Protein AF-0000000078507589 (afdb_homodimer)

Sequence (550 aa):
MAVSSPSSSSTLKIGIIGFGPFGQFLAKTMIKQGHILRATSRTDHSQLCHRSGISFFSDKRAFLEADNDVILISTSILSLSEVLNSLPVHCLQRRTLIADVLSVKEYPRNVLLQVLPEEMDVLCTHPMFGPESGQNGWKDFAFVYEKVRIRDEATCSSFLRIFESEGCKMLEMSCEEHDKVAAKSQFLTHTIGRVLSELEIQSTSMNTKGFETLIRLKESSVNDSFDLFSGLYIHNRFAKQELLDLEAAFEKVKHKLQQKMEEVQLEQSPNESKLMAVSSPSSSSTLKIGIIGFGPFGQFLAKTMIKQGHILRATSRTDHSQLCHRSGISFFSDKRAFLEADNDVILISTSILSLSEVLNSLPVHCLQRRTLIADVLSVKEYPRNVLLQVLPEEMDVLCTHPMFGPESGQNGWKDFAFVYEKVRIRDEATCSSFLRIFESEGCKMLEMSCEEHDKVAAKSQFLTHTIGRVLSELEIQSTSMNTKGFETLIRLKESSVNDSFDLFSGLYIHNRFAKQELLDLEAAFEKVKHKLQQKMEEVQLEQSPNESKL

Solvent-accessible surface area (backbone atoms only — not comparable to full-atom values): 29639 Å² total; per-residue (Å²): 131,80,76,75,69,79,82,75,78,76,72,44,29,37,30,32,38,24,64,45,72,63,33,49,48,52,45,55,56,42,45,74,75,58,33,46,47,32,34,31,43,95,65,88,50,49,68,66,25,52,76,70,68,26,50,60,32,87,48,64,62,62,51,53,60,42,89,42,52,29,38,37,40,37,48,56,72,80,44,41,66,62,54,59,69,70,46,66,58,83,51,52,76,63,77,25,38,38,32,36,54,36,95,50,39,49,51,54,50,53,52,49,64,71,69,45,61,86,73,43,25,35,35,44,32,28,61,47,59,46,62,78,78,35,65,90,45,42,61,70,33,24,31,36,32,31,83,74,38,74,79,58,58,66,62,52,51,53,55,53,41,61,48,46,74,46,38,27,39,78,40,80,48,52,38,63,58,48,35,52,53,37,22,70,33,56,42,45,42,42,49,53,13,49,24,44,48,65,61,61,71,71,91,60,91,64,53,33,73,66,35,50,49,51,52,52,42,20,54,55,35,66,72,43,55,67,62,59,54,41,31,45,44,68,56,25,85,49,22,60,58,43,52,52,48,51,53,50,19,43,50,49,48,52,49,52,44,50,52,50,45,52,52,54,50,60,70,70,50,77,77,60,78,88,101,131,81,74,74,68,78,81,77,77,74,73,46,31,36,29,30,39,23,63,45,74,64,33,48,49,52,45,56,56,43,44,73,74,59,35,45,48,31,34,30,42,94,65,88,50,49,68,65,24,52,76,70,68,26,51,58,33,88,48,63,60,61,52,54,59,41,88,42,51,29,39,37,38,37,48,56,72,80,45,40,65,62,53,58,69,69,45,66,58,83,52,52,74,65,79,27,37,38,31,35,53,35,95,50,39,50,51,55,50,53,52,48,65,69,69,46,61,86,74,42,26,35,36,46,31,30,60,46,60,46,62,78,77,34,66,90,46,42,61,70,34,24,31,38,30,29,83,74,36,75,80,58,60,64,63,52,50,53,57,52,41,60,49,45,75,47,39,27,40,77,40,81,47,52,37,64,59,48,34,52,52,37,22,70,33,56,42,44,42,41,49,52,13,48,24,43,50,65,60,62,72,70,91,60,92,63,53,33,73,64,35,49,49,51,51,50,43,19,54,56,37,66,71,43,56,68,62,58,54,40,31,46,45,70,58,25,84,48,22,58,59,43,51,51,47,51,52,50,20,45,50,50,49,51,48,54,45,50,52,50,44,51,52,53,52,59,70,69,49,77,78,59,78,88,99

InterPro domains:
  IPR003099 Prephenate dehydrogenase [PS51176] (12-275)
  IPR036291 NAD(P)-binding domain superfamily [SSF51735] (10-173)
  IPR045011 Arogenate dehydrogenase 1/2 [PTHR43207] (6-271)
  IPR046826 Prephenate dehydrogenase, nucleotide-binding domain [PF02153] (45-144)
  IPR059064 TYRAAT2-like, C-terminal domain [PF26213] (195-268)

pLDDT: mean 92.7, std 13.61, range [20.67, 98.88]

Nearest PDB structures (foldseek):
  5t9f-assembly1_B  TM=9.957E-01  e=4.285E-39  Glycine max
  5whx-assembly1_A  TM=9.927E-01  e=3.693E-38  Glycine max
  5t95-assembly1_A  TM=9.929E-01  e=3.921E-38  Glycine max
  6eoh-assembly1_A  TM=6.968E-01  e=4.421E-09  Aspergillus terreus
  6eoi-assembly1_A  TM=6.760E-01  e=8.042E-09  Aspergillus terreus

Structure (mmCIF, N/CA/C/O backbone):
data_AF-0000000078507589-model_v1
#
loop_
_entity.id
_entity.type
_entity.pdbx_description
1 polymer 'Prephenate/arogenate dehydrogenase domain-containing protein'
#
loop_
_atom_site.group_PDB
_atom_site.id
_atom_site.type_symbol
_atom_site.label_atom_id
_atom_site.label_alt_id
_atom_site.label_comp_id
_atom_site.label_asym_id
_atom_site.label_entity_id
_atom_site.label_seq_id
_atom_site.pdbx_PDB_ins_code
_atom_site.Cartn_x
_atom_site.Cartn_y
_atom_site.Cartn_z
_atom_site.occupancy
_atom_site.B_iso_or_equiv
_atom_site.auth_seq_id
_atom_site.auth_comp_id
_atom_site.auth_asym_id
_atom_site.auth_atom_id
_atom_site.pdbx_PDB_model_num
ATOM 1 N N . MET A 1 1 ? -45.75 21.031 19.156 1 20.67 1 MET A N 1
ATOM 2 C CA . MET A 1 1 ? -44.344 20.984 19.625 1 20.67 1 MET A CA 1
ATOM 3 C C . MET A 1 1 ? -43.406 21.531 18.547 1 20.67 1 MET A C 1
ATOM 5 O O . MET A 1 1 ? -43.312 20.984 17.453 1 20.67 1 MET A O 1
ATOM 9 N N . ALA A 1 2 ? -43.25 22.797 18.484 1 30.06 2 ALA A N 1
ATOM 10 C CA . ALA A 1 2 ? -42.531 23.562 17.453 1 30.06 2 ALA A CA 1
ATOM 11 C C . ALA A 1 2 ? -41.156 22.984 17.203 1 30.06 2 ALA A C 1
ATOM 13 O O . ALA A 1 2 ? -40.406 22.703 18.141 1 30.06 2 ALA A O 1
ATOM 14 N N . VAL A 1 3 ? -40.906 22.234 16.156 1 34.66 3 VAL A N 1
ATOM 15 C CA . VAL A 1 3 ? -39.625 21.797 15.656 1 34.66 3 VAL A CA 1
ATOM 16 C C . VAL A 1 3 ? -38.562 22.891 15.875 1 34.66 3 VAL A C 1
ATOM 18 O O . VAL A 1 3 ? -38.75 24.031 15.438 1 34.66 3 VAL A O 1
ATOM 21 N N . SER A 1 4 ? -37.906 22.906 16.984 1 32.72 4 SER A N 1
ATOM 22 C CA . SER A 1 4 ? -36.812 23.844 17.203 1 32.72 4 SER A CA 1
ATOM 23 C C . SER A 1 4 ? -36 24.047 15.93 1 32.72 4 SER A C 1
ATOM 25 O O . SER A 1 4 ? -35.719 23.078 15.203 1 32.72 4 SER A O 1
ATOM 27 N N . SER A 1 5 ? -36.031 25.141 15.227 1 38.69 5 SER A N 1
ATOM 28 C CA . SER A 1 5 ? -35.281 25.531 14.031 1 38.69 5 SER A CA 1
ATOM 29 C C . SER A 1 5 ? -33.812 25.078 14.133 1 38.69 5 SER A C 1
ATOM 31 O O . SER A 1 5 ? -33.25 25.047 15.219 1 38.69 5 SER A O 1
ATOM 33 N N . PRO A 1 6 ? -33.281 24.219 13.305 1 41.22 6 PRO A N 1
ATOM 34 C CA . PRO A 1 6 ? -31.859 23.859 13.336 1 41.22 6 PRO A CA 1
ATOM 35 C C . PRO A 1 6 ? -30.969 25 13.812 1 41.22 6 PRO A C 1
ATOM 37 O O . PRO A 1 6 ? -31.281 26.172 13.562 1 41.22 6 PRO A O 1
ATOM 40 N N . SER A 1 7 ? -30.438 25.109 14.977 1 43.22 7 SER A N 1
ATOM 41 C CA . SER A 1 7 ? -29.516 26.062 15.586 1 43.22 7 SER A CA 1
ATOM 42 C C . SER A 1 7 ? -28.641 26.75 14.539 1 43.22 7 SER A C 1
ATOM 44 O O . SER A 1 7 ? -28 26.078 13.734 1 43.22 7 SER A O 1
ATOM 46 N N . SER A 1 8 ? -28.906 27.859 13.844 1 48 8 SER A N 1
ATOM 47 C CA . SER A 1 8 ? -28.297 28.812 12.914 1 48 8 SER A CA 1
ATOM 48 C C . SER A 1 8 ? -26.797 28.953 13.164 1 48 8 SER A C 1
ATOM 50 O O . SER A 1 8 ? -26.375 29.375 14.25 1 48 8 SER A O 1
ATOM 52 N N . SER A 1 9 ? -25.938 28.062 12.828 1 60.41 9 SER A N 1
ATOM 53 C CA . SER A 1 9 ? -24.484 28.203 12.922 1 60.41 9 SER A CA 1
ATOM 54 C C . SER A 1 9 ? -24.031 29.625 12.602 1 60.41 9 SER A C 1
ATOM 56 O O . SER A 1 9 ? -24.469 30.203 11.602 1 60.41 9 SER A O 1
ATOM 58 N N . SER A 1 10 ? -23.578 30.453 13.594 1 81.75 10 SER A N 1
ATOM 59 C CA . SER A 1 10 ? -23.109 31.828 13.492 1 81.75 10 SER A CA 1
ATOM 60 C C . SER A 1 10 ? -22.062 31.984 12.398 1 81.75 10 SER A C 1
ATOM 62 O O . SER A 1 10 ? -21.172 31.125 12.25 1 81.75 10 SER A O 1
ATOM 64 N N . THR A 1 11 ? -22.344 32.875 11.43 1 95.25 11 THR A N 1
ATOM 65 C CA . THR A 1 11 ? -21.406 33.219 10.367 1 95.25 11 THR A CA 1
ATOM 66 C C . THR A 1 11 ? -20.078 33.719 10.938 1 95.25 11 THR A C 1
ATOM 68 O O . THR A 1 11 ? -20.062 34.594 11.797 1 95.25 11 THR A O 1
ATOM 71 N N . LEU A 1 12 ? -19.016 33.031 10.555 1 97.88 12 LEU A N 1
ATOM 72 C CA . LEU A 1 12 ? -17.688 33.406 10.977 1 97.88 12 LEU A CA 1
ATOM 73 C C . LEU A 1 12 ? -16.969 34.188 9.867 1 97.88 12 LEU A C 1
ATOM 75 O O . LEU A 1 12 ? -17.188 33.938 8.688 1 97.88 12 LEU A O 1
ATOM 79 N N . LYS A 1 13 ? -16.234 35.188 10.258 1 98.06 13 LYS A N 1
ATOM 80 C CA . LYS A 1 13 ? -15.227 35.781 9.391 1 98.06 13 LYS A CA 1
ATOM 81 C C . LYS A 1 13 ? -13.875 35.094 9.555 1 98.06 13 LYS A C 1
ATOM 83 O O . LYS A 1 13 ? -13.25 35.188 10.617 1 98.06 13 LYS A O 1
ATOM 88 N N . ILE A 1 14 ? -13.422 34.438 8.453 1 98.5 14 ILE A N 1
ATOM 89 C CA . ILE A 1 14 ? -12.242 33.594 8.555 1 98.5 14 ILE A CA 1
ATOM 90 C C . ILE A 1 14 ? -11.156 34.094 7.605 1 98.5 14 ILE A C 1
ATOM 92 O O . ILE A 1 14 ? -11.383 34.219 6.402 1 98.5 14 ILE A O 1
ATOM 96 N N . GLY A 1 15 ? -10.039 34.469 8.148 1 98.19 15 GLY A N 1
ATOM 97 C CA . GLY A 1 15 ? -8.867 34.781 7.352 1 98.19 15 GLY A CA 1
ATOM 98 C C . GLY A 1 15 ? -7.91 33.625 7.207 1 98.19 15 GLY A C 1
ATOM 99 O O . GLY A 1 15 ? -7.52 33 8.195 1 98.19 15 GLY A O 1
ATOM 100 N N . ILE A 1 16 ? -7.516 33.312 5.984 1 98.62 16 ILE A N 1
ATOM 101 C CA . ILE A 1 16 ? -6.613 32.219 5.723 1 98.62 16 ILE A CA 1
ATOM 102 C C . ILE A 1 16 ? -5.23 32.719 5.352 1 98.62 16 ILE A C 1
ATOM 104 O O . ILE A 1 16 ? -5.09 33.531 4.43 1 98.62 16 ILE A O 1
ATOM 108 N N . ILE A 1 17 ? -4.25 32.312 6.129 1 98.06 17 ILE A N 1
ATOM 109 C CA . ILE A 1 17 ? -2.857 32.562 5.793 1 98.06 17 ILE A CA 1
ATOM 110 C C . ILE A 1 17 ? -2.256 31.359 5.082 1 98.06 17 ILE A C 1
ATOM 112 O O . ILE A 1 17 ? -2.125 30.297 5.676 1 98.06 17 ILE A O 1
ATOM 116 N N . GLY A 1 18 ? -1.731 31.516 3.861 1 97.19 18 GLY A N 1
ATOM 117 C CA . GLY A 1 18 ? -1.375 30.406 3 1 97.19 18 GLY A CA 1
ATOM 118 C C . GLY A 1 18 ? -2.545 29.875 2.188 1 97.19 18 GLY A C 1
ATOM 119 O O . GLY A 1 18 ? -3.256 28.984 2.627 1 97.19 18 GLY A O 1
ATOM 120 N N . PHE A 1 19 ? -2.645 30.438 1.004 1 97.31 19 PHE A N 1
ATOM 121 C CA . PHE A 1 19 ? -3.812 30.109 0.196 1 97.31 19 PHE A CA 1
ATOM 122 C C . PHE A 1 19 ? -3.43 29.172 -0.951 1 97.31 19 PHE A C 1
ATOM 124 O O . PHE A 1 19 ? -3.768 29.438 -2.107 1 97.31 19 PHE A O 1
ATOM 131 N N . GLY A 1 20 ? -2.67 28.172 -0.593 1 94.38 20 GLY A N 1
ATOM 132 C CA . GLY A 1 20 ? -2.354 27.109 -1.527 1 94.38 20 GLY A CA 1
ATOM 133 C C . GLY A 1 20 ? -3.488 26.109 -1.708 1 94.38 20 GLY A C 1
ATOM 134 O O . GLY A 1 20 ? -4.633 26.406 -1.357 1 94.38 20 GLY A O 1
ATOM 135 N N . PRO A 1 21 ? -3.17 24.953 -2.246 1 93.25 21 PRO A N 1
ATOM 136 C CA . PRO A 1 21 ? -4.203 23.969 -2.586 1 93.25 21 PRO A CA 1
ATOM 137 C C . PRO A 1 21 ? -5.078 23.594 -1.391 1 93.25 21 PRO A C 1
ATOM 139 O O . PRO A 1 21 ? -6.305 23.516 -1.521 1 93.25 21 PRO A O 1
ATOM 142 N N . PHE A 1 22 ? -4.473 23.438 -0.214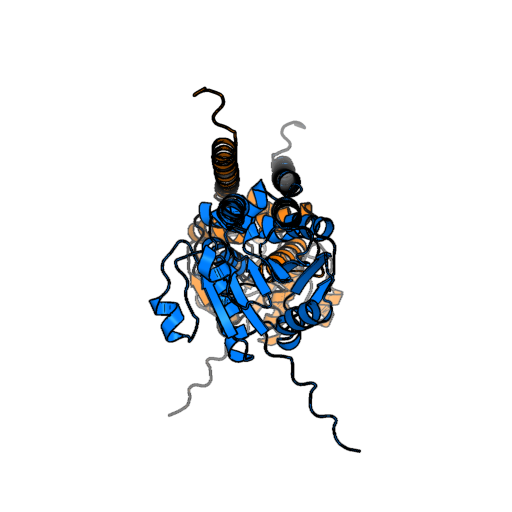 1 95.88 22 PHE A N 1
ATOM 143 C CA . PHE A 1 22 ? -5.242 23.016 0.947 1 95.88 22 PHE A CA 1
ATOM 144 C C . PHE A 1 22 ? -6.133 24.141 1.456 1 95.88 22 PHE A C 1
ATOM 146 O O . PHE A 1 22 ? -7.297 23.906 1.797 1 95.88 22 PHE A O 1
ATOM 153 N N . GLY A 1 23 ? -5.578 25.359 1.564 1 97.38 23 GLY A N 1
ATOM 154 C CA . GLY A 1 23 ? -6.387 26.5 1.943 1 97.38 23 GLY A CA 1
ATOM 155 C C . GLY A 1 23 ? -7.566 26.734 1.018 1 97.38 23 GLY A C 1
ATOM 156 O O . GLY A 1 23 ? -8.68 27.016 1.476 1 97.38 23 GLY A O 1
ATOM 157 N N . GLN A 1 24 ? -7.324 26.594 -0.262 1 97.06 24 GLN A N 1
ATOM 158 C CA . GLN A 1 24 ? -8.383 26.75 -1.258 1 97.06 24 GLN A CA 1
ATOM 159 C C . GLN A 1 24 ? -9.438 25.656 -1.107 1 97.06 24 GLN A C 1
ATOM 161 O O . GLN A 1 24 ? -10.633 25.938 -1.241 1 97.06 24 GLN A O 1
ATOM 166 N N . PHE A 1 25 ? -8.922 24.469 -0.842 1 97.31 25 PHE A N 1
ATOM 167 C CA . PHE A 1 25 ? -9.797 23.328 -0.628 1 97.31 25 PHE A CA 1
ATOM 168 C C . PHE A 1 25 ? -10.75 23.578 0.537 1 97.31 25 PHE A C 1
ATOM 170 O O . PHE A 1 25 ? -11.961 23.422 0.403 1 97.31 25 PHE A O 1
ATOM 177 N N . LEU A 1 26 ? -10.289 24.062 1.634 1 98.19 26 LEU A N 1
ATOM 178 C CA . LEU A 1 26 ? -11.117 24.328 2.809 1 98.19 26 LEU A CA 1
ATOM 179 C C . LEU A 1 26 ? -12.031 25.516 2.566 1 98.19 26 LEU A C 1
ATOM 181 O O . LEU A 1 26 ? -13.195 25.516 2.982 1 98.19 26 LEU A O 1
ATOM 185 N N . ALA A 1 27 ? -11.523 26.547 1.896 1 98 27 ALA A N 1
ATOM 186 C CA . ALA A 1 27 ? -12.266 27.781 1.636 1 98 27 ALA A CA 1
ATOM 187 C C . ALA A 1 27 ? -13.562 27.484 0.884 1 98 27 ALA A C 1
ATOM 189 O O . ALA A 1 27 ? -14.602 28.078 1.175 1 98 27 ALA A O 1
ATOM 190 N N . LYS A 1 28 ? -13.469 26.578 -0.048 1 97.06 28 LYS A N 1
ATOM 191 C CA . LYS A 1 28 ? -14.641 26.25 -0.847 1 97.06 28 LYS A CA 1
ATOM 192 C C . LYS A 1 28 ? -15.797 25.797 0.041 1 97.06 28 LYS A C 1
ATOM 194 O O . LYS A 1 28 ? -16.938 26.25 -0.127 1 97.06 28 LYS A O 1
ATOM 199 N N . THR A 1 29 ? -15.516 24.938 0.924 1 97.38 29 THR A N 1
ATOM 200 C CA . THR A 1 29 ? -16.531 24.406 1.82 1 97.38 29 THR A CA 1
ATOM 201 C C . THR A 1 29 ? -17.016 25.484 2.795 1 97.38 29 THR A C 1
ATOM 203 O O . THR A 1 29 ? -18.203 25.594 3.082 1 97.38 29 THR A O 1
ATOM 206 N N . MET A 1 30 ? -16.109 26.297 3.312 1 97.88 30 MET A N 1
ATOM 207 C CA . MET A 1 30 ? -16.453 27.359 4.262 1 97.88 30 MET A CA 1
ATOM 208 C C . MET A 1 30 ? -17.359 28.391 3.617 1 97.88 30 MET A C 1
ATOM 210 O O . MET A 1 30 ? -18.297 28.891 4.25 1 97.88 30 MET A O 1
ATOM 214 N N . ILE A 1 31 ? -17.125 28.656 2.361 1 97.38 31 ILE A N 1
ATOM 215 C CA . ILE A 1 31 ? -17.953 29.594 1.616 1 97.38 31 ILE A CA 1
ATOM 216 C C . ILE A 1 31 ? -19.359 29.016 1.446 1 97.38 31 ILE A C 1
ATOM 218 O O . ILE A 1 31 ? -20.359 29.719 1.668 1 97.38 31 ILE A O 1
ATOM 222 N N . LYS A 1 32 ? -19.406 27.781 1.098 1 96.56 32 LYS A N 1
ATOM 223 C CA . LYS A 1 32 ? -20.688 27.109 0.922 1 96.56 32 LYS A CA 1
ATOM 224 C C . LYS A 1 32 ? -21.516 27.141 2.211 1 96.56 32 LYS A C 1
ATOM 226 O O . LYS A 1 32 ? -22.75 27.188 2.17 1 96.56 32 LYS A O 1
ATOM 231 N N . GLN A 1 33 ? -20.859 27.125 3.326 1 97.25 33 GLN A N 1
ATOM 232 C CA . GLN A 1 33 ? -21.516 27.125 4.629 1 97.25 33 GLN A CA 1
ATOM 233 C C . GLN A 1 33 ? -21.953 28.531 5.027 1 97.25 33 GLN A C 1
ATOM 235 O O . GLN A 1 33 ? -22.609 28.703 6.055 1 97.25 33 GLN A O 1
ATOM 240 N N . GLY A 1 34 ? -21.5 29.531 4.301 1 97.31 34 GLY A N 1
ATOM 241 C CA . GLY A 1 34 ? -21.984 30.875 4.531 1 97.31 34 GLY A CA 1
ATOM 242 C C . GLY A 1 34 ? -21 31.75 5.277 1 97.31 34 GLY A C 1
ATOM 243 O O . GLY A 1 34 ? -21.312 32.875 5.66 1 97.31 34 GLY A O 1
ATOM 244 N N . HIS A 1 35 ? -19.75 31.297 5.457 1 98.25 35 HIS A N 1
ATOM 245 C CA . HIS A 1 35 ? -18.734 32.094 6.152 1 98.25 35 HIS A CA 1
ATOM 246 C C . HIS A 1 35 ? -18.094 33.094 5.219 1 98.25 35 HIS A C 1
ATOM 248 O O . HIS A 1 35 ? -18.172 32.969 3.996 1 98.25 35 HIS A O 1
ATOM 254 N N . ILE A 1 36 ? -17.562 34.125 5.82 1 97.94 36 ILE A N 1
ATOM 255 C CA . ILE A 1 36 ? -16.891 35.188 5.07 1 97.94 36 ILE A CA 1
ATOM 256 C C . ILE A 1 36 ? -15.375 34.969 5.105 1 97.94 36 ILE A C 1
ATOM 258 O O . ILE A 1 36 ? -14.789 34.812 6.18 1 97.94 36 ILE A O 1
ATOM 262 N N . LEU A 1 37 ? -14.789 34.938 3.93 1 98.38 37 LEU A N 1
ATOM 263 C CA . LEU A 1 37 ? -13.391 34.531 3.879 1 98.38 37 LEU A CA 1
ATOM 264 C C . LEU A 1 37 ? -12.5 35.656 3.418 1 98.38 37 LEU A C 1
ATOM 266 O O . LEU A 1 37 ? -12.914 36.5 2.59 1 98.38 37 LEU A O 1
ATOM 270 N N . ARG A 1 38 ? -11.367 35.75 3.969 1 98.25 38 ARG A N 1
ATOM 271 C CA . ARG A 1 38 ? -10.227 36.531 3.551 1 98.25 38 ARG A CA 1
ATOM 272 C C . ARG A 1 38 ? -8.977 35.688 3.408 1 98.25 38 ARG A C 1
ATOM 274 O O . ARG A 1 38 ? -8.891 34.594 3.984 1 98.25 38 ARG A O 1
ATOM 281 N N . ALA A 1 39 ? -8.062 36.156 2.547 1 98.44 39 ALA A N 1
ATOM 282 C CA . ALA A 1 39 ? -6.871 35.344 2.365 1 98.44 39 ALA A CA 1
ATOM 283 C C . ALA A 1 39 ? -5.633 36.219 2.139 1 98.44 39 ALA A C 1
ATOM 285 O O . ALA A 1 39 ? -5.742 37.344 1.678 1 98.44 39 ALA A O 1
ATOM 286 N N . THR A 1 40 ? -4.543 35.75 2.541 1 97.31 40 THR A N 1
ATOM 287 C CA . THR A 1 40 ? -3.227 36.281 2.199 1 97.31 40 THR A CA 1
ATOM 288 C C . THR A 1 40 ? -2.227 35.156 1.974 1 97.31 40 THR A C 1
ATOM 290 O O . THR A 1 40 ? -2.32 34.094 2.605 1 97.31 40 THR A O 1
ATOM 293 N N . SER A 1 41 ? -1.389 35.312 1.04 1 95.62 41 SER A N 1
ATOM 294 C CA . SER A 1 41 ? -0.364 34.312 0.745 1 95.62 41 SER A CA 1
ATOM 295 C C . SER A 1 41 ? 0.817 34.938 0.01 1 95.62 41 SER A C 1
ATOM 297 O O . SER A 1 41 ? 0.743 36.062 -0.436 1 95.62 41 SER A O 1
ATOM 299 N N . ARG A 1 42 ? 1.947 34.219 -0.01 1 91.31 42 ARG A N 1
ATOM 300 C CA . ARG A 1 42 ? 3.113 34.656 -0.762 1 91.31 42 ARG A CA 1
ATOM 301 C C . ARG A 1 42 ? 2.785 34.812 -2.244 1 91.31 42 ARG A C 1
ATOM 303 O O . ARG A 1 42 ? 3.135 35.812 -2.869 1 91.31 42 ARG A O 1
ATOM 310 N N . THR A 1 43 ? 2.121 33.781 -2.779 1 92 43 THR A N 1
ATOM 311 C CA . THR A 1 43 ? 1.661 33.844 -4.164 1 92 43 THR A CA 1
ATOM 312 C C . THR A 1 43 ? 0.391 34.656 -4.281 1 92 43 THR A C 1
ATOM 314 O O . THR A 1 43 ? -0.51 34.562 -3.447 1 92 43 THR A O 1
ATOM 317 N N . ASP A 1 44 ? 0.363 35.469 -5.332 1 95.12 44 ASP A N 1
ATOM 318 C CA . ASP A 1 44 ? -0.82 36.312 -5.566 1 95.12 44 ASP A CA 1
ATOM 319 C C . ASP A 1 44 ? -1.97 35.469 -6.121 1 95.12 44 ASP A C 1
ATOM 321 O O . ASP A 1 44 ? -1.918 35 -7.266 1 95.12 44 ASP A O 1
ATOM 325 N N . HIS A 1 45 ? -2.963 35.312 -5.277 1 95.06 45 HIS A N 1
ATOM 326 C CA . HIS A 1 45 ? -4.16 34.594 -5.695 1 95.06 45 HIS A CA 1
ATOM 327 C C . HIS A 1 45 ? -5.359 35.5 -5.812 1 95.06 45 HIS A C 1
ATOM 329 O O . HIS A 1 45 ? -6.5 35.094 -5.621 1 95.06 45 HIS A O 1
ATOM 335 N N . SER A 1 46 ? -5.117 36.781 -6.043 1 95.62 46 SER A N 1
ATOM 336 C CA . SER A 1 46 ? -6.16 37.812 -6.047 1 95.62 46 SER A CA 1
ATOM 337 C C . SER A 1 46 ? -7.258 37.469 -7.055 1 95.62 46 SER A C 1
ATOM 339 O O . SER A 1 46 ? -8.445 37.594 -6.75 1 95.62 46 SER A O 1
ATOM 341 N N . GLN A 1 47 ? -6.875 37 -8.203 1 95 47 GLN A N 1
ATOM 342 C CA . GLN A 1 47 ? -7.859 36.719 -9.242 1 95 47 GLN A CA 1
ATOM 343 C C . GLN A 1 47 ? -8.734 35.531 -8.844 1 95 47 GLN A C 1
ATOM 345 O O . GLN A 1 47 ? -9.953 35.562 -8.984 1 95 47 GLN A O 1
ATOM 350 N N . LEU A 1 48 ? -8.023 34.5 -8.375 1 94.12 48 LEU A N 1
ATOM 351 C CA . LEU A 1 48 ? -8.758 33.312 -7.922 1 94.12 48 LEU A CA 1
ATOM 352 C C . LEU A 1 48 ? -9.703 33.688 -6.781 1 94.12 48 LEU A C 1
ATOM 354 O O . LEU A 1 48 ? -10.852 33.219 -6.758 1 94.12 48 LEU A O 1
ATOM 358 N N . CYS A 1 49 ? -9.242 34.469 -5.836 1 95.69 49 CYS A N 1
ATOM 359 C CA . CYS A 1 49 ? -10.031 34.875 -4.688 1 95.69 49 CYS A CA 1
ATOM 360 C C . CYS A 1 49 ? -11.234 35.719 -5.129 1 95.69 49 CYS A C 1
ATOM 362 O O . CYS A 1 49 ? -12.352 35.5 -4.656 1 95.69 49 CYS A O 1
ATOM 364 N N . HIS A 1 50 ? -10.984 36.594 -6.004 1 94 50 HIS A N 1
ATOM 365 C CA . HIS A 1 50 ? -12.047 37.469 -6.492 1 94 50 HIS A CA 1
ATOM 366 C C . HIS A 1 50 ? -13.18 36.656 -7.105 1 94 50 HIS A C 1
ATOM 368 O O . HIS A 1 50 ? -14.352 36.938 -6.852 1 94 50 HIS A O 1
ATOM 374 N N . ARG A 1 51 ? -12.867 35.656 -7.805 1 94.44 51 ARG A N 1
ATOM 375 C CA . ARG A 1 51 ? -13.859 34.812 -8.469 1 94.44 51 ARG A CA 1
ATOM 376 C C . ARG A 1 51 ? -14.688 34.031 -7.449 1 94.44 51 ARG A C 1
ATOM 378 O O . ARG A 1 51 ? -15.836 33.688 -7.719 1 94.44 51 ARG A O 1
ATOM 385 N N . SER A 1 52 ? -14.148 33.906 -6.289 1 93.88 52 SER A N 1
ATOM 386 C CA . SER A 1 52 ? -14.812 33.094 -5.277 1 93.88 52 SER A CA 1
ATOM 387 C C . SER A 1 52 ? -15.406 33.938 -4.172 1 93.88 52 SER A C 1
ATOM 389 O O . SER A 1 52 ? -15.836 33.438 -3.135 1 93.88 52 SER A O 1
ATOM 391 N N . GLY A 1 53 ? -15.25 35.281 -4.32 1 94.5 53 GLY A N 1
ATOM 392 C CA . GLY A 1 53 ? -15.789 36.188 -3.32 1 94.5 53 GLY A CA 1
ATOM 393 C C . GLY A 1 53 ? -14.922 36.312 -2.082 1 94.5 53 GLY A C 1
ATOM 394 O O . GLY A 1 53 ? -15.422 36.594 -0.995 1 94.5 53 GLY A O 1
ATOM 395 N N . ILE A 1 54 ? -13.688 35.969 -2.178 1 97.38 54 ILE A N 1
ATOM 396 C CA . ILE A 1 54 ? -12.727 36.031 -1.082 1 97.38 54 ILE A CA 1
ATOM 397 C C . ILE A 1 54 ? -11.898 37.312 -1.209 1 97.38 54 ILE A C 1
ATOM 399 O O . ILE A 1 54 ? -11.43 37.656 -2.299 1 97.38 54 ILE A O 1
ATOM 403 N N . SER A 1 55 ? -11.828 38.094 -0.188 1 97.12 55 SER A N 1
ATOM 404 C CA . SER A 1 55 ? -10.961 39.25 -0.19 1 97.12 55 SER A CA 1
ATOM 405 C C . SER A 1 55 ? -9.5 38.875 -0.002 1 97.12 55 SER A C 1
ATOM 407 O O . SER A 1 55 ? -9.125 38.312 1.037 1 97.12 55 SER A O 1
ATOM 409 N N . PHE A 1 56 ? -8.742 39.156 -1.02 1 97.81 56 PHE A N 1
ATOM 410 C CA . PHE A 1 56 ? -7.32 38.844 -0.951 1 97.81 56 PHE A CA 1
ATOM 411 C C . PHE A 1 56 ? -6.516 40.031 -0.489 1 97.81 56 PHE A C 1
ATOM 413 O O . PHE A 1 56 ? -6.73 41.156 -0.967 1 97.81 56 PHE A O 1
ATOM 420 N N . PHE A 1 57 ? -5.613 39.844 0.447 1 97.06 57 PHE A N 1
ATOM 421 C CA . PHE A 1 57 ? -4.773 40.906 0.996 1 97.06 57 PHE A CA 1
ATOM 422 C C . PHE A 1 57 ? -3.307 40.656 0.66 1 97.06 57 PHE A C 1
ATOM 424 O O . PHE A 1 57 ? -2.73 39.656 1.066 1 97.06 57 PHE A O 1
ATOM 431 N N . SER A 1 58 ? -2.725 41.562 -0.042 1 94.94 58 SER A N 1
ATOM 432 C CA . SER A 1 58 ? -1.282 41.5 -0.255 1 94.94 58 SER A CA 1
ATOM 433 C C . SER A 1 58 ? -0.519 42.031 0.946 1 94.94 58 SER A C 1
ATOM 435 O O . SER A 1 58 ? 0.601 41.594 1.227 1 94.94 58 SER A O 1
ATOM 437 N N . ASP A 1 59 ? -1.133 42.969 1.615 1 94.88 59 ASP A N 1
ATOM 438 C CA . ASP A 1 59 ? -0.554 43.562 2.812 1 94.88 59 ASP A CA 1
ATOM 439 C C . ASP A 1 59 ? -0.934 42.781 4.062 1 94.88 59 ASP A C 1
ATOM 441 O O . ASP A 1 59 ? -2.1 42.75 4.465 1 94.88 59 ASP A O 1
ATOM 445 N N . LYS A 1 60 ? 0.053 42.25 4.715 1 94.5 60 LYS A N 1
ATOM 446 C CA . LYS A 1 60 ? -0.167 41.375 5.871 1 94.5 60 LYS A CA 1
ATOM 447 C C . LYS A 1 60 ? -0.763 42.156 7.035 1 94.5 60 LYS A C 1
ATOM 449 O O . LYS A 1 60 ? -1.568 41.625 7.805 1 94.5 60 LYS A O 1
ATOM 454 N N . ARG A 1 61 ? -0.317 43.406 7.164 1 94.56 61 ARG A N 1
ATOM 455 C CA . ARG A 1 61 ? -0.856 44.219 8.234 1 94.56 61 ARG A CA 1
ATOM 456 C C . ARG A 1 61 ? -2.352 44.469 8.047 1 94.56 61 ARG A C 1
ATOM 458 O O . ARG A 1 61 ? -3.131 44.312 8.992 1 94.56 61 ARG A O 1
ATOM 465 N N . ALA A 1 62 ? -2.691 44.844 6.832 1 95.56 62 ALA A N 1
ATOM 466 C CA . ALA A 1 62 ? -4.102 45.062 6.523 1 95.56 62 ALA A CA 1
ATOM 467 C C . ALA A 1 62 ? -4.918 43.781 6.758 1 95.56 62 ALA A C 1
ATOM 469 O O . ALA A 1 62 ? -6.051 43.844 7.238 1 95.56 62 ALA A O 1
ATOM 470 N N . PHE A 1 63 ? -4.359 42.688 6.422 1 96.5 63 PHE A N 1
ATOM 471 C CA . PHE A 1 63 ? -5.008 41.375 6.625 1 96.5 63 PHE A CA 1
ATOM 472 C C . PHE A 1 63 ? -5.266 41.125 8.109 1 96.5 63 PHE A C 1
ATOM 474 O O . PHE A 1 63 ? -6.367 40.75 8.492 1 96.5 63 PHE A O 1
ATOM 481 N N . LEU A 1 64 ? -4.277 41.375 8.969 1 95.25 64 LEU A N 1
ATOM 482 C CA . LEU A 1 64 ? -4.367 41.094 10.398 1 95.25 64 LEU A CA 1
ATOM 483 C C . LEU A 1 64 ? -5.312 42.062 11.086 1 95.25 64 LEU A C 1
ATOM 485 O O . LEU A 1 64 ? -5.934 41.719 12.094 1 95.25 64 LEU A O 1
ATOM 489 N N . GLU A 1 65 ? -5.398 43.25 10.531 1 93.38 65 GLU A N 1
ATOM 490 C CA . GLU A 1 65 ? -6.25 44.281 11.117 1 93.38 65 GLU A CA 1
ATOM 491 C C . GLU A 1 65 ? -7.707 44.094 10.703 1 93.38 65 GLU A C 1
ATOM 493 O O . GLU A 1 65 ? -8.602 44.719 11.289 1 93.38 65 GLU A O 1
ATOM 498 N N . ALA A 1 66 ? -7.863 43.281 9.734 1 93.5 66 ALA A N 1
ATOM 499 C CA . ALA A 1 66 ? -9.234 43.031 9.297 1 93.5 66 ALA A CA 1
ATOM 500 C C . ALA A 1 66 ? -10.039 42.344 10.406 1 93.5 66 ALA A C 1
ATOM 502 O O . ALA A 1 66 ? -9.461 41.844 11.375 1 93.5 66 ALA A O 1
ATOM 503 N N . ASP A 1 67 ? -11.375 42.406 10.336 1 93.38 67 ASP A N 1
ATOM 504 C CA . ASP A 1 67 ? -12.289 41.875 11.352 1 93.38 67 ASP A CA 1
ATOM 505 C C . ASP A 1 67 ? -12.445 40.375 11.211 1 93.38 67 ASP A C 1
ATOM 507 O O . ASP A 1 67 ? -13.539 39.875 10.914 1 93.38 67 ASP A O 1
ATOM 511 N N . ASN A 1 68 ? -11.398 39.625 11.516 1 96.12 68 ASN A N 1
ATOM 512 C CA . ASN A 1 68 ? -11.438 38.156 11.477 1 96.12 68 ASN A CA 1
ATOM 513 C C . ASN A 1 68 ? -11.82 37.562 12.828 1 96.12 68 ASN A C 1
ATOM 515 O O . ASN A 1 68 ? -11.242 37.938 13.852 1 96.12 68 ASN A O 1
ATOM 519 N N . ASP A 1 69 ? -12.805 36.688 12.82 1 97.06 69 ASP A N 1
ATOM 520 C CA . ASP A 1 69 ? -13.086 35.875 14 1 97.06 69 ASP A CA 1
ATOM 521 C C . ASP A 1 69 ? -12.031 34.781 14.195 1 97.06 69 ASP A C 1
ATOM 523 O O . ASP A 1 69 ? -11.68 34.469 15.328 1 97.06 69 ASP A O 1
ATOM 527 N N . VAL A 1 70 ? -11.602 34.25 13.094 1 98.25 70 VAL A N 1
ATOM 528 C CA . VAL A 1 70 ? -10.648 33.156 13.047 1 98.25 70 VAL A CA 1
ATOM 529 C C . VAL A 1 70 ? -9.57 33.438 12.008 1 98.25 70 VAL A C 1
ATOM 531 O O . VAL A 1 70 ? -9.867 33.938 10.922 1 98.25 70 VAL A O 1
ATOM 534 N N . ILE A 1 71 ? -8.375 33.25 12.328 1 98.31 71 ILE A N 1
ATOM 535 C CA . ILE A 1 71 ? -7.273 33.188 11.367 1 98.31 71 ILE A CA 1
ATOM 536 C C . ILE A 1 71 ? -6.754 31.75 11.258 1 98.31 71 ILE A C 1
ATOM 538 O O . ILE A 1 71 ? -6.355 31.156 12.258 1 98.31 71 ILE A O 1
ATOM 542 N N . LEU A 1 72 ? -6.816 31.25 10.07 1 98.75 72 LEU A N 1
ATOM 543 C CA . LEU A 1 72 ? -6.438 29.875 9.789 1 98.75 72 LEU A CA 1
ATOM 544 C C . LEU A 1 72 ? -5.082 29.812 9.094 1 98.75 72 LEU A C 1
ATOM 546 O O . LEU A 1 72 ? -4.918 30.344 7.996 1 98.75 72 LEU A O 1
ATOM 550 N N . ILE A 1 73 ? -4.164 29.156 9.758 1 98.5 73 ILE A N 1
ATOM 551 C CA . ILE A 1 73 ? -2.832 28.984 9.188 1 98.5 73 ILE A CA 1
ATOM 552 C C . ILE A 1 73 ? -2.803 27.734 8.32 1 98.5 73 ILE A C 1
ATOM 554 O O . ILE A 1 73 ? -2.967 26.609 8.828 1 98.5 73 ILE A O 1
ATOM 558 N N . SER A 1 74 ? -2.621 27.875 7.066 1 98.06 74 SER A N 1
ATOM 559 C CA . SER A 1 74 ? -2.596 26.781 6.105 1 98.06 74 SER A CA 1
ATOM 560 C C . SER A 1 74 ? -1.344 26.828 5.234 1 98.06 74 SER A C 1
ATOM 562 O O . SER A 1 74 ? -1.416 26.641 4.02 1 98.06 74 SER A O 1
ATOM 564 N N . THR A 1 75 ? -0.196 27.172 5.789 1 96.31 75 THR A N 1
ATOM 565 C CA . THR A 1 75 ? 1.096 27.203 5.113 1 96.31 75 THR A CA 1
ATOM 566 C C . THR A 1 75 ? 1.758 25.828 5.141 1 96.31 75 THR A C 1
ATOM 568 O O . THR A 1 75 ? 1.271 24.922 5.809 1 96.31 75 THR A O 1
ATOM 571 N N . SER A 1 76 ? 2.846 25.703 4.371 1 94.25 76 SER A N 1
ATOM 572 C CA . SER A 1 76 ? 3.697 24.531 4.578 1 94.25 76 SER A CA 1
ATOM 573 C C . SER A 1 76 ? 4.289 24.531 5.984 1 94.25 76 SER A C 1
ATOM 575 O O . SER A 1 76 ? 4.613 25.578 6.535 1 94.25 76 SER A O 1
ATOM 577 N N . ILE A 1 77 ? 4.41 23.359 6.48 1 95.75 77 ILE A N 1
ATOM 578 C CA . ILE A 1 77 ? 4.988 23.25 7.816 1 95.75 77 ILE A CA 1
ATOM 579 C C . ILE A 1 77 ? 6.426 23.766 7.801 1 95.75 77 ILE A C 1
ATOM 581 O O . ILE A 1 77 ? 6.898 24.328 8.789 1 95.75 77 ILE A O 1
ATOM 585 N N . LEU A 1 78 ? 7.133 23.656 6.707 1 95.12 78 LEU A N 1
ATOM 586 C CA . LEU A 1 78 ? 8.523 24.078 6.578 1 95.12 78 LEU A CA 1
ATOM 587 C C . LEU A 1 78 ? 8.641 25.594 6.598 1 95.12 78 LEU A C 1
ATOM 589 O O . LEU A 1 78 ? 9.688 26.141 6.969 1 95.12 78 LEU A O 1
ATOM 593 N N . SER A 1 79 ? 7.586 26.281 6.289 1 94.25 79 SER A N 1
ATOM 594 C CA . SER A 1 79 ? 7.633 27.734 6.203 1 94.25 79 SER A CA 1
ATOM 595 C C . SER A 1 79 ? 6.906 28.391 7.375 1 94.25 79 SER A C 1
ATOM 597 O O . SER A 1 79 ? 6.844 29.609 7.473 1 94.25 79 SER A O 1
ATOM 599 N N . LEU A 1 80 ? 6.379 27.562 8.258 1 96.25 80 LEU A N 1
ATOM 600 C CA . LEU A 1 80 ? 5.504 28.062 9.312 1 96.25 80 LEU A CA 1
ATOM 601 C C . LEU A 1 80 ? 6.191 29.156 10.125 1 96.25 80 LEU A C 1
ATOM 603 O O . LEU A 1 80 ? 5.664 30.266 10.258 1 96.25 80 LEU A O 1
ATOM 607 N N . SER A 1 81 ? 7.348 28.875 10.648 1 95 81 SER A N 1
ATOM 608 C CA . SER A 1 81 ? 8.055 29.828 11.5 1 95 81 SER A CA 1
ATOM 609 C C . SER A 1 81 ? 8.375 31.109 10.75 1 95 81 SER A C 1
ATOM 611 O O . SER A 1 81 ? 8.203 32.219 11.281 1 95 81 SER A O 1
ATOM 613 N N . GLU A 1 82 ? 8.859 30.953 9.539 1 94.38 82 GLU A N 1
ATOM 614 C CA . GLU A 1 82 ? 9.188 32.094 8.719 1 94.38 82 GLU A CA 1
ATOM 615 C C . GLU A 1 82 ? 7.957 32.969 8.461 1 94.38 82 GLU A C 1
ATOM 617 O O . GLU A 1 82 ? 8.023 34.188 8.586 1 94.38 82 GLU A O 1
ATOM 622 N N . VAL A 1 83 ? 6.883 32.344 8.156 1 95.56 83 VAL A N 1
ATOM 623 C CA . VAL A 1 83 ? 5.648 33.062 7.863 1 95.56 83 VAL A CA 1
ATOM 624 C C . VAL A 1 83 ? 5.152 33.781 9.117 1 95.56 83 VAL A C 1
ATOM 626 O O . VAL A 1 83 ? 4.844 34.969 9.086 1 95.56 83 VAL A O 1
ATOM 629 N N . LEU A 1 84 ? 5.113 33.125 10.219 1 95.62 84 LEU A N 1
ATOM 630 C CA . LEU A 1 84 ? 4.582 33.688 11.453 1 95.62 84 LEU A CA 1
ATOM 631 C C . LEU A 1 84 ? 5.48 34.812 11.953 1 95.62 84 LEU A C 1
ATOM 633 O O . LEU A 1 84 ? 4.988 35.844 12.461 1 95.62 84 LEU A O 1
ATOM 637 N N . ASN A 1 85 ? 6.762 34.656 11.742 1 93.19 85 ASN A N 1
ATOM 638 C CA . ASN A 1 85 ? 7.699 35.688 12.172 1 93.19 85 ASN A CA 1
ATOM 639 C C . ASN A 1 85 ? 7.594 36.938 11.297 1 93.19 85 ASN A C 1
ATOM 641 O O . ASN A 1 85 ? 7.973 38.031 11.711 1 93.19 85 ASN A O 1
ATOM 645 N N . SER A 1 86 ? 7.133 36.719 10.141 1 93.69 86 SER A N 1
ATOM 646 C CA . SER A 1 86 ? 7.012 37.844 9.219 1 93.69 86 SER A CA 1
ATOM 647 C C . SER A 1 86 ? 5.727 38.625 9.461 1 93.69 86 SER A C 1
ATOM 649 O O . SER A 1 86 ? 5.527 39.688 8.898 1 93.69 86 SER A O 1
ATOM 651 N N . LEU A 1 87 ? 4.848 38.125 10.289 1 94.25 87 LEU A N 1
ATOM 652 C CA . LEU A 1 87 ? 3.562 38.781 10.547 1 94.25 87 LEU A CA 1
ATOM 653 C C . LEU A 1 87 ? 3.678 39.781 11.68 1 94.25 87 LEU A C 1
ATOM 655 O O . LEU A 1 87 ? 4.293 39.5 12.711 1 94.25 87 LEU A O 1
ATOM 659 N N . PRO A 1 88 ? 3.18 41 11.445 1 94.12 88 PRO A N 1
ATOM 660 C CA . PRO A 1 88 ? 3.107 41.938 12.555 1 94.12 88 PRO A CA 1
ATOM 661 C C . PRO A 1 88 ? 2.025 41.594 13.57 1 94.12 88 PRO A C 1
ATOM 663 O O . PRO A 1 88 ? 0.992 42.25 13.641 1 94.12 88 PRO A O 1
ATOM 666 N N . VAL A 1 89 ? 2.234 40.625 14.398 1 91.81 89 VAL A N 1
ATOM 667 C CA . VAL A 1 89 ? 1.235 40 15.258 1 91.81 89 VAL A CA 1
ATOM 668 C C . VAL A 1 89 ? 0.749 41 16.312 1 91.81 89 VAL A C 1
ATOM 670 O O . VAL A 1 89 ? -0.316 40.812 16.906 1 91.81 89 VAL A O 1
ATOM 673 N N . HIS A 1 90 ? 1.537 42.031 16.5 1 87.31 90 HIS A N 1
ATOM 674 C CA . HIS A 1 90 ? 1.119 43.062 17.438 1 87.31 90 HIS A CA 1
ATOM 675 C C . HIS A 1 90 ? -0.116 43.812 16.922 1 87.31 90 HIS A C 1
ATOM 677 O O . HIS A 1 90 ? -0.794 44.5 17.688 1 87.31 90 HIS A O 1
ATOM 683 N N . CYS A 1 91 ? -0.373 43.625 15.648 1 87.94 91 CYS A N 1
ATOM 684 C CA . CYS A 1 91 ? -1.538 44.25 15.047 1 87.94 91 CYS A CA 1
ATOM 685 C C . CYS A 1 91 ? -2.816 43.5 15.398 1 87.94 91 CYS A C 1
ATOM 687 O O . CYS A 1 91 ? -3.918 44 15.172 1 87.94 91 CYS A O 1
ATOM 689 N N . LEU A 1 92 ? -2.621 42.312 15.953 1 87.88 92 LEU A N 1
ATOM 690 C CA . LEU A 1 92 ? -3.783 41.562 16.422 1 87.88 92 LEU A CA 1
ATOM 691 C C . LEU A 1 92 ? -4.324 42.125 17.719 1 87.88 92 LEU A C 1
ATOM 693 O O . LEU A 1 92 ? -3.719 41.969 18.781 1 87.88 92 LEU A O 1
ATOM 697 N N . GLN A 1 93 ? -5.242 43 17.609 1 76.56 93 GLN A N 1
ATOM 698 C CA . GLN A 1 93 ? -5.719 43.688 18.797 1 76.56 93 GLN A CA 1
ATOM 699 C C . GLN A 1 93 ? -6.953 43 19.375 1 76.56 93 GLN A C 1
ATOM 701 O O . GLN A 1 93 ? -7.164 43.031 20.594 1 76.56 93 GLN A O 1
ATOM 706 N N . ARG A 1 94 ? -7.73 42.469 18.547 1 84.06 94 ARG A N 1
ATOM 707 C CA . ARG A 1 94 ? -8.93 41.812 19.031 1 84.06 94 ARG A CA 1
ATOM 708 C C . ARG A 1 94 ? -8.664 40.344 19.297 1 84.06 94 ARG A C 1
ATOM 710 O O . ARG A 1 94 ? -7.789 39.719 18.672 1 84.06 94 ARG A O 1
ATOM 717 N N . ARG A 1 95 ? -9.43 39.844 20.281 1 89.31 95 ARG A N 1
ATOM 718 C CA . ARG A 1 95 ? -9.32 38.406 20.547 1 89.31 95 ARG A CA 1
ATOM 719 C C . ARG A 1 95 ? -9.719 37.594 19.312 1 89.31 95 ARG A C 1
ATOM 721 O O . ARG A 1 95 ? -10.875 37.656 18.875 1 89.31 95 ARG A O 1
ATOM 728 N N . THR A 1 96 ? -8.766 37.031 18.688 1 95.81 96 THR A N 1
ATOM 729 C CA . THR A 1 96 ? -8.93 36.25 17.469 1 95.81 96 THR A CA 1
ATOM 730 C C . THR A 1 96 ? -8.5 34.812 17.703 1 95.81 96 THR A C 1
ATOM 732 O O . THR A 1 96 ? -7.516 34.562 18.406 1 95.81 96 THR A O 1
ATOM 735 N N . LEU A 1 97 ? -9.305 33.875 17.25 1 98.25 97 LEU A N 1
ATOM 736 C CA . LEU A 1 97 ? -8.906 32.469 17.281 1 98.25 97 LEU A CA 1
ATOM 737 C C . LEU A 1 97 ? -7.902 32.188 16.188 1 98.25 97 LEU A C 1
ATOM 739 O O . LEU A 1 97 ? -8.188 32.406 15 1 98.25 97 LEU A O 1
ATOM 743 N N . ILE A 1 98 ? -6.715 31.719 16.547 1 98.5 98 ILE A N 1
ATOM 744 C CA . ILE A 1 98 ? -5.727 31.266 15.586 1 98.5 98 ILE A CA 1
ATOM 745 C C . ILE A 1 98 ? -5.727 29.734 15.531 1 98.5 98 ILE A C 1
ATOM 747 O O . ILE A 1 98 ? -5.508 29.078 16.547 1 98.5 98 ILE A O 1
ATOM 751 N N . ALA A 1 99 ? -6.008 29.188 14.391 1 98.75 99 ALA A N 1
ATOM 752 C CA . ALA A 1 99 ? -6.008 27.734 14.18 1 98.75 99 ALA A CA 1
ATOM 753 C C . ALA A 1 99 ? -5.062 27.344 13.047 1 98.75 99 ALA A C 1
ATOM 755 O O . ALA A 1 99 ? -4.828 28.125 12.125 1 98.75 99 ALA A O 1
ATOM 756 N N . ASP A 1 100 ? -4.449 26.234 13.086 1 98.69 100 ASP A N 1
ATOM 757 C CA . ASP A 1 100 ? -3.688 25.688 11.961 1 98.69 100 ASP A CA 1
ATOM 758 C C . ASP A 1 100 ? -4.277 24.375 11.477 1 98.69 100 ASP A C 1
ATOM 760 O O . ASP A 1 100 ? -5.07 23.734 12.18 1 98.69 100 ASP A O 1
ATOM 764 N N . VAL A 1 101 ? -3.951 24.031 10.258 1 98.44 101 VAL A N 1
ATOM 765 C CA . VAL A 1 101 ? -4.41 22.75 9.711 1 98.44 101 VAL A CA 1
ATOM 766 C C . VAL A 1 101 ? -3.213 21.938 9.227 1 98.44 101 VAL A C 1
ATOM 768 O O . VAL A 1 101 ? -3.326 21.172 8.273 1 98.44 101 VAL A O 1
ATOM 771 N N . LEU A 1 102 ? -2.055 22.172 9.82 1 97.94 102 LEU A N 1
ATOM 772 C CA . LEU A 1 102 ? -0.813 21.531 9.398 1 97.94 102 LEU A CA 1
ATOM 773 C C . LEU A 1 102 ? -0.792 20.062 9.805 1 97.94 102 LEU A C 1
ATOM 775 O O . LEU A 1 102 ? -1.545 19.641 10.695 1 97.94 102 LEU A O 1
ATOM 779 N N . SER A 1 103 ? 0.119 19.281 9.227 1 96.81 103 SER A N 1
ATOM 780 C CA . SER A 1 103 ? 0.089 17.828 9.359 1 96.81 103 SER A CA 1
ATOM 781 C C . SER A 1 103 ? 0.914 17.359 10.562 1 96.81 103 SER A C 1
ATOM 783 O O . SER A 1 103 ? 0.932 16.172 10.883 1 96.81 103 SER A O 1
ATOM 785 N N . VAL A 1 104 ? 1.615 18.234 11.219 1 98.31 104 VAL A N 1
ATOM 786 C CA . VAL A 1 104 ? 2.299 18.031 12.492 1 98.31 104 VAL A CA 1
ATOM 787 C C . VAL A 1 104 ? 1.709 18.969 13.547 1 98.31 104 VAL A C 1
ATOM 789 O O . VAL A 1 104 ? 1.279 20.078 13.227 1 98.31 104 VAL A O 1
ATOM 792 N N . LYS A 1 105 ? 1.738 18.469 14.781 1 98.69 105 LYS A N 1
ATOM 793 C CA . LYS A 1 105 ? 0.929 19.281 15.68 1 98.69 105 LYS A CA 1
ATOM 794 C C . LYS A 1 105 ? 1.774 19.859 16.812 1 98.69 105 LYS A C 1
ATOM 796 O O . LYS A 1 105 ? 1.529 20.969 17.266 1 98.69 105 LYS A O 1
ATOM 801 N N . GLU A 1 106 ? 2.791 19.188 17.344 1 98.75 106 GLU A N 1
ATOM 802 C CA . GLU A 1 106 ? 3.588 19.734 18.438 1 98.75 106 GLU A CA 1
ATOM 803 C C . GLU A 1 106 ? 4.344 20.984 18 1 98.75 106 GLU A C 1
ATOM 805 O O . GLU A 1 106 ? 4.359 21.984 18.703 1 98.75 106 GLU A O 1
ATOM 810 N N . TYR A 1 107 ? 4.949 20.891 16.859 1 98.44 107 TYR A N 1
ATOM 811 C CA . TYR A 1 107 ? 5.773 21.984 16.359 1 98.44 107 TYR A CA 1
ATOM 812 C C . TYR A 1 107 ? 4.938 23.25 16.141 1 98.44 107 TYR A C 1
ATOM 814 O O . TYR A 1 107 ? 5.234 24.312 16.688 1 98.44 107 TYR A O 1
ATOM 822 N N . PRO A 1 108 ? 3.84 23.203 15.391 1 98.5 108 PRO A N 1
ATOM 823 C CA . PRO A 1 108 ? 3.012 24.391 15.219 1 98.5 108 PRO A CA 1
ATOM 824 C C . PRO A 1 108 ? 2.469 24.938 16.547 1 98.5 108 PRO A C 1
ATOM 826 O O . PRO A 1 108 ? 2.416 26.141 16.75 1 98.5 108 PRO A O 1
ATOM 829 N N . ARG A 1 109 ? 2.023 24.016 17.391 1 98.69 109 ARG A N 1
ATOM 830 C CA . ARG A 1 109 ? 1.561 24.453 18.703 1 98.69 109 ARG A CA 1
ATOM 831 C C . ARG A 1 109 ? 2.609 25.312 19.391 1 98.69 109 ARG A C 1
ATOM 833 O O . ARG A 1 109 ? 2.297 26.406 19.891 1 98.69 109 ARG A O 1
ATOM 840 N N . ASN A 1 110 ? 3.846 24.797 19.422 1 98.38 110 ASN A N 1
ATOM 841 C CA . ASN A 1 110 ? 4.93 25.5 20.094 1 98.38 110 ASN A CA 1
ATOM 842 C C . ASN A 1 110 ? 5.219 26.844 19.422 1 98.38 110 ASN A C 1
ATOM 844 O O . ASN A 1 110 ? 5.406 27.844 20.109 1 98.38 110 ASN A O 1
ATOM 848 N N . VAL A 1 111 ? 5.289 26.859 18.109 1 97.88 111 VAL A N 1
ATOM 849 C CA . VAL A 1 111 ? 5.578 28.078 17.359 1 97.88 111 VAL A CA 1
ATOM 850 C C . VAL A 1 111 ? 4.477 29.109 17.609 1 97.88 111 VAL A C 1
ATOM 852 O O . VAL A 1 111 ? 4.762 30.281 17.875 1 97.88 111 VAL A O 1
ATOM 855 N N . LEU A 1 112 ? 3.229 28.703 17.562 1 97.88 112 LEU A N 1
ATOM 856 C CA . LEU A 1 112 ? 2.098 29.609 17.75 1 97.88 112 LEU A CA 1
ATOM 857 C C . LEU A 1 112 ? 2.117 30.219 19.141 1 97.88 112 LEU A C 1
ATOM 859 O O . LEU A 1 112 ? 1.935 31.422 19.297 1 97.88 112 LEU A O 1
ATOM 863 N N . LEU A 1 113 ? 2.338 29.391 20.125 1 97.44 113 LEU A N 1
ATOM 864 C CA . LEU A 1 113 ? 2.359 29.875 21.516 1 97.44 113 LEU A CA 1
ATOM 865 C C . LEU A 1 113 ? 3.512 30.844 21.734 1 97.44 113 LEU A C 1
ATOM 867 O O . LEU A 1 113 ? 3.404 31.75 22.547 1 97.44 113 LEU A O 1
ATOM 871 N N . GLN A 1 114 ? 4.594 30.609 21 1 96.44 114 GLN A N 1
ATOM 872 C CA . GLN A 1 114 ? 5.777 31.453 21.141 1 96.44 114 GLN A CA 1
ATOM 873 C C . GLN A 1 114 ? 5.559 32.812 20.5 1 96.44 114 GLN A C 1
ATOM 875 O O . GLN A 1 114 ? 5.98 33.844 21.031 1 96.44 114 GLN A O 1
ATOM 880 N N . VAL A 1 115 ? 4.926 32.875 19.391 1 95.94 115 VAL A N 1
ATOM 881 C CA . VAL A 1 115 ? 4.898 34.062 18.547 1 95.94 115 VAL A CA 1
ATOM 882 C C . VAL A 1 115 ? 3.654 34.875 18.859 1 95.94 115 VAL A C 1
ATOM 884 O O . VAL A 1 115 ? 3.688 36.125 18.797 1 95.94 115 VAL A O 1
ATOM 887 N N . LEU A 1 116 ? 2.559 34.312 19.281 1 95.44 116 LEU A N 1
ATOM 888 C CA . LEU A 1 116 ? 1.283 35 19.391 1 95.44 116 LEU A CA 1
ATOM 889 C C . LEU A 1 116 ? 1.136 35.656 20.766 1 95.44 116 LEU A C 1
ATOM 891 O O . LEU A 1 116 ? 1.551 35.062 21.766 1 95.44 116 LEU A O 1
ATOM 895 N N . PRO A 1 117 ? 0.53 36.844 20.75 1 93.56 117 PRO A N 1
ATOM 896 C CA . PRO A 1 117 ? 0.188 37.438 22.047 1 93.56 117 PRO A CA 1
ATOM 897 C C . PRO A 1 117 ? -0.645 36.5 22.922 1 93.56 117 PRO A C 1
ATOM 899 O O . PRO A 1 117 ? -1.434 35.688 22.391 1 93.56 117 PRO A O 1
ATOM 902 N N . GLU A 1 118 ? -0.534 36.625 24.203 1 93.75 118 GLU A N 1
ATOM 903 C CA . GLU A 1 118 ? -1.182 35.719 25.172 1 93.75 118 GLU A CA 1
ATOM 904 C C . GLU A 1 118 ? -2.701 35.844 25.094 1 93.75 118 GLU A C 1
ATOM 906 O O . GLU A 1 118 ? -3.42 34.938 25.5 1 93.75 118 GLU A O 1
ATOM 911 N N . GLU A 1 119 ? -3.139 36.938 24.547 1 93.62 119 GLU A N 1
ATOM 912 C CA . GLU A 1 119 ? -4.574 37.188 24.516 1 93.62 119 GLU A CA 1
ATOM 913 C C . GLU A 1 119 ? -5.254 36.406 23.406 1 93.62 119 GLU A C 1
ATOM 915 O O . GLU A 1 119 ? -6.48 36.281 23.391 1 93.62 119 GLU A O 1
ATOM 920 N N . MET A 1 120 ? -4.469 35.938 22.469 1 96.12 120 MET A N 1
ATOM 921 C CA . MET A 1 120 ? -5.055 35.219 21.344 1 96.12 120 MET A CA 1
ATOM 922 C C . MET A 1 120 ? -5.398 33.781 21.703 1 96.12 120 MET A C 1
ATOM 924 O O . MET A 1 120 ? -4.668 33.125 22.469 1 96.12 120 MET A O 1
ATOM 928 N N . ASP A 1 121 ? -6.527 33.312 21.25 1 98.06 121 ASP A N 1
ATOM 929 C CA . ASP A 1 121 ? -6.883 31.906 21.359 1 98.06 121 ASP A CA 1
ATOM 930 C C . ASP A 1 121 ? -6.117 31.062 20.344 1 98.06 121 ASP A C 1
ATOM 932 O O . ASP A 1 121 ? -5.863 31.5 19.219 1 98.06 121 ASP A O 1
ATOM 936 N N . VAL A 1 122 ? -5.734 29.812 20.75 1 98.69 122 VAL A N 1
ATOM 937 C CA . VAL A 1 122 ? -4.949 28.922 19.906 1 98.69 122 VAL A CA 1
ATOM 938 C C . VAL A 1 122 ? -5.625 27.562 19.828 1 98.69 122 VAL A C 1
ATOM 940 O O . VAL A 1 122 ? -5.871 26.922 20.859 1 98.69 122 VAL A O 1
ATOM 943 N N . LEU A 1 123 ? -5.977 27.156 18.672 1 98.88 123 LEU A N 1
ATOM 944 C CA . LEU A 1 123 ? -6.547 25.844 18.359 1 98.88 123 LEU A CA 1
ATOM 945 C C . LEU A 1 123 ? -5.695 25.109 17.328 1 98.88 123 LEU A C 1
ATOM 947 O O . LEU A 1 123 ? -5.488 25.609 16.219 1 98.88 123 LEU A O 1
ATOM 951 N N . CYS A 1 124 ? -5.137 23.938 17.688 1 98.88 124 CYS A N 1
ATOM 952 C CA . CYS A 1 124 ? -4.371 23.125 16.75 1 98.88 124 CYS A CA 1
ATOM 953 C C . CYS A 1 124 ? -5.242 22.047 16.125 1 98.88 124 CYS A C 1
ATOM 955 O O . CYS A 1 124 ? -5.875 21.266 16.844 1 98.88 124 CYS A O 1
ATOM 957 N N . THR A 1 125 ? -5.297 21.984 14.797 1 98.88 125 THR A N 1
ATOM 958 C CA . THR A 1 125 ? -6.176 21.031 14.141 1 98.88 125 THR A CA 1
ATOM 959 C C . THR A 1 125 ? -5.457 20.344 12.977 1 98.88 125 THR A C 1
ATOM 961 O O . THR A 1 125 ? -4.422 20.828 12.508 1 98.88 125 THR A O 1
ATOM 964 N N . HIS A 1 126 ? -5.945 19.234 12.609 1 98.75 126 HIS A N 1
ATOM 965 C CA . HIS A 1 126 ? -5.453 18.484 11.461 1 98.75 126 HIS A CA 1
ATOM 966 C C . HIS A 1 126 ? -6.574 17.703 10.781 1 98.75 126 HIS A C 1
ATOM 968 O O . HIS A 1 126 ? -6.918 16.594 11.219 1 98.75 126 HIS A O 1
ATOM 974 N N . PRO A 1 127 ? -7.148 18.281 9.695 1 98.31 127 PRO A N 1
ATOM 975 C CA . PRO A 1 127 ? -7.973 17.406 8.852 1 98.31 127 PRO A CA 1
ATOM 976 C C . PRO A 1 127 ? -7.184 16.25 8.266 1 98.31 127 PRO A C 1
ATOM 978 O O . PRO A 1 127 ? -6.203 16.453 7.547 1 98.31 127 PRO A O 1
ATOM 981 N N . MET A 1 128 ? -7.539 15.086 8.508 1 97.38 128 MET A N 1
ATOM 982 C CA . MET A 1 128 ? -6.812 13.906 8.047 1 97.38 128 MET A CA 1
ATOM 983 C C . MET A 1 128 ? -7.258 13.508 6.641 1 97.38 128 MET A C 1
ATOM 985 O O . MET A 1 128 ? -7.43 12.32 6.355 1 97.38 128 MET A O 1
ATOM 989 N N . PHE A 1 129 ? -7.586 14.43 5.895 1 95.31 129 PHE A N 1
ATOM 990 C CA . PHE A 1 129 ? -7.953 14.336 4.488 1 95.31 129 PHE A CA 1
ATOM 991 C C . PHE A 1 129 ? -7.484 15.578 3.727 1 95.31 129 PHE A C 1
ATOM 993 O O . PHE A 1 129 ? -7.121 16.578 4.336 1 95.31 129 PHE A O 1
ATOM 1000 N N . GLY A 1 130 ? -7.461 15.492 2.457 1 93.5 130 GLY A N 1
ATOM 1001 C CA . GLY A 1 130 ? -7.062 16.609 1.611 1 93.5 130 GLY A CA 1
ATOM 1002 C C . GLY A 1 130 ? -7.93 16.75 0.373 1 93.5 130 GLY A C 1
ATOM 1003 O O . GLY A 1 130 ? -9.023 16.188 0.306 1 93.5 130 GLY A O 1
ATOM 1004 N N . PRO A 1 131 ? -7.426 17.594 -0.517 1 93.38 131 PRO A N 1
ATOM 1005 C CA . PRO A 1 131 ? -8.219 17.891 -1.71 1 93.38 131 PRO A CA 1
ATOM 1006 C C . PRO A 1 131 ? -8.656 16.641 -2.469 1 93.38 131 PRO A C 1
ATOM 1008 O O . PRO A 1 131 ? -9.789 16.562 -2.939 1 93.38 131 PRO A O 1
ATOM 1011 N N . GLU A 1 132 ? -7.812 15.633 -2.527 1 90.69 132 GLU A N 1
ATOM 1012 C CA . GLU A 1 132 ? -8.133 14.43 -3.289 1 90.69 132 GLU A CA 1
ATOM 1013 C C . GLU A 1 132 ? -9.117 13.539 -2.531 1 90.69 132 GLU A C 1
ATOM 1015 O O . GLU A 1 132 ? -10.156 13.164 -3.068 1 90.69 132 GLU A O 1
ATOM 1020 N N . SER A 1 133 ? -8.82 13.211 -1.359 1 91.31 133 SER A N 1
ATOM 1021 C CA . SER A 1 133 ? -9.648 12.281 -0.593 1 91.31 133 SER A CA 1
ATOM 1022 C C . SER A 1 133 ? -10.953 12.93 -0.16 1 91.31 133 SER A C 1
ATOM 1024 O O . SER A 1 133 ? -11.969 12.242 0.006 1 91.31 133 SER A O 1
ATOM 1026 N N . GLY A 1 134 ? -10.969 14.273 0.033 1 94.56 134 GLY A N 1
ATOM 1027 C CA . GLY A 1 134 ? -12.141 14.977 0.527 1 94.56 134 GLY A CA 1
ATOM 1028 C C . GLY A 1 134 ? -12.922 15.68 -0.567 1 94.56 134 GLY A C 1
ATOM 1029 O O . GLY A 1 134 ? -13.797 16.5 -0.284 1 94.56 134 GLY A O 1
ATOM 1030 N N . GLN A 1 135 ? -12.594 15.383 -1.794 1 92.88 135 GLN A N 1
ATOM 1031 C CA . GLN A 1 135 ? -13.172 16.109 -2.918 1 92.88 135 GLN A CA 1
ATOM 1032 C C . GLN A 1 135 ? -14.688 15.93 -2.967 1 92.88 135 GLN A C 1
ATOM 1034 O O . GLN A 1 135 ? -15.406 16.828 -3.4 1 92.88 135 GLN A O 1
ATOM 1039 N N . ASN A 1 136 ? -15.195 14.812 -2.455 1 94.5 136 ASN A N 1
ATOM 1040 C CA . ASN A 1 136 ? -16.625 14.531 -2.521 1 94.5 136 ASN A CA 1
ATOM 1041 C C . ASN A 1 136 ? -17.281 14.664 -1.151 1 94.5 136 ASN A C 1
ATOM 1043 O O . ASN A 1 136 ? -18.344 14.094 -0.914 1 94.5 136 ASN A O 1
ATOM 1047 N N . GLY A 1 137 ? -16.594 15.336 -0.285 1 96.69 137 GLY A N 1
ATOM 1048 C CA . GLY A 1 137 ? -17.141 15.523 1.055 1 96.69 137 GLY A CA 1
ATOM 1049 C C . GLY A 1 137 ? -16.188 15.062 2.145 1 96.69 137 GLY A C 1
ATOM 1050 O O . GLY A 1 137 ? -15.18 14.406 1.864 1 96.69 137 GLY A O 1
ATOM 1051 N N . TRP A 1 138 ? -16.562 15.43 3.344 1 97.94 138 TRP A N 1
ATOM 1052 C CA . TRP A 1 138 ? -15.656 15.195 4.461 1 97.94 138 TRP A CA 1
ATOM 1053 C C . TRP A 1 138 ? -16.219 14.148 5.414 1 97.94 138 TRP A C 1
ATOM 1055 O O . TRP A 1 138 ? -15.633 13.883 6.469 1 97.94 138 TRP A O 1
ATOM 1065 N N . LYS A 1 139 ? -17.281 13.484 4.992 1 97.5 139 LYS A N 1
ATOM 1066 C CA . LYS A 1 139 ? -18 12.57 5.879 1 97.5 139 LYS A CA 1
ATOM 1067 C C . LYS A 1 139 ? -17.078 11.422 6.324 1 97.5 139 LYS A C 1
ATOM 1069 O O . LYS A 1 139 ? -16.406 10.812 5.5 1 97.5 139 LYS A O 1
ATOM 1074 N N . ASP A 1 140 ? -16.953 11.219 7.602 1 95.88 140 ASP A N 1
ATOM 1075 C CA . ASP A 1 140 ? -16.312 10.094 8.273 1 95.88 140 ASP A CA 1
ATOM 1076 C C . ASP A 1 140 ? -14.789 10.242 8.25 1 95.88 140 ASP A C 1
ATOM 1078 O O . ASP A 1 140 ? -14.07 9.375 8.742 1 95.88 140 ASP A O 1
ATOM 1082 N N . PHE A 1 141 ? -14.328 11.336 7.652 1 97.44 141 PHE A N 1
ATOM 1083 C CA . PHE A 1 141 ? -12.898 11.617 7.758 1 97.44 141 PHE A CA 1
ATOM 1084 C C . PHE A 1 141 ? -12.562 12.18 9.133 1 97.44 141 PHE A C 1
ATOM 1086 O O . PHE A 1 141 ? -13.328 12.969 9.695 1 97.44 141 PHE A O 1
ATOM 1093 N N . ALA A 1 142 ? -11.484 11.773 9.586 1 97.88 142 ALA A N 1
ATOM 1094 C CA . ALA A 1 142 ? -11.062 12.219 10.914 1 97.88 142 ALA A CA 1
ATOM 1095 C C . ALA A 1 142 ? -10.617 13.68 10.891 1 97.88 142 ALA A C 1
ATOM 1097 O O . ALA A 1 142 ? -9.969 14.117 9.938 1 97.88 142 ALA A O 1
ATOM 1098 N N . PHE A 1 143 ? -11.031 14.438 11.852 1 98.62 143 PHE A N 1
ATOM 1099 C CA . PHE A 1 143 ? -10.57 15.781 12.164 1 98.62 143 PHE A CA 1
ATOM 1100 C C . PHE A 1 143 ? -10.023 15.844 13.594 1 98.62 143 PHE A C 1
ATOM 1102 O O . PHE A 1 143 ? -10.789 15.758 14.555 1 98.62 143 PHE A O 1
ATOM 1109 N N . VAL A 1 144 ? -8.734 16 13.68 1 98.75 144 VAL A N 1
ATOM 1110 C CA . VAL A 1 144 ? -8.086 15.977 14.992 1 98.75 144 VAL A CA 1
ATOM 1111 C C . VAL A 1 144 ? -7.863 17.406 15.484 1 98.75 144 VAL A C 1
ATOM 1113 O O . VAL A 1 144 ? -7.535 18.297 14.695 1 98.75 144 VAL A O 1
ATOM 1116 N N . TYR A 1 145 ? -8.055 17.609 16.766 1 98.88 145 TYR A N 1
ATOM 1117 C CA . TYR A 1 145 ? -7.805 18.969 17.266 1 98.88 145 TYR A CA 1
ATOM 1118 C C . TYR A 1 145 ? -7.434 18.938 18.75 1 98.88 145 TYR A C 1
ATOM 1120 O O . TYR A 1 145 ? -7.727 17.969 19.453 1 98.88 145 TYR A O 1
ATOM 1128 N N . GLU A 1 146 ? -6.766 19.891 19.156 1 98.88 146 GLU A N 1
ATOM 1129 C CA . GLU A 1 146 ? -6.488 20.203 20.562 1 98.88 146 GLU A CA 1
ATOM 1130 C C . GLU A 1 146 ? -6.773 21.672 20.875 1 98.88 146 GLU A C 1
ATOM 1132 O O . GLU A 1 146 ? -6.25 22.562 20.203 1 98.88 146 GLU A O 1
ATOM 1137 N N . LYS A 1 147 ? -7.676 21.906 21.844 1 98.81 147 LYS A N 1
ATOM 1138 C CA . LYS A 1 147 ? -7.879 23.266 22.375 1 98.81 147 LYS A CA 1
ATOM 1139 C C . LYS A 1 147 ? -6.711 23.688 23.25 1 98.81 147 LYS A C 1
ATOM 1141 O O . LYS A 1 147 ? -6.73 23.484 24.469 1 98.81 147 LYS A O 1
ATOM 1146 N N . VAL A 1 148 ? -5.73 24.328 22.656 1 98.75 148 VAL A N 1
ATOM 1147 C CA . VAL A 1 148 ? -4.461 24.625 23.312 1 98.75 148 VAL A CA 1
ATOM 1148 C C . VAL A 1 148 ? -4.641 25.781 24.281 1 98.75 148 VAL A C 1
ATOM 1150 O O . VAL A 1 148 ? -4.195 25.719 25.422 1 98.75 148 VAL A O 1
ATOM 1153 N N . ARG A 1 149 ? -5.211 26.922 23.844 1 98.19 149 ARG A N 1
ATOM 1154 C CA . ARG A 1 149 ? -5.559 28.125 24.594 1 98.19 149 ARG A CA 1
ATOM 1155 C C . ARG A 1 149 ? -6.867 28.734 24.078 1 98.19 149 ARG A C 1
ATOM 1157 O O . ARG A 1 149 ? -6.898 29.344 23.016 1 98.19 149 ARG A O 1
ATOM 1164 N N . ILE A 1 150 ? -7.93 28.484 24.922 1 98.12 150 ILE A N 1
ATOM 1165 C CA . ILE A 1 150 ? -9.242 28.922 24.453 1 98.12 150 ILE A CA 1
ATOM 1166 C C . ILE A 1 150 ? -9.93 29.734 25.562 1 98.12 150 ILE A C 1
ATOM 1168 O O . ILE A 1 150 ? -10.18 29.219 26.656 1 98.12 150 ILE A O 1
ATOM 1172 N N . ARG A 1 151 ? -10.172 30.922 25.234 1 95.81 151 ARG A N 1
ATOM 1173 C CA . ARG A 1 151 ? -10.961 31.766 26.125 1 95.81 151 ARG A CA 1
ATOM 1174 C C . ARG A 1 151 ? -12.359 31.984 25.562 1 95.81 151 ARG A C 1
ATOM 1176 O O . ARG A 1 151 ? -13.336 32.031 26.328 1 95.81 151 ARG A O 1
ATOM 1183 N N . ASP A 1 152 ? -12.469 32.156 24.297 1 95.88 152 ASP A N 1
ATOM 1184 C CA . ASP A 1 152 ? -13.758 32.281 23.625 1 95.88 152 ASP A CA 1
ATOM 1185 C C . ASP A 1 152 ? -14.234 30.922 23.094 1 95.88 152 ASP A C 1
ATOM 1187 O O . ASP A 1 152 ? -14.07 30.609 21.906 1 95.88 152 ASP A O 1
ATOM 1191 N N . GLU A 1 153 ? -14.961 30.234 23.891 1 97 153 GLU A N 1
ATOM 1192 C CA . GLU A 1 153 ? -15.43 28.891 23.562 1 97 153 GLU A CA 1
ATOM 1193 C C . GLU A 1 153 ? -16.438 28.938 22.422 1 97 153 GLU A C 1
ATOM 1195 O O . GLU A 1 153 ? -16.531 27.984 21.625 1 97 153 GLU A O 1
ATOM 1200 N N . ALA A 1 154 ? -17.125 29.969 22.359 1 96.56 154 ALA A N 1
ATOM 1201 C CA . ALA A 1 154 ? -18.172 30.078 21.328 1 96.56 154 ALA A CA 1
ATOM 1202 C C . ALA A 1 154 ? -17.562 30.094 19.938 1 96.56 154 ALA A C 1
ATOM 1204 O O . ALA A 1 154 ? -18 29.359 19.047 1 96.56 154 ALA A O 1
ATOM 1205 N N . THR A 1 155 ? -16.578 30.969 19.75 1 97.19 155 THR A N 1
ATOM 1206 C CA . THR A 1 155 ? -15.906 31.047 18.469 1 97.19 155 THR A CA 1
ATOM 1207 C C . THR A 1 155 ? -15.211 29.734 18.125 1 97.19 155 THR A C 1
ATOM 1209 O O . THR A 1 155 ? -15.305 29.25 17 1 97.19 155 THR A O 1
ATOM 1212 N N . CYS A 1 156 ? -14.602 29.156 19.094 1 98.25 156 CYS A N 1
ATOM 1213 C CA . CYS A 1 156 ? -13.93 27.875 18.906 1 98.25 156 CYS A CA 1
ATOM 1214 C C . CYS A 1 156 ? -14.914 26.797 18.469 1 98.25 156 CYS A C 1
ATOM 1216 O O . CYS A 1 156 ? -14.68 26.078 17.5 1 98.25 156 CYS A O 1
ATOM 1218 N N . SER A 1 157 ? -16 26.703 19.188 1 98.12 157 SER A N 1
ATOM 1219 C CA . SER A 1 157 ? -17.031 25.703 18.875 1 98.12 157 SER A CA 1
ATOM 1220 C C . SER A 1 157 ? -17.625 25.938 17.484 1 98.12 157 SER A C 1
ATOM 1222 O O . SER A 1 157 ? -17.891 24.969 16.766 1 98.12 157 SER A O 1
ATOM 1224 N N . SER A 1 158 ? -17.844 27.203 17.234 1 98 158 SER A N 1
ATOM 1225 C CA . SER A 1 158 ? -18.391 27.531 15.914 1 98 158 SER A CA 1
ATOM 1226 C C . SER A 1 158 ? -17.422 27.109 14.805 1 98 158 SER A C 1
ATOM 1228 O O . SER A 1 158 ? -17.859 26.609 13.766 1 98 158 SER A O 1
ATOM 1230 N N . PHE A 1 159 ? -16.156 27.266 14.992 1 98.62 159 PHE A N 1
ATOM 1231 C CA . PHE A 1 159 ? -15.164 26.859 14.008 1 98.62 159 PHE A CA 1
ATOM 1232 C C . PHE A 1 159 ? -15.141 25.344 13.852 1 98.62 159 PHE A C 1
ATOM 1234 O O . PHE A 1 159 ? -15.125 24.844 12.734 1 98.62 159 PHE A O 1
ATOM 1241 N N . LEU A 1 160 ? -15.133 24.656 14.938 1 98.75 160 LEU A N 1
ATOM 1242 C CA . LEU A 1 160 ? -15.109 23.188 14.906 1 98.75 160 LEU A CA 1
ATOM 1243 C C . LEU A 1 160 ? -16.359 22.641 14.234 1 98.75 160 LEU A C 1
ATOM 1245 O O . LEU A 1 160 ? -16.312 21.609 13.57 1 98.75 160 LEU A O 1
ATOM 1249 N N . ARG A 1 161 ? -17.438 23.359 14.367 1 98.25 161 ARG A N 1
ATOM 1250 C CA . ARG A 1 161 ? -18.719 22.938 13.805 1 98.25 161 ARG A CA 1
ATOM 1251 C C . ARG A 1 161 ? -18.656 22.922 12.281 1 98.25 161 ARG A C 1
ATOM 1253 O O . ARG A 1 161 ? -19.422 22.188 11.633 1 98.25 161 ARG A O 1
ATOM 1260 N N . ILE A 1 162 ? -17.734 23.734 11.75 1 98.44 162 ILE A N 1
ATOM 1261 C CA . ILE A 1 162 ? -17.562 23.734 10.297 1 98.44 162 ILE A CA 1
ATOM 1262 C C . ILE A 1 162 ? -17.266 22.312 9.82 1 98.44 162 ILE A C 1
ATOM 1264 O O . ILE A 1 162 ? -17.844 21.844 8.844 1 98.44 162 ILE A O 1
ATOM 1268 N N . PHE A 1 163 ? -16.391 21.609 10.469 1 98.69 163 PHE A N 1
ATOM 1269 C CA . PHE A 1 163 ? -15.953 20.266 10.094 1 98.69 163 PHE A CA 1
ATOM 1270 C C . PHE A 1 163 ? -16.953 19.219 10.57 1 98.69 163 PHE A C 1
ATOM 1272 O O . PHE A 1 163 ? -17.25 18.266 9.859 1 98.69 163 PHE A O 1
ATOM 1279 N N . GLU A 1 164 ? -17.484 19.484 11.711 1 98.5 164 GLU A N 1
ATOM 1280 C CA . GLU A 1 164 ? -18.484 18.578 12.273 1 98.5 164 GLU A CA 1
ATOM 1281 C C . GLU A 1 164 ? -19.719 18.516 11.391 1 98.5 164 GLU A C 1
ATOM 1283 O O . GLU A 1 164 ? -20.281 17.422 11.172 1 98.5 164 GLU A O 1
ATOM 1288 N N . SER A 1 165 ? -20.156 19.609 10.945 1 97.94 165 SER A N 1
ATOM 1289 C CA . SER A 1 165 ? -21.375 19.688 10.156 1 97.94 165 SER A CA 1
ATOM 1290 C C . SER A 1 165 ? -21.203 19 8.805 1 97.94 165 SER A C 1
ATOM 1292 O O . SER A 1 165 ? -22.188 18.609 8.172 1 97.94 165 SER A O 1
ATOM 1294 N N . GLU A 1 166 ? -19.938 18.906 8.352 1 98.19 166 GLU A N 1
ATOM 1295 C CA . GLU A 1 166 ? -19.656 18.188 7.105 1 98.19 166 GLU A CA 1
ATOM 1296 C C . GLU A 1 166 ? -19.562 16.688 7.34 1 98.19 166 GLU A C 1
ATOM 1298 O O . GLU A 1 166 ? -19.359 15.914 6.398 1 98.19 166 GLU A O 1
ATOM 1303 N N . GLY A 1 167 ? -19.641 16.281 8.609 1 98.31 167 GLY A N 1
ATOM 1304 C CA . GLY A 1 167 ? -19.703 14.859 8.93 1 98.31 167 GLY A CA 1
ATOM 1305 C C . GLY A 1 167 ? -18.359 14.289 9.367 1 98.31 167 GLY A C 1
ATOM 1306 O O . GLY A 1 167 ? -18.203 13.07 9.445 1 98.31 167 GLY A O 1
ATOM 1307 N N . CYS A 1 168 ? -17.406 15.109 9.648 1 98.44 168 CYS A N 1
ATOM 1308 C CA . CYS A 1 168 ? -16.109 14.625 10.109 1 98.44 168 CYS A CA 1
ATOM 1309 C C . CYS A 1 168 ? -16.234 13.906 11.445 1 98.44 168 CYS A C 1
ATOM 1311 O O . CYS A 1 168 ? -17.094 14.25 12.258 1 98.44 168 CYS A O 1
ATOM 1313 N N . LYS A 1 169 ? -15.438 12.93 11.625 1 98.12 169 LYS A N 1
ATOM 1314 C CA . LYS A 1 169 ? -15.211 12.375 12.953 1 98.12 169 LYS A CA 1
ATOM 1315 C C . LYS A 1 169 ? -14.289 13.273 13.773 1 98.12 169 LYS A C 1
ATOM 1317 O O . LYS A 1 169 ? -13.078 13.289 13.547 1 98.12 169 LYS A O 1
ATOM 1322 N N . MET A 1 170 ? -14.891 13.93 14.727 1 98.62 170 MET A N 1
ATOM 1323 C CA . MET A 1 170 ? -14.141 14.898 15.516 1 98.62 170 MET A CA 1
ATOM 1324 C C . MET A 1 170 ? -13.352 14.203 16.625 1 98.62 170 MET A C 1
ATOM 1326 O O . MET A 1 170 ? -13.938 13.531 17.469 1 98.62 170 MET A O 1
ATOM 1330 N N . LEU A 1 171 ? -12.047 14.32 16.609 1 98.62 171 LEU A N 1
ATOM 1331 C CA . LEU A 1 171 ? -11.188 13.641 17.578 1 98.62 171 LEU A CA 1
ATOM 1332 C C . LEU A 1 171 ? -10.352 14.648 18.359 1 98.62 171 LEU A C 1
ATOM 1334 O O . LEU A 1 171 ? -9.43 15.258 17.812 1 98.62 171 LEU A O 1
ATOM 1338 N N . GLU A 1 172 ? -10.734 14.805 19.594 1 98.62 172 GLU A N 1
ATOM 1339 C CA . GLU A 1 172 ? -9.93 15.656 20.469 1 98.62 172 GLU A CA 1
ATOM 1340 C C . GLU A 1 172 ? -8.797 14.859 21.125 1 98.62 172 GLU A C 1
ATOM 1342 O O . GLU A 1 172 ? -9.047 13.883 21.828 1 98.62 172 GLU A O 1
ATOM 1347 N N . MET A 1 173 ? -7.59 15.242 20.859 1 98.31 173 MET A N 1
ATOM 1348 C CA . MET A 1 173 ? -6.422 14.609 21.469 1 98.31 173 MET A CA 1
ATOM 1349 C C . MET A 1 173 ? -5.254 15.586 21.562 1 98.31 173 MET A C 1
ATOM 1351 O O . MET A 1 173 ? -5.285 16.656 20.938 1 98.31 173 MET A O 1
ATOM 1355 N N . SER A 1 174 ? -4.277 15.273 22.328 1 98.62 174 SER A N 1
ATOM 1356 C CA . SER A 1 174 ? -3.119 16.156 22.469 1 98.62 174 SER A CA 1
ATOM 1357 C C . SER A 1 174 ? -2.285 16.172 21.203 1 98.62 174 SER A C 1
ATOM 1359 O O . SER A 1 174 ? -2.309 15.219 20.422 1 98.62 174 SER A O 1
ATOM 1361 N N . CYS A 1 175 ? -1.575 17.219 21.031 1 98.75 175 CYS A N 1
ATOM 1362 C CA . CYS A 1 175 ? -0.661 17.344 19.891 1 98.75 175 CYS A CA 1
ATOM 1363 C C . CYS A 1 175 ? 0.376 16.219 19.906 1 98.75 175 CYS A C 1
ATOM 1365 O O . CYS A 1 175 ? 0.732 15.695 18.859 1 98.75 175 CYS A O 1
ATOM 1367 N N . GLU A 1 176 ? 0.845 15.914 21.094 1 98.56 176 GLU A N 1
ATOM 1368 C CA . GLU A 1 176 ? 1.829 14.844 21.219 1 98.56 176 GLU A CA 1
ATOM 1369 C C . GLU A 1 176 ? 1.252 13.5 20.781 1 98.56 176 GLU A C 1
ATOM 1371 O O . GLU A 1 176 ? 1.892 12.766 20.016 1 98.56 176 GLU A O 1
ATOM 1376 N N . GLU A 1 177 ? 0.071 13.164 21.266 1 98.19 177 GLU A N 1
ATOM 1377 C CA . GLU A 1 177 ? -0.581 11.922 20.875 1 98.19 177 GLU A CA 1
ATOM 1378 C C . GLU A 1 177 ? -0.814 11.875 19.359 1 98.19 177 GLU A C 1
ATOM 1380 O O . GLU A 1 177 ? -0.569 10.852 18.719 1 98.19 177 GLU A O 1
ATOM 1385 N N . HIS A 1 178 ? -1.31 12.953 18.828 1 98.56 178 HIS A N 1
ATOM 1386 C CA . HIS A 1 178 ? -1.486 13.062 17.391 1 98.56 178 HIS A CA 1
ATOM 1387 C C . HIS A 1 178 ? -0.197 12.719 16.641 1 98.56 178 HIS A C 1
ATOM 1389 O O . HIS A 1 178 ? -0.199 11.883 15.734 1 98.56 178 HIS A O 1
ATOM 1395 N N . ASP A 1 179 ? 0.878 13.3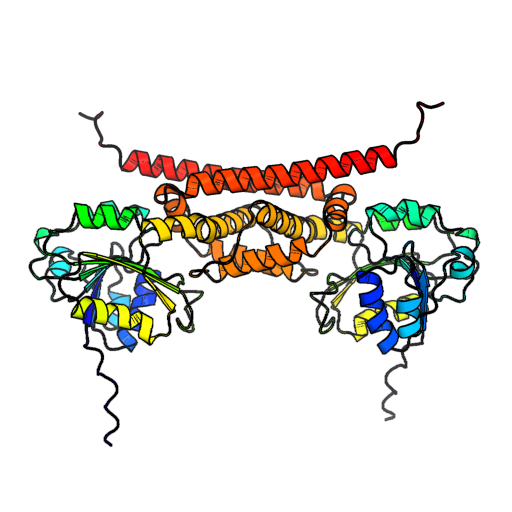75 17.016 1 98.56 179 ASP A N 1
ATOM 1396 C CA . ASP A 1 179 ? 2.131 13.234 16.281 1 98.56 179 ASP A CA 1
ATOM 1397 C C . ASP A 1 179 ? 2.68 11.812 16.406 1 98.56 179 ASP A C 1
ATOM 1399 O O . ASP A 1 179 ? 3.285 11.297 15.461 1 98.56 179 ASP A O 1
ATOM 1403 N N . LYS A 1 180 ? 2.506 11.227 17.547 1 97.88 180 LYS A N 1
ATOM 1404 C CA . LYS A 1 180 ? 2.914 9.836 17.719 1 97.88 180 LYS A CA 1
ATOM 1405 C C . LYS A 1 180 ? 2.191 8.914 16.734 1 97.88 180 LYS A C 1
ATOM 1407 O O . LYS A 1 180 ? 2.822 8.109 16.047 1 97.88 180 LYS A O 1
ATOM 1412 N N . VAL A 1 181 ? 0.896 9.039 16.656 1 97.38 181 VAL A N 1
ATOM 1413 C CA . VAL A 1 181 ? 0.07 8.203 15.789 1 97.38 181 VAL A CA 1
ATOM 1414 C C . VAL A 1 181 ? 0.35 8.531 14.32 1 97.38 181 VAL A C 1
ATOM 1416 O O . VAL A 1 181 ? 0.446 7.633 13.484 1 97.38 181 VAL A O 1
ATOM 1419 N N . ALA A 1 182 ? 0.489 9.828 14.016 1 97.31 182 ALA A N 1
ATOM 1420 C CA . ALA A 1 182 ? 0.703 10.273 12.641 1 97.31 182 ALA A CA 1
ATOM 1421 C C . ALA A 1 182 ? 2.039 9.766 12.102 1 97.31 182 ALA A C 1
ATOM 1423 O O . ALA A 1 182 ? 2.164 9.477 10.906 1 97.31 182 ALA A O 1
ATOM 1424 N N . ALA A 1 183 ? 3.07 9.656 12.953 1 97.62 183 ALA A N 1
ATOM 1425 C CA . ALA A 1 183 ? 4.344 9.086 12.531 1 97.62 183 ALA A CA 1
ATOM 1426 C C . ALA A 1 183 ? 4.168 7.645 12.055 1 97.62 183 ALA A C 1
ATOM 1428 O O . ALA A 1 183 ? 4.695 7.258 11.016 1 97.62 183 ALA A O 1
ATOM 1429 N N . LYS A 1 184 ? 3.357 6.906 12.781 1 96.25 184 LYS A N 1
ATOM 1430 C CA . LYS A 1 184 ? 3.158 5.484 12.508 1 96.25 184 LYS A CA 1
ATOM 1431 C C . LYS A 1 184 ? 2.188 5.277 11.352 1 96.25 184 LYS A C 1
ATOM 1433 O O . LYS A 1 184 ? 2.127 4.191 10.766 1 96.25 184 LYS A O 1
ATOM 1438 N N . SER A 1 185 ? 1.446 6.289 10.977 1 95.75 185 SER A N 1
ATOM 1439 C CA . SER A 1 185 ? 0.421 6.129 9.953 1 95.75 185 SER A CA 1
ATOM 1440 C C . SER A 1 185 ? 0.713 7.008 8.734 1 95.75 185 SER A C 1
ATOM 1442 O O . SER A 1 185 ? 1.221 6.523 7.723 1 95.75 185 SER A O 1
ATOM 1444 N N . GLN A 1 186 ? 0.652 8.344 8.914 1 95.38 186 GLN A N 1
ATOM 1445 C CA . GLN A 1 186 ? 0.791 9.266 7.793 1 95.38 186 GLN A CA 1
ATOM 1446 C C . GLN A 1 186 ? 2.211 9.242 7.23 1 95.38 186 GLN A C 1
ATOM 1448 O O . GLN A 1 186 ? 2.402 9.117 6.02 1 95.38 186 GLN A O 1
ATOM 1453 N N . PHE A 1 187 ? 3.178 9.367 8.133 1 97.44 187 PHE A N 1
ATOM 1454 C CA . PHE A 1 187 ? 4.562 9.383 7.68 1 97.44 187 PHE A CA 1
ATOM 1455 C C . PHE A 1 187 ? 4.922 8.07 6.992 1 97.44 187 PHE A C 1
ATOM 1457 O O . PHE A 1 187 ? 5.543 8.07 5.926 1 97.44 187 PHE A O 1
ATOM 1464 N N . LEU A 1 188 ? 4.527 6.977 7.598 1 97.56 188 LEU A N 1
ATOM 1465 C CA . LEU A 1 188 ? 4.789 5.66 7.027 1 97.56 188 LEU A CA 1
ATOM 1466 C C . LEU A 1 188 ? 4.168 5.531 5.641 1 97.56 188 LEU A C 1
ATOM 1468 O O . LEU A 1 188 ? 4.824 5.074 4.703 1 97.56 188 LEU A O 1
ATOM 1472 N N . THR A 1 189 ? 2.92 5.953 5.52 1 97.06 189 THR A N 1
ATOM 1473 C CA . THR A 1 189 ? 2.195 5.875 4.254 1 97.06 189 THR A CA 1
ATOM 1474 C C . THR A 1 189 ? 2.92 6.664 3.166 1 97.06 189 THR A C 1
ATOM 1476 O O . THR A 1 189 ? 3.115 6.168 2.057 1 97.06 189 THR A O 1
ATOM 1479 N N . HIS A 1 190 ? 3.322 7.844 3.508 1 97.19 190 HIS A N 1
ATOM 1480 C CA . HIS A 1 190 ? 4.043 8.68 2.553 1 97.19 190 HIS A CA 1
ATOM 1481 C C . HIS A 1 190 ? 5.387 8.062 2.186 1 97.19 190 HIS A C 1
ATOM 1483 O O . HIS A 1 190 ? 5.809 8.125 1.028 1 97.19 190 HIS A O 1
ATOM 1489 N N . THR A 1 191 ? 6.082 7.48 3.166 1 98.12 191 THR A N 1
ATOM 1490 C CA . THR A 1 191 ? 7.387 6.871 2.92 1 98.12 191 THR A CA 1
ATOM 1491 C C . THR A 1 191 ? 7.27 5.727 1.915 1 98.12 191 THR A C 1
ATOM 1493 O O . THR A 1 191 ? 8.016 5.676 0.936 1 98.12 191 THR A O 1
ATOM 1496 N N . ILE A 1 192 ? 6.293 4.855 2.145 1 98.06 192 ILE A N 1
ATOM 1497 C CA . ILE A 1 192 ? 6.09 3.729 1.243 1 98.06 192 ILE A CA 1
ATOM 1498 C C . ILE A 1 192 ? 5.727 4.238 -0.15 1 98.06 192 ILE A C 1
ATOM 1500 O O . ILE A 1 192 ? 6.277 3.771 -1.15 1 98.06 192 ILE A O 1
ATOM 1504 N N . GLY A 1 193 ? 4.828 5.195 -0.215 1 97.56 193 GLY A N 1
ATOM 1505 C CA . GLY A 1 193 ? 4.473 5.781 -1.498 1 97.56 193 GLY A CA 1
ATOM 1506 C C . GLY A 1 193 ? 5.664 6.348 -2.246 1 97.56 193 GLY A C 1
ATOM 1507 O O . GLY A 1 193 ? 5.789 6.16 -3.459 1 97.56 193 GLY A O 1
ATOM 1508 N N . ARG A 1 194 ? 6.527 7.082 -1.53 1 97.94 194 ARG A N 1
ATOM 1509 C CA . ARG A 1 194 ? 7.711 7.68 -2.141 1 97.94 194 ARG A CA 1
ATOM 1510 C C . ARG A 1 194 ? 8.68 6.602 -2.617 1 97.94 194 ARG A C 1
ATOM 1512 O O . ARG A 1 194 ? 9.32 6.754 -3.662 1 97.94 194 ARG A O 1
ATOM 1519 N N . VAL A 1 195 ? 8.852 5.574 -1.842 1 98.25 195 VAL A N 1
ATOM 1520 C CA . VAL A 1 195 ? 9.719 4.465 -2.229 1 98.25 195 VAL A CA 1
ATOM 1521 C C . VAL A 1 195 ? 9.203 3.832 -3.52 1 98.25 195 VAL A C 1
ATOM 1523 O O . VAL A 1 195 ? 9.977 3.57 -4.441 1 98.25 195 VAL A O 1
ATOM 1526 N N . LEU A 1 196 ? 7.891 3.576 -3.607 1 98 196 LEU A N 1
ATOM 1527 C CA . LEU A 1 196 ? 7.277 3.008 -4.805 1 98 196 LEU A CA 1
ATOM 1528 C C . LEU A 1 196 ? 7.484 3.92 -6.008 1 98 196 LEU A C 1
ATOM 1530 O O . LEU A 1 196 ? 7.648 3.445 -7.133 1 98 196 LEU A O 1
ATOM 1534 N N . SER A 1 197 ? 7.418 5.203 -5.754 1 97.38 197 SER A N 1
ATOM 1535 C CA . SER A 1 197 ? 7.672 6.168 -6.816 1 97.38 197 SER A CA 1
ATOM 1536 C C . SER A 1 197 ? 9.102 6.062 -7.332 1 97.38 197 SER A C 1
ATOM 1538 O O . SER A 1 197 ? 9.336 6.105 -8.539 1 97.38 197 SER A O 1
ATOM 1540 N N . GLU A 1 198 ? 10.07 5.965 -6.414 1 97.38 198 GLU A N 1
ATOM 1541 C CA . GLU A 1 198 ? 11.469 5.816 -6.793 1 97.38 198 GLU A CA 1
ATOM 1542 C C . GLU A 1 198 ? 11.688 4.539 -7.605 1 97.38 198 GLU A C 1
ATOM 1544 O O . GLU A 1 198 ? 12.547 4.5 -8.484 1 97.38 198 GLU A O 1
ATOM 1549 N N . LEU A 1 199 ? 10.891 3.488 -7.324 1 96.94 199 LEU A N 1
ATOM 1550 C CA . LEU A 1 199 ? 10.961 2.223 -8.047 1 96.94 199 LEU A CA 1
ATOM 1551 C C . LEU A 1 199 ? 10.367 2.359 -9.438 1 96.94 199 LEU A C 1
ATOM 1553 O O . LEU A 1 199 ? 10.555 1.488 -10.289 1 96.94 199 LEU A O 1
ATOM 1557 N N . GLU A 1 200 ? 9.578 3.436 -9.672 1 95.44 200 GLU A N 1
ATOM 1558 C CA . GLU A 1 200 ? 8.93 3.725 -10.953 1 95.44 200 GLU A CA 1
ATOM 1559 C C . GLU A 1 200 ? 8 2.59 -11.367 1 95.44 200 GLU A C 1
ATOM 1561 O O . GLU A 1 200 ? 8.016 2.154 -12.516 1 95.44 200 GLU A O 1
ATOM 1566 N N . ILE A 1 201 ? 7.312 2.074 -10.375 1 94.88 201 ILE A N 1
ATOM 1567 C CA . ILE A 1 201 ? 6.398 0.985 -10.688 1 94.88 201 ILE A CA 1
ATOM 1568 C C . ILE A 1 201 ? 5.277 1.499 -11.594 1 94.88 201 ILE A C 1
ATOM 1570 O O . ILE A 1 201 ? 4.832 2.641 -11.453 1 94.88 201 ILE A O 1
ATOM 1574 N N . GLN A 1 202 ? 4.824 0.677 -12.492 1 94.5 202 GLN A N 1
ATOM 1575 C CA . GLN A 1 202 ? 3.756 1.01 -13.43 1 94.5 202 GLN A CA 1
ATOM 1576 C C . GLN A 1 202 ? 2.77 -0.147 -13.57 1 94.5 202 GLN A C 1
ATOM 1578 O O . GLN A 1 202 ? 3.135 -1.308 -13.375 1 94.5 202 GLN A O 1
ATOM 1583 N N . SER A 1 203 ? 1.567 0.236 -13.867 1 94.31 203 SER A N 1
ATOM 1584 C CA . SER A 1 203 ? 0.541 -0.774 -14.102 1 94.31 203 SER A CA 1
ATOM 1585 C C . SER A 1 203 ? 0.927 -1.702 -15.242 1 94.31 203 SER A C 1
ATOM 1587 O O . SER A 1 203 ? 1.546 -1.269 -16.219 1 94.31 203 SER A O 1
ATOM 1589 N N . THR A 1 204 ? 0.539 -2.924 -15.109 1 93.06 204 THR A N 1
ATOM 1590 C CA . THR A 1 204 ? 0.765 -3.936 -16.125 1 93.06 204 THR A CA 1
ATOM 1591 C C . THR A 1 204 ? -0.549 -4.598 -16.531 1 93.06 204 THR A C 1
ATOM 1593 O O . THR A 1 204 ? -1.597 -4.324 -15.945 1 93.06 204 THR A O 1
ATOM 1596 N N . SER A 1 205 ? -0.497 -5.465 -17.547 1 89.38 205 SER A N 1
ATOM 1597 C CA . SER A 1 205 ? -1.68 -6.184 -18 1 89.38 205 SER A CA 1
ATOM 1598 C C . SER A 1 205 ? -2.076 -7.285 -17.016 1 89.38 205 SER A C 1
ATOM 1600 O O . SER A 1 205 ? -3.191 -7.805 -17.078 1 89.38 205 SER A O 1
ATOM 1602 N N . MET A 1 206 ? -1.248 -7.648 -16.125 1 93.19 206 MET A N 1
ATOM 1603 C CA . MET A 1 206 ? -1.558 -8.773 -15.25 1 93.19 206 MET A CA 1
ATOM 1604 C C . MET A 1 206 ? -1.565 -8.328 -13.789 1 93.19 206 MET A C 1
ATOM 1606 O O . MET A 1 206 ? -1.139 -9.078 -12.906 1 93.19 206 MET A O 1
ATOM 1610 N N . ASN A 1 207 ? -1.962 -7.117 -13.562 1 94.06 207 ASN A N 1
ATOM 1611 C CA . ASN A 1 207 ? -2.029 -6.594 -12.203 1 94.06 207 ASN A CA 1
ATOM 1612 C C . ASN A 1 207 ? -2.914 -7.465 -11.312 1 94.06 207 ASN A C 1
ATOM 1614 O O . ASN A 1 207 ? -4.016 -7.852 -11.711 1 94.06 207 ASN A O 1
ATOM 1618 N N . THR A 1 208 ? -2.408 -7.805 -10.156 1 92.44 208 THR A N 1
ATOM 1619 C CA . THR A 1 208 ? -3.285 -8.266 -9.086 1 92.44 208 THR A CA 1
ATOM 1620 C C . THR A 1 208 ? -3.963 -7.086 -8.398 1 92.44 208 THR A C 1
ATOM 1622 O O . THR A 1 208 ? -3.582 -5.934 -8.609 1 92.44 208 THR A O 1
ATOM 1625 N N . LYS A 1 209 ? -4.922 -7.336 -7.594 1 91.81 209 LYS A N 1
ATOM 1626 C CA . LYS A 1 209 ? -5.574 -6.289 -6.812 1 91.81 209 LYS A CA 1
ATOM 1627 C C . LYS A 1 209 ? -4.59 -5.625 -5.855 1 91.81 209 LYS A C 1
ATOM 1629 O O . LYS A 1 209 ? -4.613 -4.402 -5.684 1 91.81 209 LYS A O 1
ATOM 1634 N N . GLY A 1 210 ? -3.752 -6.422 -5.254 1 93.25 210 GLY A N 1
ATOM 1635 C CA . GLY A 1 210 ? -2.738 -5.883 -4.359 1 93.25 210 GLY A CA 1
ATOM 1636 C C . GLY A 1 210 ? -1.787 -4.922 -5.051 1 93.25 210 GLY A C 1
ATOM 1637 O O . GLY A 1 210 ? -1.444 -3.875 -4.496 1 93.25 210 GLY A O 1
ATOM 1638 N N . PHE A 1 211 ? -1.401 -5.238 -6.223 1 96.5 211 PHE A N 1
ATOM 1639 C CA . PHE A 1 211 ? -0.465 -4.383 -6.941 1 96.5 211 PHE A CA 1
ATOM 1640 C C . PHE A 1 211 ? -1.144 -3.096 -7.391 1 96.5 211 PHE A C 1
ATOM 1642 O O . PHE A 1 211 ? -0.532 -2.025 -7.375 1 96.5 211 PHE A O 1
ATOM 1649 N N . GLU A 1 212 ? -2.363 -3.193 -7.809 1 95.44 212 GLU A N 1
ATOM 1650 C CA . GLU A 1 212 ? -3.127 -1.993 -8.141 1 95.44 212 GLU A CA 1
ATOM 1651 C C . GLU A 1 212 ? -3.176 -1.027 -6.957 1 95.44 212 GLU A C 1
ATOM 1653 O O . GLU A 1 212 ? -3.107 0.19 -7.141 1 95.44 212 GLU A O 1
ATOM 1658 N N . THR A 1 213 ? -3.316 -1.589 -5.852 1 94.69 213 THR A N 1
ATOM 1659 C CA . THR A 1 213 ? -3.328 -0.803 -4.621 1 94.69 213 THR A CA 1
ATOM 1660 C C . THR A 1 213 ? -2.012 -0.053 -4.445 1 94.69 213 THR A C 1
ATOM 1662 O O . THR A 1 213 ? -2.004 1.119 -4.062 1 94.69 213 THR A O 1
ATOM 1665 N N . LEU A 1 214 ? -0.907 -0.716 -4.684 1 96.69 214 LEU A N 1
ATOM 1666 C CA . LEU A 1 214 ? 0.401 -0.078 -4.578 1 96.69 214 LEU A CA 1
ATOM 1667 C C . LEU A 1 214 ? 0.541 1.049 -5.598 1 96.69 214 LEU A C 1
ATOM 1669 O O . LEU A 1 214 ? 1.101 2.104 -5.289 1 96.69 214 LEU A O 1
ATOM 1673 N N . ILE A 1 215 ? 0.017 0.797 -6.785 1 96.88 215 ILE A N 1
ATOM 1674 C CA . ILE A 1 215 ? 0.075 1.809 -7.836 1 96.88 215 ILE A CA 1
ATOM 1675 C C . ILE A 1 215 ? -0.701 3.051 -7.398 1 96.88 215 ILE A C 1
ATOM 1677 O O . ILE A 1 215 ? -0.221 4.176 -7.551 1 96.88 215 ILE A O 1
ATOM 1681 N N . ARG A 1 216 ? -1.835 2.836 -6.832 1 94.19 216 ARG A N 1
ATOM 1682 C CA . ARG A 1 216 ? -2.66 3.945 -6.363 1 94.19 216 ARG A CA 1
ATOM 1683 C C . ARG A 1 216 ? -1.971 4.699 -5.23 1 94.19 216 ARG A C 1
ATOM 1685 O O . ARG A 1 216 ? -2.021 5.93 -5.18 1 94.19 216 ARG A O 1
ATOM 1692 N N . LEU A 1 217 ? -1.408 3.945 -4.332 1 95.19 217 LEU A N 1
ATOM 1693 C CA . LEU A 1 217 ? -0.686 4.555 -3.221 1 95.19 217 LEU A CA 1
ATOM 1694 C C . LEU A 1 217 ? 0.458 5.426 -3.729 1 95.19 217 LEU A C 1
ATOM 1696 O O . LEU A 1 217 ? 0.663 6.539 -3.236 1 95.19 217 LEU A O 1
ATOM 1700 N N . LYS A 1 218 ? 1.197 4.906 -4.668 1 95.94 218 LYS A N 1
ATOM 1701 C CA . LYS A 1 218 ? 2.273 5.656 -5.305 1 95.94 218 LYS A CA 1
ATOM 1702 C C . LYS A 1 218 ? 1.754 6.957 -5.91 1 95.94 218 LYS A C 1
ATOM 1704 O O . LYS A 1 218 ? 2.314 8.031 -5.668 1 95.94 218 LYS A O 1
ATOM 1709 N N . GLU A 1 219 ? 0.668 6.867 -6.641 1 93.81 219 GLU A N 1
ATOM 1710 C CA . GLU A 1 219 ? 0.106 8.031 -7.324 1 93.81 219 GLU A CA 1
ATOM 1711 C C . GLU A 1 219 ? -0.37 9.078 -6.328 1 93.81 219 GLU A C 1
ATOM 1713 O O . GLU A 1 219 ? -0.154 10.273 -6.527 1 93.81 219 GLU A O 1
ATOM 1718 N N . SER A 1 220 ? -0.941 8.641 -5.27 1 89.38 220 SER A N 1
ATOM 1719 C CA . SER A 1 220 ? -1.431 9.562 -4.246 1 89.38 220 SER A CA 1
ATOM 1720 C C . SER A 1 220 ? -0.277 10.258 -3.539 1 89.38 220 SER A C 1
ATOM 1722 O O . SER A 1 220 ? -0.363 11.453 -3.23 1 89.38 220 SER A O 1
ATOM 1724 N N . SER A 1 221 ? 0.757 9.531 -3.258 1 86.75 221 SER A N 1
ATOM 1725 C CA . SER A 1 221 ? 1.896 10.078 -2.529 1 86.75 221 SER A CA 1
ATOM 1726 C C . SER A 1 221 ? 2.662 11.086 -3.381 1 86.75 221 SER A C 1
ATOM 1728 O O . SER A 1 221 ? 3.189 12.07 -2.863 1 86.75 221 SER A O 1
ATOM 1730 N N . VAL A 1 222 ? 2.688 10.859 -4.68 1 85.31 222 VAL A N 1
ATOM 1731 C CA . VAL A 1 222 ? 3.441 11.727 -5.574 1 85.31 222 VAL A CA 1
ATOM 1732 C C . VAL A 1 222 ? 2.664 13.023 -5.809 1 85.31 222 VAL A C 1
ATOM 1734 O O . VAL A 1 222 ? 3.24 14.031 -6.215 1 85.31 222 VAL A O 1
ATOM 1737 N N . ASN A 1 223 ? 1.372 12.922 -5.621 1 85.62 223 ASN A N 1
ATOM 1738 C CA . ASN A 1 223 ? 0.547 14.117 -5.754 1 85.62 223 ASN A CA 1
ATOM 1739 C C . ASN A 1 223 ? 0.78 15.086 -4.598 1 85.62 223 ASN A C 1
ATOM 1741 O O . ASN A 1 223 ? 0.557 16.297 -4.738 1 85.62 223 ASN A O 1
ATOM 1745 N N . ASP A 1 224 ? 1.213 14.562 -3.51 1 87 224 ASP A N 1
ATOM 1746 C CA . ASP A 1 224 ? 1.595 15.398 -2.379 1 87 224 ASP A CA 1
ATOM 1747 C C . ASP A 1 224 ? 3.02 15.93 -2.541 1 87 224 ASP A C 1
ATOM 1749 O O . ASP A 1 224 ? 3.863 15.273 -3.156 1 87 224 ASP A O 1
ATOM 1753 N N . SER A 1 225 ? 3.225 17.062 -2.072 1 89.31 225 SER A N 1
ATOM 1754 C CA . SER A 1 225 ? 4.539 17.672 -2.256 1 89.31 225 SER A CA 1
ATOM 1755 C C . SER A 1 225 ? 5.598 16.984 -1.41 1 89.31 225 SER A C 1
ATOM 1757 O O . SER A 1 225 ? 5.281 16.391 -0.375 1 89.31 225 SER A O 1
ATOM 1759 N N . PHE A 1 226 ? 6.844 17.062 -1.882 1 93.88 226 PHE A N 1
ATOM 1760 C CA . PHE A 1 226 ? 7.953 16.547 -1.091 1 93.88 226 PHE A CA 1
ATOM 1761 C C . PHE A 1 226 ? 8.125 17.344 0.194 1 93.88 226 PHE A C 1
ATOM 1763 O O . PHE A 1 226 ? 8.555 16.812 1.216 1 93.88 226 PHE A O 1
ATOM 1770 N N . ASP A 1 227 ? 7.695 18.609 0.219 1 93.06 227 ASP A N 1
ATOM 1771 C CA . ASP A 1 227 ? 7.75 19.453 1.413 1 93.06 227 ASP A CA 1
ATOM 1772 C C . ASP A 1 227 ? 6.84 18.906 2.51 1 93.06 227 ASP A C 1
ATOM 1774 O O . ASP A 1 227 ? 7.191 18.938 3.691 1 93.06 227 ASP A O 1
ATOM 1778 N N . LEU A 1 228 ? 5.664 18.5 2.041 1 94.12 228 LEU A N 1
ATOM 1779 C CA . LEU A 1 228 ? 4.777 17.875 3.018 1 94.12 228 LEU A CA 1
ATOM 1780 C C . LEU A 1 228 ? 5.438 16.641 3.641 1 94.12 228 LEU A C 1
ATOM 1782 O O . LEU A 1 228 ? 5.52 16.531 4.867 1 94.12 228 LEU A O 1
ATOM 1786 N N . PHE A 1 229 ? 5.973 15.797 2.805 1 96.69 229 PHE A N 1
ATOM 1787 C CA . PHE A 1 229 ? 6.609 14.562 3.25 1 96.69 229 PHE A CA 1
ATOM 1788 C C . PHE A 1 229 ? 7.801 14.867 4.152 1 96.69 229 PHE A C 1
ATOM 1790 O O . PHE A 1 229 ? 7.91 14.312 5.25 1 96.69 229 PHE A O 1
ATOM 1797 N N . SER A 1 230 ? 8.68 15.766 3.732 1 97.5 230 SER A N 1
ATOM 1798 C CA . SER A 1 230 ? 9.859 16.094 4.523 1 97.5 230 SER A CA 1
ATOM 1799 C C . SER A 1 230 ? 9.469 16.781 5.832 1 97.5 230 SER A C 1
ATOM 1801 O O . SER A 1 230 ? 10.133 16.594 6.855 1 97.5 230 SER A O 1
ATOM 1803 N N . GLY A 1 231 ? 8.422 17.609 5.785 1 97.19 231 GLY A N 1
ATOM 1804 C CA . GLY A 1 231 ? 7.926 18.234 7 1 97.19 231 GLY A CA 1
ATOM 1805 C C . GLY A 1 231 ? 7.488 17.219 8.047 1 97.19 231 GLY A C 1
ATOM 1806 O O . GLY A 1 231 ? 7.719 17.422 9.242 1 97.19 231 GLY A O 1
ATOM 1807 N N . LEU A 1 232 ? 6.797 16.094 7.613 1 97.62 232 LEU A N 1
ATOM 1808 C CA . LEU A 1 232 ? 6.379 15.016 8.508 1 97.62 232 LEU A CA 1
ATOM 1809 C C . LEU A 1 232 ? 7.586 14.391 9.203 1 97.62 232 LEU A C 1
ATOM 1811 O O . LEU A 1 232 ? 7.48 13.945 10.352 1 97.62 232 LEU A O 1
ATOM 1815 N N . TYR A 1 233 ? 8.672 14.438 8.508 1 98.31 233 TYR A N 1
ATOM 1816 C CA . TYR A 1 233 ? 9.898 13.844 9.023 1 98.31 233 TYR A CA 1
ATOM 1817 C C . TYR A 1 233 ? 10.648 14.82 9.922 1 98.31 233 TYR A C 1
ATOM 1819 O O . TYR A 1 233 ? 11.039 14.469 11.039 1 98.31 233 TYR A O 1
ATOM 1827 N N . ILE A 1 234 ? 10.828 16.031 9.5 1 97.88 234 ILE A N 1
ATOM 1828 C CA . ILE A 1 234 ? 11.711 17 10.133 1 97.88 234 ILE A CA 1
ATOM 1829 C C . ILE A 1 234 ? 11.07 17.531 11.414 1 97.88 234 ILE A C 1
ATOM 1831 O O . ILE A 1 234 ? 11.75 17.719 12.422 1 97.88 234 ILE A O 1
ATOM 1835 N N . HIS A 1 235 ? 9.758 17.656 11.414 1 97.75 235 HIS A N 1
ATOM 1836 C CA . HIS A 1 235 ? 9.141 18.391 12.516 1 97.75 235 HIS A CA 1
ATOM 1837 C C . HIS A 1 235 ? 8.352 17.453 13.422 1 97.75 235 HIS A C 1
ATOM 1839 O O . HIS A 1 235 ? 7.793 17.891 14.43 1 97.75 235 HIS A O 1
ATOM 1845 N N . ASN A 1 236 ? 8.242 16.188 13.102 1 98.19 236 ASN A N 1
ATOM 1846 C CA . ASN A 1 236 ? 7.68 15.172 13.984 1 98.19 236 ASN A CA 1
ATOM 1847 C C . ASN A 1 236 ? 8.773 14.336 14.641 1 98.19 236 ASN A C 1
ATOM 1849 O O . ASN A 1 236 ? 9.406 13.508 13.984 1 98.19 236 ASN A O 1
ATOM 1853 N N . ARG A 1 237 ? 9.039 14.531 15.875 1 97.38 237 ARG A N 1
ATOM 1854 C CA . ARG A 1 237 ? 10.172 13.914 16.562 1 97.38 237 ARG A CA 1
ATOM 1855 C C . ARG A 1 237 ? 10.039 12.391 16.578 1 97.38 237 ARG A C 1
ATOM 1857 O O . ARG A 1 237 ? 11.016 11.68 16.828 1 97.38 237 ARG A O 1
ATOM 1864 N N . PHE A 1 238 ? 8.883 11.82 16.328 1 98.31 238 PHE A N 1
ATOM 1865 C CA . PHE A 1 238 ? 8.672 10.375 16.359 1 98.31 238 PHE A CA 1
ATOM 1866 C C . PHE A 1 238 ? 8.984 9.766 14.992 1 98.31 238 PHE A C 1
ATOM 1868 O O . PHE A 1 238 ? 9.109 8.547 14.867 1 98.31 238 PHE A O 1
ATOM 1875 N N . ALA A 1 239 ? 9.086 10.578 13.945 1 98.12 239 ALA A N 1
ATOM 1876 C CA . ALA A 1 239 ? 9.219 10.102 12.578 1 98.12 239 ALA A CA 1
ATOM 1877 C C . ALA A 1 239 ? 10.555 9.391 12.367 1 98.12 239 ALA A C 1
ATOM 1879 O O . ALA A 1 239 ? 10.625 8.391 11.641 1 98.12 239 ALA A O 1
ATOM 1880 N N . LYS A 1 240 ? 11.625 9.891 13 1 97.38 240 LYS A N 1
ATOM 1881 C CA . LYS A 1 240 ? 12.938 9.266 12.852 1 97.38 240 LYS A CA 1
ATOM 1882 C C . LYS A 1 240 ? 12.922 7.824 13.336 1 97.38 240 LYS A C 1
ATOM 1884 O O . LYS A 1 240 ? 13.445 6.934 12.664 1 97.38 240 LYS A O 1
ATOM 1889 N N . GLN A 1 241 ? 12.391 7.695 14.539 1 97.88 241 GLN A N 1
ATOM 1890 C CA . GLN A 1 241 ? 12.297 6.336 15.062 1 97.88 241 GLN A CA 1
ATOM 1891 C C . GLN A 1 241 ? 11.453 5.449 14.156 1 97.88 241 GLN A C 1
ATOM 1893 O O . GLN A 1 241 ? 11.766 4.273 13.961 1 97.88 241 GLN A O 1
ATOM 1898 N N . GLU A 1 242 ? 10.352 5.988 13.625 1 97.69 242 GLU A N 1
ATOM 1899 C CA . GLU A 1 242 ? 9.508 5.215 12.719 1 97.69 242 GLU A CA 1
ATOM 1900 C C . GLU A 1 242 ? 10.289 4.777 11.484 1 97.69 242 GLU A C 1
ATOM 1902 O O . GLU A 1 242 ? 10.102 3.664 10.984 1 97.69 242 GLU A O 1
ATOM 1907 N N . LEU A 1 243 ? 11.094 5.664 10.953 1 98.12 243 LEU A N 1
ATOM 1908 C CA . LEU A 1 243 ? 11.922 5.344 9.797 1 98.12 243 LEU A CA 1
ATOM 1909 C C . LEU A 1 243 ? 12.883 4.203 10.117 1 98.12 243 LEU A C 1
ATOM 1911 O O . LEU A 1 243 ? 13.062 3.289 9.305 1 98.12 243 LEU A O 1
ATOM 1915 N N . LEU A 1 244 ? 13.539 4.262 11.305 1 97.88 244 LEU A N 1
ATOM 1916 C CA . LEU A 1 244 ? 14.445 3.209 11.742 1 97.88 244 LEU A CA 1
ATOM 1917 C C . LEU A 1 244 ? 13.703 1.886 11.898 1 97.88 244 LEU A C 1
ATOM 1919 O O . LEU A 1 244 ? 14.227 0.83 11.539 1 97.88 244 LEU A O 1
ATOM 1923 N N . ASP A 1 245 ? 12.484 1.962 12.438 1 98.38 245 ASP A N 1
ATOM 1924 C CA . ASP A 1 245 ? 11.656 0.766 12.586 1 98.38 245 ASP A CA 1
ATOM 1925 C C . ASP A 1 245 ? 11.336 0.146 11.234 1 98.38 245 ASP A C 1
ATOM 1927 O O . ASP A 1 245 ? 11.328 -1.078 11.086 1 98.38 245 ASP A O 1
ATOM 1931 N N . LEU A 1 246 ? 10.984 0.994 10.289 1 98.31 246 LEU A N 1
ATOM 1932 C CA . LEU A 1 246 ? 10.695 0.525 8.938 1 98.31 246 LEU A CA 1
ATOM 1933 C C . LEU A 1 246 ? 11.906 -0.182 8.336 1 98.31 246 LEU A C 1
ATOM 1935 O O . LEU A 1 246 ? 11.773 -1.25 7.734 1 98.31 246 LEU A O 1
ATOM 1939 N N . GLU A 1 247 ? 13.078 0.397 8.484 1 97.69 247 GLU A N 1
ATOM 1940 C CA . GLU A 1 247 ? 14.312 -0.203 7.996 1 97.69 247 GLU A CA 1
ATOM 1941 C C . GLU A 1 247 ? 14.562 -1.562 8.648 1 97.69 247 GLU A C 1
ATOM 1943 O O . GLU A 1 247 ? 14.945 -2.518 7.969 1 97.69 247 GLU A O 1
ATOM 1948 N N . ALA A 1 248 ? 14.414 -1.587 9.906 1 98.38 248 ALA A N 1
ATOM 1949 C CA . ALA A 1 248 ? 14.609 -2.832 10.641 1 98.38 248 ALA A CA 1
ATOM 1950 C C . ALA A 1 248 ? 13.633 -3.906 10.18 1 98.38 248 ALA A C 1
ATOM 1952 O O . ALA A 1 248 ? 13.992 -5.082 10.078 1 98.38 248 ALA A O 1
ATOM 1953 N N . ALA A 1 249 ? 12.391 -3.502 9.984 1 98.5 249 ALA A N 1
ATOM 1954 C CA . ALA A 1 249 ? 11.375 -4.434 9.492 1 98.5 249 ALA A CA 1
ATOM 1955 C C . ALA A 1 249 ? 11.766 -5 8.133 1 98.5 249 ALA A C 1
ATOM 1957 O O . ALA A 1 249 ? 11.625 -6.199 7.883 1 98.5 249 ALA A O 1
ATOM 1958 N N . PHE A 1 250 ? 12.211 -4.117 7.266 1 98.12 250 PHE A N 1
ATOM 1959 C CA . PHE A 1 250 ? 12.672 -4.535 5.945 1 98.12 250 PHE A CA 1
ATOM 1960 C C . PHE A 1 250 ? 13.805 -5.543 6.062 1 98.12 250 PHE A C 1
ATOM 1962 O O . PHE A 1 250 ? 13.797 -6.578 5.395 1 98.12 250 PHE A O 1
ATOM 1969 N N . GLU A 1 251 ? 14.758 -5.262 6.898 1 98.12 251 GLU A N 1
ATOM 1970 C CA . GLU A 1 251 ? 15.898 -6.148 7.098 1 98.12 251 GLU A CA 1
ATOM 1971 C C . GLU A 1 251 ? 15.453 -7.504 7.645 1 98.12 251 GLU A C 1
ATOM 1973 O O . GLU A 1 251 ? 16 -8.539 7.27 1 98.12 251 GLU A O 1
ATOM 1978 N N . LYS A 1 252 ? 14.547 -7.441 8.531 1 98.44 252 LYS A N 1
ATOM 1979 C CA . LYS A 1 252 ? 14.031 -8.68 9.102 1 98.44 252 LYS A CA 1
ATOM 1980 C C . LYS A 1 252 ? 13.406 -9.562 8.023 1 98.44 252 LYS A C 1
ATOM 1982 O O . LYS A 1 252 ? 13.625 -10.773 7.996 1 98.44 252 LYS A O 1
ATOM 1987 N N . VAL A 1 253 ? 12.625 -8.969 7.148 1 98.06 253 VAL A N 1
ATOM 1988 C CA . VAL A 1 253 ? 11.984 -9.703 6.062 1 98.06 253 VAL A CA 1
ATOM 1989 C C . VAL A 1 253 ? 13.055 -10.289 5.141 1 98.06 253 VAL A C 1
ATOM 1991 O O . VAL A 1 253 ? 12.977 -11.461 4.746 1 98.06 253 VAL A O 1
ATOM 1994 N N . LYS A 1 254 ? 14.023 -9.508 4.777 1 97.75 254 LYS A N 1
ATOM 1995 C CA . LYS A 1 254 ? 15.117 -9.969 3.934 1 97.75 254 LYS A CA 1
ATOM 1996 C C . LYS A 1 254 ? 15.828 -11.164 4.562 1 97.75 254 LYS A C 1
ATOM 1998 O O . LYS A 1 254 ? 16.141 -12.141 3.877 1 97.75 254 LYS A O 1
ATOM 2003 N N . HIS A 1 255 ? 16.094 -11.047 5.824 1 98 255 HIS A N 1
ATOM 2004 C CA . HIS A 1 255 ? 16.766 -12.117 6.547 1 98 255 HIS A CA 1
ATOM 2005 C C . HIS A 1 255 ? 15.953 -13.406 6.531 1 98 255 HIS A C 1
ATOM 2007 O O . HIS A 1 255 ? 16.5 -14.492 6.328 1 98 255 HIS A O 1
ATOM 2013 N N . LYS A 1 256 ? 14.688 -13.289 6.793 1 97.69 256 LYS A N 1
ATOM 2014 C CA . LYS A 1 256 ? 13.805 -14.453 6.762 1 97.69 256 LYS A CA 1
ATOM 2015 C C . LYS A 1 256 ? 13.82 -15.125 5.391 1 97.69 256 LYS A C 1
ATOM 2017 O O . LYS A 1 256 ? 13.82 -16.359 5.293 1 97.69 256 LYS A O 1
ATOM 2022 N N . LEU A 1 257 ? 13.781 -14.312 4.332 1 97.38 257 LEU A N 1
ATOM 2023 C CA . LEU A 1 257 ? 13.844 -14.836 2.971 1 97.38 257 LEU A CA 1
ATOM 2024 C C . LEU A 1 257 ? 15.148 -15.586 2.736 1 97.38 257 LEU A C 1
ATOM 2026 O O . LEU A 1 257 ? 15.148 -16.672 2.164 1 97.38 257 LEU A O 1
ATOM 2030 N N . GLN A 1 258 ? 16.234 -14.984 3.184 1 96.62 258 GLN A N 1
ATOM 2031 C CA . GLN A 1 258 ? 17.547 -15.594 3.016 1 96.62 258 GLN A CA 1
ATOM 2032 C C . GLN A 1 258 ? 17.641 -16.906 3.777 1 96.62 258 GLN A C 1
ATOM 2034 O O . GLN A 1 258 ? 18.188 -17.891 3.27 1 96.62 258 GLN A O 1
ATOM 2039 N N . GLN A 1 259 ? 17.188 -16.891 4.945 1 97.06 259 GLN A N 1
ATOM 2040 C CA . GLN A 1 259 ? 17.188 -18.109 5.746 1 97.06 259 GLN A CA 1
ATOM 2041 C C . GLN A 1 259 ? 16.391 -19.219 5.062 1 97.06 259 GLN A C 1
ATOM 2043 O O . GLN A 1 259 ? 16.828 -20.359 5.016 1 97.06 259 GLN A O 1
ATOM 2048 N N . LYS A 1 260 ? 15.266 -18.875 4.598 1 96.5 260 LYS A N 1
ATOM 2049 C CA . LYS A 1 260 ? 14.438 -19.859 3.91 1 96.5 260 LYS A CA 1
ATOM 2050 C C . LYS A 1 260 ? 15.125 -20.375 2.648 1 96.5 260 LYS A C 1
ATOM 2052 O O . LYS A 1 260 ? 15.047 -21.562 2.328 1 96.5 260 LYS A O 1
ATOM 2057 N N . MET A 1 261 ? 15.742 -19.484 1.919 1 95.75 261 MET A N 1
ATOM 2058 C CA . MET A 1 261 ? 16.484 -19.875 0.721 1 95.75 261 MET A CA 1
ATOM 2059 C C . MET A 1 261 ? 17.578 -20.875 1.061 1 95.75 261 MET A C 1
ATOM 2061 O O . MET A 1 261 ? 17.766 -21.859 0.35 1 95.75 261 MET A O 1
ATOM 2065 N N . GLU A 1 262 ? 18.297 -20.625 2.117 1 95.44 262 GLU A N 1
ATOM 2066 C CA . GLU A 1 262 ? 19.359 -21.516 2.562 1 95.44 262 GLU A CA 1
ATOM 2067 C C . GLU A 1 262 ? 18.797 -22.875 2.959 1 95.44 262 GLU A C 1
ATOM 2069 O O . GLU A 1 262 ? 19.406 -23.922 2.664 1 95.44 262 GLU A O 1
ATOM 2074 N N . GLU A 1 263 ? 17.703 -22.844 3.576 1 94.31 263 GLU A N 1
ATOM 2075 C CA . GLU A 1 263 ? 17.031 -24.078 3.965 1 94.31 263 GLU A CA 1
ATOM 2076 C C . GLU A 1 263 ? 16.656 -24.922 2.742 1 94.31 263 GLU A C 1
ATOM 2078 O O . GLU A 1 263 ? 16.875 -26.125 2.719 1 94.31 263 GLU A O 1
ATOM 2083 N N . VAL A 1 264 ? 16.125 -24.266 1.768 1 91.62 264 VAL A N 1
ATOM 2084 C CA . VAL A 1 264 ? 15.664 -24.938 0.558 1 91.62 264 VAL A CA 1
ATOM 2085 C C . VAL A 1 264 ? 16.875 -25.469 -0.22 1 91.62 264 VAL A C 1
ATOM 2087 O O . VAL A 1 264 ? 16.812 -26.578 -0.773 1 91.62 264 VAL A O 1
ATOM 2090 N N . GLN A 1 265 ? 17.969 -24.734 -0.274 1 89.44 265 GLN A N 1
ATOM 2091 C CA . GLN A 1 265 ? 19.188 -25.141 -0.983 1 89.44 265 GLN A CA 1
ATOM 2092 C C . GLN A 1 265 ? 19.828 -26.344 -0.308 1 89.44 265 GLN A C 1
ATOM 2094 O O . GLN A 1 265 ? 20.375 -27.234 -0.981 1 89.44 265 GLN A O 1
ATOM 2099 N N . LEU A 1 266 ? 19.812 -26.375 0.971 1 85.62 266 LEU A N 1
ATOM 2100 C CA . LEU A 1 266 ? 20.375 -27.5 1.727 1 85.62 266 LEU A CA 1
ATOM 2101 C C . LEU A 1 266 ? 19.562 -28.766 1.496 1 85.62 266 LEU A C 1
ATOM 2103 O O . LEU A 1 266 ? 20.125 -29.859 1.427 1 85.62 266 LEU A O 1
ATOM 2107 N N . GLU A 1 267 ? 18.328 -28.625 1.367 1 81.69 267 GLU A N 1
ATOM 2108 C CA . GLU A 1 267 ? 17.453 -29.781 1.15 1 81.69 267 GLU A CA 1
ATOM 2109 C C . GLU A 1 267 ? 17.609 -30.328 -0.265 1 81.69 267 GLU A C 1
ATOM 2111 O O . GLU A 1 267 ? 17.438 -31.531 -0.49 1 81.69 267 GLU A O 1
ATOM 2116 N N . GLN A 1 268 ? 17.906 -29.469 -1.238 1 73.69 268 GLN A N 1
ATOM 2117 C CA . GLN A 1 268 ? 18.016 -29.906 -2.631 1 73.69 268 GLN A CA 1
ATOM 2118 C C . GLN A 1 268 ? 19.438 -30.359 -2.957 1 73.69 268 GLN A C 1
ATOM 2120 O O . GLN A 1 268 ? 19.672 -30.938 -4.02 1 73.69 268 GLN A O 1
ATOM 2125 N N . SER A 1 269 ? 20.609 -30.016 -2.189 1 64.25 269 SER A N 1
ATOM 2126 C CA . SER A 1 269 ? 21.969 -30.484 -2.398 1 64.25 269 SER A CA 1
ATOM 2127 C C . SER A 1 269 ? 22.109 -31.953 -2.049 1 64.25 269 SER A C 1
ATOM 2129 O O . SER A 1 269 ? 21.609 -32.406 -1.023 1 64.25 269 SER A O 1
ATOM 2131 N N . PRO A 1 270 ? 22.562 -32.844 -3.031 1 54.56 270 PRO A N 1
ATOM 2132 C CA . PRO A 1 270 ? 22.828 -34.25 -2.779 1 54.56 270 PRO A CA 1
ATOM 2133 C C . PRO A 1 270 ? 23.734 -34.469 -1.58 1 54.56 270 PRO A C 1
ATOM 2135 O O . PRO A 1 270 ? 24.562 -33.625 -1.256 1 54.56 270 PRO A O 1
ATOM 2138 N N . ASN A 1 271 ? 23.328 -35.312 -0.576 1 48.03 271 ASN A N 1
ATOM 2139 C CA . ASN A 1 271 ? 24.172 -35.812 0.491 1 48.03 271 ASN A CA 1
ATOM 2140 C C . ASN A 1 271 ? 25.531 -36.281 -0.045 1 48.03 271 ASN A C 1
ATOM 2142 O O . ASN A 1 271 ? 25.656 -37.375 -0.57 1 48.03 271 ASN A O 1
ATOM 2146 N N . GLU A 1 272 ? 26.375 -35.688 -0.745 1 39.44 272 GLU A N 1
ATOM 2147 C CA . GLU A 1 272 ? 27.719 -36.219 -0.964 1 39.44 272 GLU A CA 1
ATOM 2148 C C . GLU A 1 272 ? 28.438 -36.469 0.36 1 39.44 272 GLU A C 1
ATOM 2150 O O . GLU A 1 272 ? 29.484 -37.125 0.392 1 39.44 272 GLU A O 1
ATOM 2155 N N . SER A 1 273 ? 28.391 -35.812 1.45 1 35.16 273 SER A N 1
ATOM 2156 C CA . SER A 1 273 ? 29.281 -36.156 2.559 1 35.16 273 SER A CA 1
ATOM 2157 C C . SER A 1 273 ? 28.984 -37.531 3.104 1 35.16 273 SER A C 1
ATOM 2159 O O . SER A 1 273 ? 29.703 -38.031 3.965 1 35.16 273 SER A O 1
ATOM 2161 N N . LYS A 1 274 ? 27.672 -38.031 3.143 1 36.66 274 LYS A N 1
ATOM 2162 C CA . LYS A 1 274 ? 27.688 -39.312 3.871 1 36.66 274 LYS A CA 1
ATOM 2163 C C . LYS A 1 274 ? 28.078 -40.469 2.959 1 36.66 274 LYS A C 1
ATOM 2165 O O . LYS A 1 274 ? 27.703 -41.625 3.209 1 36.66 274 LYS A O 1
ATOM 2170 N N . LEU A 1 275 ? 28.609 -39.938 1.634 1 26.8 275 LEU A N 1
ATOM 2171 C CA . LEU A 1 275 ? 29.391 -41.094 1.175 1 26.8 275 LEU A CA 1
ATOM 2172 C C . LEU A 1 275 ? 30.812 -41 1.69 1 26.8 275 LEU A C 1
ATOM 2174 O O . LEU A 1 275 ? 31.438 -39.938 1.6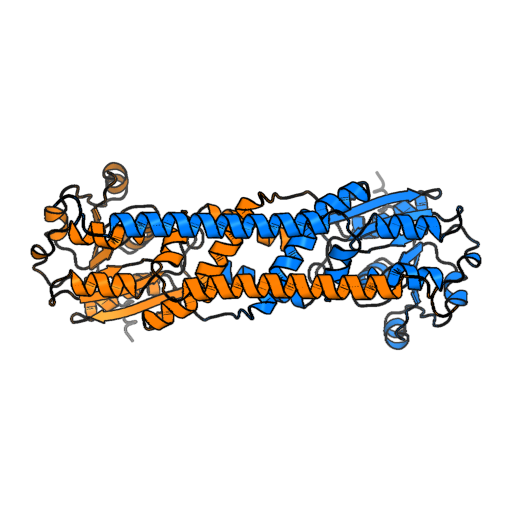48 1 26.8 275 LEU A O 1
ATOM 2178 N N . MET B 1 1 ? -33.094 -18.688 -38.688 1 27.53 1 MET B N 1
ATOM 2179 C CA . MET B 1 1 ? -31.656 -18.719 -38.438 1 27.53 1 MET B CA 1
ATOM 2180 C C . MET B 1 1 ? -31.359 -19.359 -37.094 1 27.53 1 MET B C 1
ATOM 2182 O O . MET B 1 1 ? -31.844 -18.891 -36.031 1 27.53 1 MET B O 1
ATOM 2186 N N . ALA B 1 2 ? -31.125 -20.641 -37.062 1 30.73 2 ALA B N 1
ATOM 2187 C CA . ALA B 1 2 ? -30.953 -21.453 -35.844 1 30.73 2 ALA B CA 1
ATOM 2188 C C . ALA B 1 2 ? -29.891 -20.859 -34.938 1 30.73 2 ALA B C 1
ATOM 2190 O O . ALA B 1 2 ? -28.766 -20.578 -35.375 1 30.73 2 ALA B O 1
ATOM 2191 N N . VAL B 1 3 ? -30.219 -20.062 -33.969 1 32.31 3 VAL B N 1
ATOM 2192 C CA . VAL B 1 3 ? -29.312 -19.656 -32.875 1 32.31 3 VAL B CA 1
ATOM 2193 C C . VAL B 1 3 ? -28.422 -20.828 -32.5 1 32.31 3 VAL B C 1
ATOM 2195 O O . VAL B 1 3 ? -28.906 -21.906 -32.156 1 32.31 3 VAL B O 1
ATOM 2198 N N . SER B 1 4 ? -27.25 -20.984 -33.156 1 31.08 4 SER B N 1
ATOM 2199 C CA . SER B 1 4 ? -26.281 -22 -32.75 1 31.08 4 SER B CA 1
ATOM 2200 C C . SER B 1 4 ? -26.219 -22.141 -31.219 1 31.08 4 SER B C 1
ATOM 2202 O O . SER B 1 4 ? -26.25 -21.156 -30.5 1 31.08 4 SER B O 1
ATOM 2204 N N . SER B 1 5 ? -26.797 -23.156 -30.594 1 38.5 5 SER B N 1
ATOM 2205 C CA . SER B 1 5 ? -26.75 -23.453 -29.156 1 38.5 5 SER B CA 1
ATOM 2206 C C . SER B 1 5 ? -25.391 -23.078 -28.562 1 38.5 5 SER B C 1
ATOM 2208 O O . SER B 1 5 ? -24.375 -23.125 -29.25 1 38.5 5 SER B O 1
ATOM 2210 N N . PRO B 1 6 ? -25.266 -22.219 -27.578 1 40.91 6 PRO B N 1
ATOM 2211 C CA . PRO B 1 6 ? -23.969 -21.953 -26.953 1 40.91 6 PRO B CA 1
ATOM 2212 C C . PRO B 1 6 ? -23.047 -23.172 -26.984 1 40.91 6 PRO B C 1
ATOM 2214 O O . PRO B 1 6 ? -23.5 -24.312 -26.938 1 40.91 6 PRO B O 1
ATOM 2217 N N . SER B 1 7 ? -22.031 -23.312 -27.781 1 42.91 7 SER B N 1
ATOM 2218 C CA . SER B 1 7 ? -21.016 -24.344 -27.922 1 42.91 7 SER B CA 1
ATOM 2219 C C . SER B 1 7 ? -20.812 -25.094 -26.609 1 42.91 7 SER B C 1
ATOM 2221 O O . SER B 1 7 ? -20.531 -24.484 -25.578 1 42.91 7 SER B O 1
ATOM 2223 N N . SER B 1 8 ? -21.5 -26.125 -26.125 1 48.03 8 SER B N 1
ATOM 2224 C CA . SER B 1 8 ? -21.469 -27.109 -25.062 1 48.03 8 SER B CA 1
ATOM 2225 C C . SER B 1 8 ? -20.031 -27.391 -24.609 1 48.03 8 SER B C 1
ATOM 2227 O O . SER B 1 8 ? -19.203 -27.875 -25.391 1 48.03 8 SER B O 1
ATOM 2229 N N . SER B 1 9 ? -19.375 -26.547 -23.875 1 60.34 9 SER B N 1
ATOM 2230 C CA . SER B 1 9 ? -18.047 -26.812 -23.312 1 60.34 9 SER B CA 1
ATOM 2231 C C . SER B 1 9 ? -17.922 -28.266 -22.875 1 60.34 9 SER B C 1
ATOM 2233 O O . SER B 1 9 ? -18.812 -28.797 -22.203 1 60.34 9 SER B O 1
ATOM 2235 N N . SER B 1 10 ? -17.141 -29.125 -23.562 1 81.75 10 SER B N 1
ATOM 2236 C CA . SER B 1 10 ? -16.891 -30.531 -23.297 1 81.75 10 SER B CA 1
ATOM 2237 C C . SER B 1 10 ? -16.469 -30.75 -21.844 1 81.75 10 SER B C 1
ATOM 2239 O O . SER B 1 10 ? -15.672 -29.984 -21.297 1 81.75 10 SER B O 1
ATOM 2241 N N . THR B 1 11 ? -17.234 -31.609 -21.125 1 95.19 11 THR B N 1
ATOM 2242 C CA . THR B 1 11 ? -16.906 -32 -19.766 1 95.19 11 THR B CA 1
ATOM 2243 C C . THR B 1 11 ? -15.508 -32.625 -19.703 1 95.19 11 THR B C 1
ATOM 2245 O O . THR B 1 11 ? -15.18 -33.5 -20.469 1 95.19 11 THR B O 1
ATOM 2248 N N . LEU B 1 12 ? -14.688 -32 -18.859 1 97.88 12 LEU B N 1
ATOM 2249 C CA . LEU B 1 12 ? -13.344 -32.5 -18.656 1 97.88 12 LEU B CA 1
ATOM 2250 C C . LEU B 1 12 ? -13.266 -33.312 -17.359 1 97.88 12 LEU B C 1
ATOM 2252 O O . LEU B 1 12 ? -13.961 -33.031 -16.391 1 97.88 12 LEU B O 1
ATOM 2256 N N . LYS B 1 13 ? -12.5 -34.375 -17.406 1 98.06 13 LYS B N 1
ATOM 2257 C CA . LYS B 1 13 ? -12.047 -35.031 -16.188 1 98.06 13 LYS B CA 1
ATOM 2258 C C . LYS B 1 13 ? -10.711 -34.469 -15.711 1 98.06 13 LYS B C 1
ATOM 2260 O O . LYS B 1 13 ? -9.688 -34.625 -16.375 1 98.06 13 LYS B O 1
ATOM 2265 N N . ILE B 1 14 ? -10.758 -33.812 -14.516 1 98.5 14 ILE B N 1
ATOM 2266 C CA . ILE B 1 14 ? -9.594 -33.062 -14.055 1 98.5 14 ILE B CA 1
ATOM 2267 C C . ILE B 1 14 ? -9.094 -33.625 -12.734 1 98.5 14 ILE B C 1
ATOM 2269 O O . ILE B 1 14 ? -9.844 -33.719 -11.766 1 98.5 14 ILE B O 1
ATOM 2273 N N . GLY B 1 15 ? -7.891 -34.094 -12.727 1 98.25 15 GLY B N 1
ATOM 2274 C CA . GLY B 1 15 ? -7.223 -34.5 -11.5 1 98.25 15 GLY B CA 1
ATOM 2275 C C . GLY B 1 15 ? -6.348 -33.406 -10.922 1 98.25 15 GLY B C 1
ATOM 2276 O O . GLY B 1 15 ? -5.512 -32.812 -11.625 1 98.25 15 GLY B O 1
ATOM 2277 N N . ILE B 1 16 ? -6.508 -33.125 -9.641 1 98.62 16 ILE B N 1
ATOM 2278 C CA . ILE B 1 16 ? -5.734 -32.062 -8.984 1 98.62 16 ILE B CA 1
ATOM 2279 C C . ILE B 1 16 ? -4.707 -32.688 -8.047 1 98.62 16 ILE B C 1
ATOM 2281 O O . ILE B 1 16 ? -5.059 -33.5 -7.172 1 98.62 16 ILE B O 1
ATOM 2285 N N . ILE B 1 17 ? -3.459 -32.375 -8.289 1 98.12 17 ILE B N 1
ATOM 2286 C CA . ILE B 1 17 ? -2.389 -32.75 -7.371 1 98.12 17 ILE B CA 1
ATOM 2287 C C . ILE B 1 17 ? -2.074 -31.562 -6.445 1 98.12 17 ILE B C 1
ATOM 2289 O O . ILE B 1 17 ? -1.604 -30.516 -6.898 1 98.12 17 ILE B O 1
ATOM 2293 N N . GLY B 1 18 ? -2.17 -31.734 -5.113 1 97.31 18 GLY B N 1
ATOM 2294 C CA . GLY B 1 18 ? -2.146 -30.641 -4.164 1 97.31 18 GLY B CA 1
ATOM 2295 C C . GLY B 1 18 ? -3.508 -30 -3.949 1 97.31 18 GLY B C 1
ATOM 2296 O O . GLY B 1 18 ? -3.871 -29.047 -4.637 1 97.31 18 GLY B O 1
ATOM 2297 N N . PHE B 1 19 ? -4.188 -30.547 -2.961 1 97.38 19 PHE B N 1
ATOM 2298 C CA . PHE B 1 19 ? -5.566 -30.109 -2.756 1 97.38 19 PHE B CA 1
ATOM 2299 C C . PHE B 1 19 ? -5.668 -29.188 -1.541 1 97.38 19 PHE B C 1
ATOM 2301 O O . PHE B 1 19 ? -6.512 -29.406 -0.667 1 97.38 19 PHE B O 1
ATOM 2308 N N . GLY B 1 20 ? -4.754 -28.25 -1.498 1 94.5 20 GLY B N 1
ATOM 2309 C CA . GLY B 1 20 ? -4.809 -27.203 -0.497 1 94.5 20 GLY B CA 1
ATOM 2310 C C . GLY B 1 20 ? -5.824 -26.125 -0.819 1 94.5 20 GLY B C 1
ATOM 2311 O O . GLY B 1 20 ? -6.715 -26.328 -1.647 1 94.5 20 GLY B O 1
ATOM 2312 N N . PRO B 1 21 ? -5.691 -24.969 -0.17 1 93.31 21 PRO B N 1
ATOM 2313 C CA . PRO B 1 21 ? -6.688 -23.906 -0.31 1 93.31 21 PRO B CA 1
ATOM 2314 C C . PRO B 1 21 ? -6.902 -23.484 -1.762 1 93.31 21 PRO B C 1
ATOM 2316 O O . PRO B 1 21 ? -8.047 -23.297 -2.191 1 93.31 21 PRO B O 1
ATOM 2319 N N . PHE B 1 22 ? 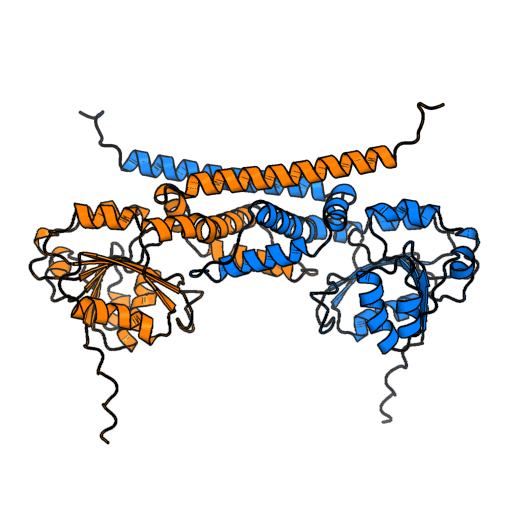-5.816 -23.406 -2.537 1 95.94 22 PHE B N 1
ATOM 2320 C CA . PHE B 1 22 ? -5.949 -22.922 -3.91 1 95.94 22 PHE B CA 1
ATOM 2321 C C . PHE B 1 22 ? -6.602 -23.984 -4.785 1 95.94 22 PHE B C 1
ATOM 2323 O O . PHE B 1 22 ? -7.469 -23.688 -5.605 1 95.94 22 PHE B O 1
ATOM 2330 N N . GLY B 1 23 ? -6.156 -25.234 -4.664 1 97.38 23 GLY B N 1
ATOM 2331 C CA . GLY B 1 23 ? -6.793 -26.328 -5.387 1 97.38 23 GLY B CA 1
ATOM 2332 C C . GLY B 1 23 ? -8.273 -26.453 -5.094 1 97.38 23 GLY B C 1
ATOM 2333 O O . GLY B 1 23 ? -9.086 -26.656 -6.004 1 97.38 23 GLY B O 1
ATOM 2334 N N . GLN B 1 24 ? -8.625 -26.328 -3.842 1 97.06 24 GLN B N 1
ATOM 2335 C CA . GLN B 1 24 ? -10.016 -26.375 -3.428 1 97.06 24 GLN B CA 1
ATOM 2336 C C . GLN B 1 24 ? -10.812 -25.219 -4.012 1 97.06 24 GLN B C 1
ATOM 2338 O O . GLN B 1 24 ? -11.961 -25.391 -4.434 1 97.06 24 GLN B O 1
ATOM 2343 N N . PHE B 1 25 ? -10.141 -24.062 -3.984 1 97.31 25 PHE B N 1
ATOM 2344 C CA . PHE B 1 25 ? -10.742 -22.859 -4.547 1 97.31 25 PHE B CA 1
ATOM 2345 C C . PHE B 1 25 ? -11.086 -23.062 -6.016 1 97.31 25 PHE B C 1
ATOM 2347 O O . PHE B 1 25 ? -12.211 -22.797 -6.438 1 97.31 25 PHE B O 1
ATOM 2354 N N . LEU B 1 26 ? -10.219 -23.578 -6.805 1 98.25 26 LEU B N 1
ATOM 2355 C CA . LEU B 1 26 ? -10.445 -23.812 -8.227 1 98.25 26 LEU B CA 1
ATOM 2356 C C . LEU B 1 26 ? -11.469 -24.922 -8.445 1 98.25 26 LEU B C 1
ATOM 2358 O O . LEU B 1 26 ? -12.312 -24.828 -9.336 1 98.25 26 LEU B O 1
ATOM 2362 N N . ALA B 1 27 ? -11.391 -25.969 -7.645 1 98 27 ALA B N 1
ATOM 2363 C CA . ALA B 1 27 ? -12.266 -27.141 -7.766 1 98 27 ALA B CA 1
ATOM 2364 C C . ALA B 1 27 ? -13.734 -26.734 -7.664 1 98 27 ALA B C 1
ATOM 2366 O O . ALA B 1 27 ? -14.578 -27.25 -8.406 1 98 27 ALA B O 1
ATOM 2367 N N . LYS B 1 28 ? -14 -25.828 -6.77 1 97.06 28 LYS B N 1
ATOM 2368 C CA . LYS B 1 28 ? -15.375 -25.391 -6.57 1 97.06 28 LYS B CA 1
ATOM 2369 C C . LYS B 1 28 ? -15.977 -24.859 -7.871 1 97.06 28 LYS B C 1
ATOM 2371 O O . LYS B 1 28 ? -17.094 -25.219 -8.234 1 97.06 28 LYS B O 1
ATOM 2376 N N . THR B 1 29 ? -15.258 -24.047 -8.516 1 97.38 29 THR B N 1
ATOM 2377 C CA . THR B 1 29 ? -15.734 -23.453 -9.766 1 97.38 29 THR B CA 1
ATOM 2378 C C . THR B 1 29 ? -15.797 -24.516 -10.867 1 97.38 29 THR B C 1
ATOM 2380 O O . THR B 1 29 ? -16.75 -24.531 -11.656 1 97.38 29 THR B O 1
ATOM 2383 N N . MET B 1 30 ? -14.828 -25.406 -10.945 1 97.94 30 MET B N 1
ATOM 2384 C CA . MET B 1 30 ? -14.797 -26.438 -11.977 1 97.94 30 MET B CA 1
ATOM 2385 C C . MET B 1 30 ? -15.969 -27.391 -11.82 1 97.94 30 MET B C 1
ATOM 2387 O O . MET B 1 30 ? -16.562 -27.828 -12.812 1 97.94 30 MET B O 1
ATOM 2391 N N . ILE B 1 31 ? -16.344 -27.656 -10.594 1 97.38 31 ILE B N 1
ATOM 2392 C CA . ILE B 1 31 ? -17.484 -28.516 -10.32 1 97.38 31 ILE B CA 1
ATOM 2393 C C . ILE B 1 31 ? -18.766 -27.828 -10.789 1 97.38 31 ILE B C 1
ATOM 2395 O O . ILE B 1 31 ? -19.609 -28.453 -11.445 1 97.38 31 ILE B O 1
ATOM 2399 N N . LYS B 1 32 ? -18.875 -26.594 -10.477 1 96.56 32 LYS B N 1
ATOM 2400 C CA . LYS B 1 32 ? -20.047 -25.812 -10.875 1 96.56 32 LYS B CA 1
ATOM 2401 C C . LYS B 1 32 ? -20.203 -25.797 -12.391 1 96.56 32 LYS B C 1
ATOM 2403 O O . LYS B 1 32 ? -21.312 -25.75 -12.906 1 96.56 32 LYS B O 1
ATOM 2408 N N . GLN B 1 33 ? -19.109 -25.859 -13.102 1 97.25 33 GLN B N 1
ATOM 2409 C CA . GLN B 1 33 ? -19.109 -25.828 -14.562 1 97.25 33 GLN B CA 1
ATOM 2410 C C . GLN B 1 33 ? -19.438 -27.203 -15.141 1 97.25 33 GLN B C 1
ATOM 2412 O O . GLN B 1 33 ? -19.578 -27.344 -16.359 1 97.25 33 GLN B O 1
ATOM 2417 N N . GLY B 1 34 ? -19.438 -28.219 -14.305 1 97.31 34 GLY B N 1
ATOM 2418 C CA . GLY B 1 34 ? -19.875 -29.531 -14.758 1 97.31 34 GLY B CA 1
ATOM 2419 C C . GLY B 1 34 ? -18.734 -30.484 -14.992 1 97.31 34 GLY B C 1
ATOM 2420 O O . GLY B 1 34 ? -18.938 -31.594 -15.492 1 97.31 34 GLY B O 1
ATOM 2421 N N . HIS B 1 35 ? -17.5 -30.141 -14.594 1 98.25 35 HIS B N 1
ATOM 2422 C CA . HIS B 1 35 ? -16.344 -31.016 -14.781 1 98.25 35 HIS B CA 1
ATOM 2423 C C . HIS B 1 35 ? -16.266 -32.062 -13.68 1 98.25 35 HIS B C 1
ATOM 2425 O O . HIS B 1 35 ? -16.875 -31.906 -12.617 1 98.25 35 HIS B O 1
ATOM 2431 N N . ILE B 1 36 ? -15.609 -33.156 -14 1 98 36 ILE B N 1
ATOM 2432 C CA . ILE B 1 36 ? -15.422 -34.219 -13.047 1 98 36 ILE B CA 1
ATOM 2433 C C . ILE B 1 36 ? -14.039 -34.125 -12.398 1 98 36 ILE B C 1
ATOM 2435 O O . ILE B 1 36 ? -13.031 -34.031 -13.094 1 98 36 ILE B O 1
ATOM 2439 N N . LEU B 1 37 ? -14.039 -34.125 -11.094 1 98.44 37 LEU B N 1
ATOM 2440 C CA . LEU B 1 37 ? -12.781 -33.812 -10.414 1 98.44 37 LEU B CA 1
ATOM 2441 C C . LEU B 1 37 ? -12.281 -35.031 -9.625 1 98.44 37 LEU B C 1
ATOM 2443 O O . LEU B 1 37 ? -13.086 -35.812 -9.086 1 98.44 37 LEU B O 1
ATOM 2447 N N . ARG B 1 38 ? -11.031 -35.188 -9.609 1 98.25 38 ARG B N 1
ATOM 2448 C CA . ARG B 1 38 ? -10.258 -36.062 -8.742 1 98.25 38 ARG B CA 1
ATOM 2449 C C . ARG B 1 38 ? -9.141 -35.312 -8.039 1 98.25 38 ARG B C 1
ATOM 2451 O O . ARG B 1 38 ? -8.727 -34.25 -8.5 1 98.25 38 ARG B O 1
ATOM 2458 N N . ALA B 1 39 ? -8.742 -35.844 -6.871 1 98.44 39 ALA B N 1
ATOM 2459 C CA . ALA B 1 39 ? -7.699 -35.125 -6.156 1 98.44 39 ALA B CA 1
ATOM 2460 C C . ALA B 1 39 ? -6.77 -36.062 -5.418 1 98.44 39 ALA B C 1
ATOM 2462 O O . ALA B 1 39 ? -7.16 -37.188 -5.078 1 98.44 39 ALA B O 1
ATOM 2463 N N . THR B 1 40 ? -5.586 -35.719 -5.285 1 97.38 40 THR B N 1
ATOM 2464 C CA . THR B 1 40 ? -4.609 -36.344 -4.402 1 97.38 40 THR B CA 1
ATOM 2465 C C . THR B 1 40 ? -3.734 -35.281 -3.729 1 97.38 40 THR B C 1
ATOM 2467 O O . THR B 1 40 ? -3.457 -34.219 -4.312 1 97.38 40 THR B O 1
ATOM 2470 N N . SER B 1 41 ? -3.42 -35.5 -2.523 1 95.69 41 SER B N 1
ATOM 2471 C CA . SER B 1 41 ? -2.562 -34.562 -1.78 1 95.69 41 SER B CA 1
ATOM 2472 C C . SER B 1 41 ? -1.889 -35.281 -0.606 1 95.69 41 SER B C 1
ATOM 2474 O O . SER B 1 41 ? -2.242 -36.406 -0.266 1 95.69 41 SER B O 1
ATOM 2476 N N . ARG B 1 42 ? -0.833 -34.625 -0.073 1 91.44 42 ARG B N 1
ATOM 2477 C CA . ARG B 1 42 ? -0.168 -35.156 1.112 1 91.44 42 ARG B CA 1
ATOM 2478 C C . ARG B 1 42 ? -1.134 -35.25 2.289 1 91.44 42 ARG B C 1
ATOM 2480 O O . ARG B 1 42 ? -1.183 -36.281 2.982 1 91.44 42 ARG B O 1
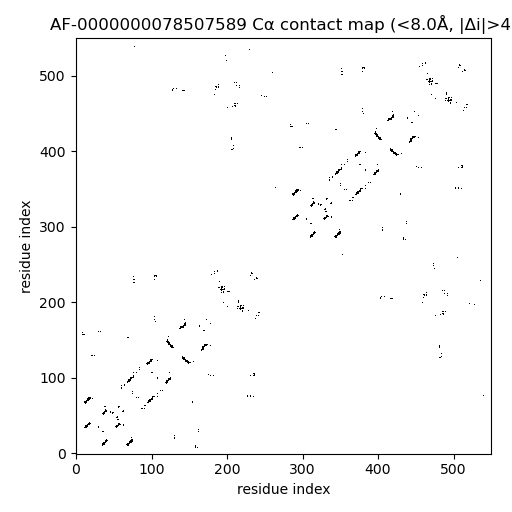ATOM 2487 N N . THR B 1 43 ? -1.884 -34.188 2.49 1 92.25 43 THR B N 1
ATOM 2488 C CA . THR B 1 43 ? -2.916 -34.156 3.52 1 92.25 43 THR B CA 1
ATOM 2489 C C . THR B 1 43 ? -4.164 -34.906 3.043 1 92.25 43 THR B C 1
ATOM 2491 O O . THR B 1 43 ? -4.586 -34.75 1.896 1 92.25 43 THR B O 1
ATOM 2494 N N . ASP B 1 44 ? -4.723 -35.688 3.955 1 95.25 44 ASP B N 1
ATOM 2495 C CA . ASP B 1 44 ? -5.941 -36.406 3.619 1 95.25 44 ASP B CA 1
ATOM 2496 C C . ASP B 1 44 ? -7.152 -35.469 3.613 1 95.25 44 ASP B C 1
ATOM 2498 O O . ASP B 1 44 ? -7.59 -35 4.668 1 95.25 44 ASP B O 1
ATOM 2502 N N . HIS B 1 45 ? -7.645 -35.25 2.424 1 95.25 45 HIS B N 1
ATOM 2503 C CA . HIS B 1 45 ? -8.836 -34.438 2.271 1 95.25 45 HIS B CA 1
ATOM 2504 C C . HIS B 1 45 ? -10.031 -35.281 1.825 1 95.25 45 HIS B C 1
ATOM 2506 O O . HIS B 1 45 ? -10.93 -34.781 1.144 1 95.25 45 HIS B O 1
ATOM 2512 N N . SER B 1 46 ? -10.016 -36.562 2.105 1 95.75 46 SER B N 1
ATOM 2513 C CA . SER B 1 46 ? -11.023 -37.5 1.623 1 95.75 46 SER B CA 1
ATOM 2514 C C . SER B 1 46 ? -12.422 -37.062 2.037 1 95.75 46 SER B C 1
ATOM 2516 O O . SER B 1 46 ? -13.359 -37.125 1.23 1 95.75 46 SER B O 1
ATOM 2518 N N . GLN B 1 47 ? -12.562 -36.625 3.242 1 95.25 47 GLN B N 1
ATOM 2519 C CA . GLN B 1 47 ? -13.883 -36.219 3.734 1 95.25 47 GLN B CA 1
ATOM 2520 C C . GLN B 1 47 ? -14.391 -34.969 3.012 1 95.25 47 GLN B C 1
ATOM 2522 O O . GLN B 1 47 ? -15.547 -34.938 2.586 1 95.25 47 GLN B O 1
ATOM 2527 N N . LEU B 1 48 ? -13.477 -34.031 2.932 1 94.38 48 LEU B N 1
ATOM 2528 C CA . LEU B 1 48 ? -13.836 -32.812 2.225 1 94.38 48 LEU B CA 1
ATOM 2529 C C . LEU B 1 48 ? -14.195 -33.094 0.774 1 94.38 48 LEU B C 1
ATOM 2531 O O . LEU B 1 48 ? -15.18 -32.562 0.255 1 94.38 48 LEU B O 1
ATOM 2535 N N . CYS B 1 49 ? -13.422 -33.938 0.127 1 95.75 49 CYS B N 1
ATOM 2536 C CA . CYS B 1 49 ? -13.648 -34.312 -1.264 1 95.75 49 CYS B CA 1
ATOM 2537 C C . CYS B 1 49 ? -14.977 -35.031 -1.422 1 95.75 49 CYS B C 1
ATOM 2539 O O . CYS B 1 49 ? -15.742 -34.75 -2.338 1 95.75 49 CYS B O 1
ATOM 2541 N N . HIS B 1 50 ? -15.211 -35.906 -0.548 1 94 50 HIS B N 1
ATOM 2542 C CA . HIS B 1 50 ? -16.438 -36.688 -0.601 1 94 50 HIS B CA 1
ATOM 2543 C C . HIS B 1 50 ? -17.672 -35.781 -0.544 1 94 50 HIS B C 1
ATOM 2545 O O . HIS B 1 50 ? -18.625 -35.969 -1.303 1 94 50 HIS B O 1
ATOM 2551 N N . ARG B 1 51 ? -17.625 -34.812 0.248 1 94.5 51 ARG B N 1
ATOM 2552 C CA . ARG B 1 51 ? -18.734 -33.875 0.417 1 94.5 51 ARG B CA 1
ATOM 2553 C C . ARG B 1 51 ? -18.969 -33.062 -0.847 1 94.5 51 ARG B C 1
ATOM 2555 O O . ARG B 1 51 ? -20.078 -32.594 -1.107 1 94.5 51 ARG B O 1
ATOM 2562 N N . SER B 1 52 ? -17.953 -32.969 -1.649 1 94 52 SER B N 1
ATOM 2563 C CA . SER B 1 52 ? -18.031 -32.125 -2.834 1 94 52 SER B CA 1
ATOM 2564 C C . SER B 1 52 ? -18.141 -32.969 -4.105 1 94 52 SER B C 1
ATOM 2566 O O . SER B 1 52 ? -18.016 -32.438 -5.215 1 94 52 SER B O 1
ATOM 2568 N N . GLY B 1 53 ? -18.172 -34.312 -3.924 1 94.62 53 GLY B N 1
ATOM 2569 C CA . GLY B 1 53 ? -18.281 -35.188 -5.078 1 94.62 53 GLY B CA 1
ATOM 2570 C C . GLY B 1 53 ? -16.953 -35.375 -5.801 1 94.62 53 GLY B C 1
ATOM 2571 O O . GLY B 1 53 ? -16.938 -35.656 -7 1 94.62 53 GLY B O 1
ATOM 2572 N N . ILE B 1 54 ? -15.859 -35.156 -5.164 1 97.44 54 ILE B N 1
ATOM 2573 C CA . ILE B 1 54 ? -14.523 -35.312 -5.719 1 97.44 54 ILE B CA 1
ATOM 2574 C C . ILE B 1 54 ? -13.938 -36.656 -5.258 1 97.44 54 ILE B C 1
ATOM 2576 O O . ILE B 1 54 ? -14.039 -37 -4.082 1 97.44 54 ILE B O 1
ATOM 2580 N N . SER B 1 55 ? -13.484 -37.438 -6.156 1 97.19 55 SER B N 1
ATOM 2581 C CA . SER B 1 55 ? -12.797 -38.656 -5.789 1 97.19 55 SER B CA 1
ATOM 2582 C C . SER B 1 55 ? -11.383 -38.375 -5.293 1 97.19 55 SER B C 1
ATOM 2584 O O . SER B 1 55 ? -10.547 -37.875 -6.043 1 97.19 55 SER B O 1
ATOM 2586 N N . PHE B 1 56 ? -11.172 -38.719 -4.047 1 97.88 56 PHE B N 1
ATOM 2587 C CA . PHE B 1 56 ? -9.852 -38.531 -3.465 1 97.88 56 PHE B CA 1
ATOM 2588 C C . PHE B 1 56 ? -9.023 -39.781 -3.539 1 97.88 56 PHE B C 1
ATOM 2590 O O . PHE B 1 56 ? -9.508 -40.875 -3.227 1 97.88 56 PHE B O 1
ATOM 2597 N N . PHE B 1 57 ? -7.793 -39.688 -3.975 1 97.19 57 PHE B N 1
ATOM 2598 C CA . PHE B 1 57 ? -6.879 -40.812 -4.113 1 97.19 57 PHE B CA 1
ATOM 2599 C C . PHE B 1 57 ? -5.703 -40.656 -3.15 1 97.19 57 PHE B C 1
ATOM 2601 O O . PHE B 1 57 ? -4.938 -39.719 -3.23 1 97.19 57 PHE B O 1
ATOM 2608 N N . SER B 1 58 ? -5.566 -41.594 -2.277 1 95 58 SER B N 1
ATOM 2609 C CA . SER B 1 58 ? -4.367 -41.656 -1.443 1 95 58 SER B CA 1
ATOM 2610 C C . SER B 1 58 ? -3.197 -42.281 -2.191 1 95 58 SER B C 1
ATOM 2612 O O . SER B 1 58 ? -2.039 -41.938 -1.934 1 95 58 SER B O 1
ATOM 2614 N N . ASP B 1 59 ? -3.516 -43.156 -3.09 1 95 59 ASP B N 1
ATOM 2615 C CA . ASP B 1 59 ? -2.516 -43.844 -3.918 1 95 59 ASP B CA 1
ATOM 2616 C C . ASP B 1 59 ? -2.234 -43.031 -5.191 1 95 59 ASP B C 1
ATOM 2618 O O . ASP B 1 59 ? -3.094 -42.938 -6.07 1 95 59 ASP B O 1
ATOM 2622 N N . LYS B 1 60 ? -1.02 -42.594 -5.312 1 94.62 60 LYS B N 1
ATOM 2623 C CA . LYS B 1 60 ? -0.634 -41.719 -6.43 1 94.62 60 LYS B CA 1
ATOM 2624 C C . LYS B 1 60 ? -0.702 -42.469 -7.754 1 94.62 60 LYS B C 1
ATOM 2626 O O . LYS B 1 60 ? -1.046 -41.906 -8.789 1 94.62 60 LYS B O 1
ATOM 2631 N N . ARG B 1 61 ? -0.343 -43.75 -7.699 1 94.62 61 ARG B N 1
ATOM 2632 C CA . ARG B 1 61 ? -0.408 -44.562 -8.914 1 94.62 61 ARG B CA 1
ATOM 2633 C C . ARG B 1 61 ? -1.843 -44.656 -9.422 1 94.62 61 ARG B C 1
ATOM 2635 O O . ARG B 1 61 ? -2.105 -44.469 -10.609 1 94.62 61 ARG B O 1
ATOM 2642 N N . ALA B 1 62 ? -2.723 -45 -8.492 1 95.62 62 ALA B N 1
ATOM 2643 C CA . ALA B 1 62 ? -4.137 -45.094 -8.852 1 95.62 62 ALA B CA 1
ATOM 2644 C C . ALA B 1 62 ? -4.66 -43.781 -9.398 1 95.62 62 ALA B C 1
ATOM 2646 O O . ALA B 1 62 ? -5.457 -43.75 -10.336 1 95.62 62 ALA B O 1
ATOM 2647 N N . PHE B 1 63 ? -4.223 -42.719 -8.812 1 96.56 63 PHE B N 1
ATOM 2648 C CA . PHE B 1 63 ? -4.605 -41.375 -9.258 1 96.56 63 PHE B CA 1
ATOM 2649 C C . PHE B 1 63 ? -4.156 -41.125 -10.695 1 96.56 63 PHE B C 1
ATOM 2651 O O . PHE B 1 63 ? -4.938 -40.656 -11.523 1 96.56 63 PHE B O 1
ATOM 2658 N N . LEU B 1 64 ? -2.902 -41.438 -11.031 1 95.38 64 LEU B N 1
ATOM 2659 C CA . LEU B 1 64 ? -2.324 -41.188 -12.344 1 95.38 64 LEU B CA 1
ATOM 2660 C C . LEU B 1 64 ? -2.934 -42.094 -13.406 1 95.38 64 LEU B C 1
ATOM 2662 O O . LEU B 1 64 ? -3.01 -41.719 -14.578 1 95.38 64 LEU B O 1
ATOM 2666 N N . GLU B 1 65 ? -3.357 -43.281 -12.977 1 93.44 65 GLU B N 1
ATOM 2667 C CA . GLU B 1 65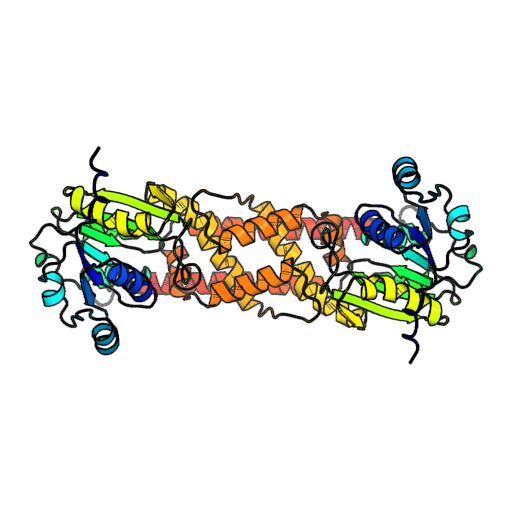 ? -3.936 -44.25 -13.906 1 93.44 65 GLU B CA 1
ATOM 2668 C C . GLU B 1 65 ? -5.406 -43.938 -14.18 1 93.44 65 GLU B C 1
ATOM 2670 O O . GLU B 1 65 ? -5.996 -44.469 -15.109 1 93.44 65 GLU B O 1
ATOM 2675 N N . ALA B 1 66 ? -5.914 -43.094 -13.359 1 93.44 66 ALA B N 1
ATOM 2676 C CA . ALA B 1 66 ? -7.305 -42.719 -13.57 1 93.44 66 ALA B CA 1
ATOM 2677 C C . ALA B 1 66 ? -7.48 -42 -14.906 1 93.44 66 ALA B C 1
ATOM 2679 O O . ALA B 1 66 ? -6.5 -41.531 -15.508 1 93.44 66 ALA B O 1
ATOM 2680 N N . ASP B 1 67 ? -8.711 -41.938 -15.445 1 93.38 67 ASP B N 1
ATOM 2681 C CA . ASP B 1 67 ? -9.031 -41.375 -16.75 1 93.38 67 ASP B CA 1
ATOM 2682 C C . ASP B 1 67 ? -9.117 -39.844 -16.656 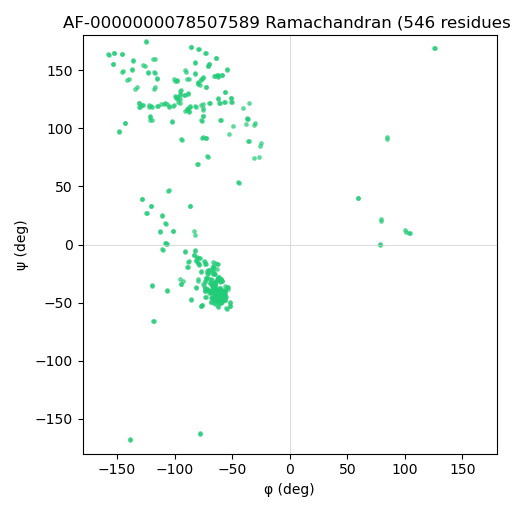1 93.38 67 ASP B C 1
ATOM 2684 O O . ASP B 1 67 ? -10.188 -39.25 -16.875 1 93.38 67 ASP B O 1
ATOM 2688 N N . ASN B 1 68 ? -7.996 -39.188 -16.438 1 96.25 68 ASN B N 1
ATOM 2689 C CA . ASN B 1 68 ? -7.926 -37.75 -16.391 1 96.25 68 ASN B CA 1
ATOM 2690 C C . ASN B 1 68 ? -7.617 -37.156 -17.766 1 96.25 68 ASN B C 1
ATOM 2692 O O . ASN B 1 68 ? -6.676 -37.562 -18.422 1 96.25 68 ASN B O 1
ATOM 2696 N N . ASP B 1 69 ? -8.43 -36.188 -18.188 1 97.06 69 ASP B N 1
ATOM 2697 C CA . ASP B 1 69 ? -8.094 -35.375 -19.359 1 97.06 69 ASP B CA 1
ATOM 2698 C C . ASP B 1 69 ? -6.984 -34.375 -19.031 1 97.06 69 ASP B C 1
ATOM 2700 O O . ASP B 1 69 ? -6.137 -34.094 -19.891 1 97.06 69 ASP B O 1
ATOM 2704 N N . VAL B 1 70 ? -7.043 -33.844 -17.859 1 98.25 70 VAL B N 1
ATOM 2705 C CA . VAL B 1 70 ? -6.125 -32.812 -17.359 1 98.25 70 VAL B CA 1
ATOM 2706 C C . VAL B 1 70 ? -5.652 -33.188 -15.961 1 98.25 70 VAL B C 1
ATOM 2708 O O . VAL B 1 70 ? -6.441 -33.625 -15.125 1 98.25 70 VAL B O 1
ATOM 2711 N N . ILE B 1 71 ? -4.434 -33.062 -15.695 1 98.31 71 ILE B N 1
ATOM 2712 C CA . ILE B 1 71 ? -3.881 -33.094 -14.344 1 98.31 71 ILE B CA 1
ATOM 2713 C C . ILE B 1 71 ? -3.35 -31.703 -13.984 1 98.31 71 ILE B C 1
ATOM 2715 O O . ILE B 1 71 ? -2.502 -31.156 -14.688 1 98.31 71 ILE B O 1
ATOM 2719 N N . LEU B 1 72 ? -3.895 -31.188 -12.945 1 98.75 72 LEU B N 1
ATOM 2720 C CA . LEU B 1 72 ? -3.58 -29.828 -12.492 1 98.75 72 LEU B CA 1
ATOM 2721 C C . LEU B 1 72 ? -2.676 -29.859 -11.266 1 98.75 72 LEU B C 1
ATOM 2723 O O . LEU B 1 72 ? -3.059 -30.391 -10.219 1 98.75 72 LEU B O 1
ATOM 2727 N N . ILE B 1 73 ? -1.514 -29.297 -11.438 1 98.5 73 ILE B N 1
ATOM 2728 C CA . ILE B 1 73 ? -0.569 -29.219 -10.328 1 98.5 73 ILE B CA 1
ATOM 2729 C C . ILE B 1 73 ? -0.832 -27.953 -9.516 1 98.5 73 ILE B C 1
ATOM 2731 O O . ILE B 1 73 ? -0.665 -26.844 -10.023 1 98.5 73 ILE B O 1
ATOM 2735 N N . SER B 1 74 ? -1.238 -28.094 -8.32 1 98.06 74 SER B N 1
ATOM 2736 C CA . SER B 1 74 ? -1.563 -26.984 -7.43 1 98.06 74 SER B CA 1
ATOM 2737 C C . SER B 1 74 ? -0.842 -27.125 -6.09 1 98.06 74 SER B C 1
ATOM 2739 O O . SER B 1 74 ? -1.436 -26.891 -5.035 1 98.06 74 SER B O 1
ATOM 2741 N N . THR B 1 75 ? 0.398 -27.562 -6.082 1 96.38 75 THR B N 1
ATOM 2742 C CA . THR B 1 75 ? 1.244 -27.672 -4.898 1 96.38 75 THR B CA 1
ATOM 2743 C C . THR B 1 75 ? 1.955 -26.359 -4.605 1 96.38 75 THR B C 1
ATOM 2745 O O . THR B 1 75 ? 1.894 -25.422 -5.406 1 96.38 75 THR B O 1
ATOM 2748 N N . SER B 1 76 ? 2.59 -26.297 -3.426 1 94.38 76 SER B N 1
ATOM 2749 C CA . SER B 1 76 ? 3.531 -25.203 -3.207 1 94.38 76 SER B CA 1
ATOM 2750 C C . SER B 1 76 ? 4.688 -25.266 -4.195 1 94.38 76 SER B C 1
ATOM 2752 O O . SER B 1 76 ? 5.145 -26.344 -4.562 1 94.38 76 SER B O 1
ATOM 2754 N N . ILE B 1 77 ? 5.109 -24.109 -4.574 1 95.88 77 ILE B N 1
ATOM 2755 C CA . ILE B 1 77 ? 6.227 -24.078 -5.508 1 95.88 77 ILE B CA 1
ATOM 2756 C C . ILE B 1 77 ? 7.461 -24.703 -4.863 1 95.88 77 ILE B C 1
ATOM 2758 O O . ILE B 1 77 ? 8.281 -25.312 -5.543 1 95.88 77 ILE B O 1
ATOM 2762 N N . LEU B 1 78 ? 7.613 -24.641 -3.57 1 95.12 78 LEU B N 1
ATOM 2763 C CA . LEU B 1 78 ? 8.766 -25.156 -2.842 1 95.12 78 LEU B CA 1
ATOM 2764 C C . LEU B 1 78 ? 8.758 -26.688 -2.836 1 95.12 78 LEU B C 1
ATOM 2766 O O . LEU B 1 78 ? 9.812 -27.312 -2.711 1 95.12 78 LEU B O 1
ATOM 2770 N N . SER B 1 79 ? 7.621 -27.281 -3.031 1 94.31 79 SER B N 1
ATOM 2771 C CA . SER B 1 79 ? 7.512 -28.734 -2.959 1 94.31 79 SER B CA 1
ATOM 2772 C C . SER B 1 79 ? 7.34 -29.344 -4.348 1 94.31 79 SER B C 1
ATOM 2774 O O . SER B 1 79 ? 7.23 -30.562 -4.484 1 94.31 79 SER B O 1
ATOM 2776 N N . LEU B 1 80 ? 7.328 -28.5 -5.355 1 96.31 80 LEU B N 1
ATOM 2777 C CA . LEU B 1 80 ? 6.984 -28.938 -6.703 1 96.31 80 LEU B CA 1
ATOM 2778 C C . LEU B 1 80 ? 7.871 -30.109 -7.137 1 96.31 80 LEU B C 1
ATOM 2780 O O . LEU B 1 80 ? 7.371 -31.172 -7.512 1 96.31 80 LEU B O 1
ATOM 2784 N N . SER B 1 81 ? 9.156 -29.922 -7.078 1 95.06 81 SER B N 1
ATOM 2785 C CA . SER B 1 81 ? 10.094 -30.938 -7.547 1 95.06 81 SER B CA 1
ATOM 2786 C C . SER B 1 81 ? 9.945 -32.25 -6.758 1 95.06 81 SER B C 1
ATOM 2788 O O . SER B 1 81 ? 9.938 -33.344 -7.332 1 95.06 81 SER B O 1
ATOM 2790 N N . GLU B 1 82 ? 9.859 -32.094 -5.453 1 94.5 82 GLU B N 1
ATOM 2791 C CA . GLU B 1 82 ? 9.695 -33.25 -4.594 1 94.5 82 GLU B CA 1
ATOM 2792 C C . GLU B 1 82 ? 8.414 -34 -4.938 1 94.5 82 GLU B C 1
ATOM 2794 O O . GLU B 1 82 ? 8.43 -35.25 -5.043 1 94.5 82 GLU B O 1
ATOM 2799 N N . VAL B 1 83 ? 7.371 -33.312 -5.129 1 95.62 83 VAL B N 1
ATOM 2800 C CA . VAL B 1 83 ? 6.082 -33.906 -5.43 1 95.62 83 VAL B CA 1
ATOM 2801 C C . VAL B 1 83 ? 6.145 -34.594 -6.793 1 95.62 83 VAL B C 1
ATOM 2803 O O . VAL B 1 83 ? 5.77 -35.781 -6.926 1 95.62 83 VAL B O 1
ATOM 2806 N N . LEU B 1 84 ? 6.652 -33.969 -7.793 1 95.69 84 LEU B N 1
ATOM 2807 C CA . LEU B 1 84 ? 6.684 -34.531 -9.141 1 95.69 84 LEU B CA 1
ATOM 2808 C C . LEU B 1 84 ? 7.617 -35.719 -9.211 1 95.69 84 LEU B C 1
ATOM 2810 O O . LEU B 1 84 ? 7.32 -36.719 -9.891 1 95.69 84 LEU B O 1
ATOM 2814 N N . ASN B 1 85 ? 8.688 -35.656 -8.445 1 93.31 85 ASN B N 1
ATOM 2815 C CA . ASN B 1 85 ? 9.625 -36.781 -8.43 1 93.31 85 ASN B CA 1
ATOM 2816 C C . ASN B 1 85 ? 9.047 -37.969 -7.707 1 93.31 85 ASN B C 1
ATOM 2818 O O . ASN B 1 85 ? 9.492 -39.125 -7.93 1 93.31 85 ASN B O 1
ATOM 2822 N N . SER B 1 86 ? 8.141 -37.719 -6.879 1 93.81 86 SER B N 1
ATOM 2823 C CA . SER B 1 86 ? 7.531 -38.812 -6.129 1 93.81 86 SER B CA 1
ATOM 2824 C C . SER B 1 86 ? 6.438 -39.5 -6.938 1 93.81 86 SER B C 1
ATOM 2826 O O . SER B 1 86 ? 5.93 -40.531 -6.539 1 93.81 86 SER B O 1
ATOM 2828 N N . LEU B 1 87 ? 6.059 -38.969 -8.055 1 94.38 87 LEU B N 1
ATOM 2829 C CA . LEU B 1 87 ? 4.98 -39.5 -8.875 1 94.38 87 LEU B CA 1
ATOM 2830 C C . LEU B 1 87 ? 5.512 -40.531 -9.852 1 94.38 87 LEU B C 1
ATOM 2832 O O . LEU B 1 87 ? 6.543 -40.344 -10.492 1 94.38 87 LEU B O 1
ATOM 2836 N N . PRO B 1 88 ? 4.875 -41.719 -9.891 1 94.19 88 PRO B N 1
ATOM 2837 C CA . PRO B 1 88 ? 5.234 -42.688 -10.938 1 94.19 88 PRO B CA 1
ATOM 2838 C C . PRO B 1 88 ? 4.754 -42.25 -12.32 1 94.19 88 PRO B C 1
ATOM 2840 O O . PRO B 1 88 ? 3.809 -42.844 -12.859 1 94.19 88 PRO B O 1
ATOM 2843 N N . VAL B 1 89 ? 5.387 -41.312 -12.945 1 91.94 89 VAL B N 1
ATOM 2844 C CA . VAL B 1 89 ? 4.93 -40.625 -14.148 1 91.94 89 VAL B CA 1
ATOM 2845 C C . VAL B 1 89 ? 4.887 -41.594 -15.32 1 91.94 89 VAL B C 1
ATOM 2847 O O . VAL B 1 89 ? 4.215 -41.344 -16.328 1 91.94 89 VAL B O 1
ATOM 2850 N N . HIS B 1 90 ? 5.594 -42.688 -15.18 1 87.44 90 HIS B N 1
ATOM 2851 C CA . HIS B 1 90 ? 5.555 -43.719 -16.219 1 87.44 90 HIS B CA 1
ATOM 2852 C C . HIS B 1 90 ? 4.168 -44.344 -16.328 1 87.44 90 HIS B C 1
ATOM 2854 O O . HIS B 1 90 ? 3.854 -45 -17.328 1 87.44 90 HIS B O 1
ATOM 2860 N N . CYS B 1 91 ? 3.385 -44.094 -15.289 1 88 91 CYS B N 1
ATOM 2861 C CA . CYS B 1 91 ? 2.027 -44.625 -15.289 1 88 91 CYS B CA 1
ATOM 2862 C C . CYS B 1 91 ? 1.107 -43.781 -16.156 1 88 91 CYS B C 1
ATOM 2864 O O . CYS B 1 91 ? -0.016 -44.188 -16.469 1 88 91 CYS B O 1
ATOM 2866 N N . LEU B 1 92 ? 1.618 -42.625 -16.547 1 88 92 LEU B N 1
ATOM 2867 C CA . LEU B 1 92 ? 0.849 -41.812 -17.469 1 88 92 LEU B CA 1
ATOM 2868 C C . LEU B 1 92 ? 0.907 -42.344 -18.891 1 88 92 LEU B C 1
ATOM 2870 O O . LEU B 1 92 ? 1.933 -42.25 -19.562 1 88 92 LEU B O 1
ATOM 2874 N N . GLN B 1 93 ? -0.015 -43.156 -19.234 1 76.81 93 GLN B N 1
ATOM 2875 C CA . GLN B 1 93 ? 0.038 -43.812 -20.516 1 76.81 93 GLN B CA 1
ATOM 2876 C C . GLN B 1 93 ? -0.754 -43.062 -21.578 1 76.81 93 GLN B C 1
ATOM 2878 O O . GLN B 1 93 ? -0.395 -43.062 -22.75 1 76.81 93 GLN B O 1
ATOM 2883 N N . ARG B 1 94 ? -1.802 -42.469 -21.156 1 84.12 94 ARG B N 1
ATOM 2884 C CA . ARG B 1 94 ? -2.607 -41.719 -22.109 1 84.12 94 ARG B CA 1
ATOM 2885 C C . ARG B 1 94 ? -2.141 -40.25 -22.203 1 84.12 94 ARG B C 1
ATOM 2887 O O . ARG B 1 94 ? -1.61 -39.719 -21.234 1 84.12 94 ARG B O 1
ATOM 2894 N N . ARG B 1 95 ? -2.338 -39.75 -23.422 1 89.38 95 ARG B N 1
ATOM 2895 C CA . ARG B 1 95 ? -2.016 -38.312 -23.578 1 89.38 95 ARG B CA 1
ATOM 2896 C C . ARG B 1 95 ? -2.855 -37.469 -22.641 1 89.38 95 ARG B C 1
ATOM 2898 O O . ARG B 1 95 ? -4.082 -37.438 -22.75 1 89.38 95 ARG B O 1
ATOM 2905 N N . THR B 1 96 ? -2.24 -36.969 -21.641 1 95.88 96 THR B N 1
ATOM 2906 C CA . THR B 1 96 ? -2.869 -36.125 -20.625 1 95.88 96 THR B CA 1
ATOM 2907 C C . THR B 1 96 ? -2.268 -34.719 -20.609 1 95.88 96 THR B C 1
ATOM 2909 O O . THR B 1 96 ? -1.061 -34.562 -20.781 1 95.88 96 THR B O 1
ATOM 2912 N N . LEU B 1 97 ? -3.119 -33.75 -20.531 1 98.25 97 LEU B N 1
ATOM 2913 C CA . LEU B 1 97 ? -2.637 -32.375 -20.359 1 98.25 97 LEU B CA 1
ATOM 2914 C C . LEU B 1 97 ? -2.211 -32.125 -18.922 1 98.25 97 LEU B C 1
ATOM 2916 O O . LEU B 1 97 ? -3.01 -32.312 -17.984 1 98.25 97 LEU B O 1
ATOM 2920 N N . ILE B 1 98 ? -0.951 -31.781 -18.719 1 98.5 98 ILE B N 1
ATOM 2921 C CA . ILE B 1 98 ? -0.465 -31.375 -17.391 1 98.5 98 ILE B CA 1
ATOM 2922 C C . ILE B 1 98 ? -0.368 -29.859 -17.328 1 98.5 98 ILE B C 1
ATOM 2924 O O . ILE B 1 98 ? 0.329 -29.234 -18.125 1 98.5 98 ILE B O 1
ATOM 2928 N N . ALA B 1 99 ? -1.092 -29.25 -16.406 1 98.75 99 ALA B N 1
ATOM 2929 C CA . ALA B 1 99 ? -1.073 -27.812 -16.188 1 98.75 99 ALA B CA 1
ATOM 2930 C C . ALA B 1 99 ? -0.708 -27.469 -14.75 1 98.75 99 ALA B C 1
ATOM 2932 O O . ALA B 1 99 ? -0.975 -28.266 -13.836 1 98.75 99 ALA B O 1
ATOM 2933 N N . ASP B 1 100 ? -0.07 -26.406 -14.492 1 98.69 100 ASP B N 1
ATOM 2934 C CA . ASP B 1 100 ? 0.151 -25.922 -13.133 1 98.69 100 ASP B CA 1
ATOM 2935 C C . ASP B 1 100 ? -0.489 -24.547 -12.938 1 98.69 100 ASP B C 1
ATOM 2937 O O . ASP B 1 100 ? -0.825 -23.859 -13.906 1 98.69 100 ASP B O 1
ATOM 2941 N N . VAL B 1 101 ? -0.719 -24.219 -11.695 1 98.44 101 VAL B N 1
ATOM 2942 C CA . VAL B 1 101 ? -1.272 -22.906 -11.383 1 98.44 101 VAL B CA 1
ATOM 2943 C C . VAL B 1 101 ? -0.36 -22.172 -10.398 1 98.44 101 VAL B C 1
ATOM 2945 O O . VAL B 1 101 ? -0.829 -21.391 -9.578 1 98.44 101 VAL B O 1
ATOM 2948 N N . LEU B 1 102 ? 0.922 -22.5 -10.414 1 97.94 102 LEU B N 1
ATOM 2949 C CA . LEU B 1 102 ? 1.888 -21.953 -9.469 1 97.94 102 LEU B CA 1
ATOM 2950 C C . LEU B 1 102 ? 2.201 -20.5 -9.797 1 97.94 102 LEU B C 1
ATOM 2952 O O . LEU B 1 102 ? 1.951 -20.031 -10.922 1 97.94 102 LEU B O 1
ATOM 2956 N N . SER B 1 103 ? 2.816 -19.781 -8.859 1 96.81 103 SER B N 1
ATOM 2957 C CA . SER B 1 103 ? 2.963 -18.328 -8.969 1 96.81 103 SER B CA 1
ATOM 2958 C C . SER B 1 103 ? 4.27 -17.953 -9.656 1 96.81 103 SER B C 1
ATOM 2960 O O . SER B 1 103 ? 4.527 -16.781 -9.906 1 96.81 103 SER B O 1
ATOM 2962 N N . VAL B 1 104 ? 5.121 -18.875 -9.945 1 98.31 104 VAL B N 1
ATOM 2963 C CA . VAL B 1 104 ? 6.316 -18.766 -10.773 1 98.31 104 VAL B CA 1
ATOM 2964 C C . VAL B 1 104 ? 6.191 -19.656 -12 1 98.31 104 VAL B C 1
ATOM 2966 O O . VAL B 1 104 ? 5.594 -20.734 -11.93 1 98.31 104 VAL B O 1
ATOM 2969 N N . LYS B 1 105 ? 6.805 -19.188 -13.094 1 98.69 105 LYS B N 1
ATOM 2970 C CA . LYS B 1 105 ? 6.422 -19.938 -14.273 1 98.69 105 LYS B CA 1
ATOM 2971 C C . LYS B 1 105 ? 7.637 -20.609 -14.922 1 98.69 105 LYS B C 1
ATOM 2973 O O . LYS B 1 105 ? 7.539 -21.703 -15.461 1 98.69 105 LYS B O 1
ATOM 2978 N N . GLU B 1 106 ? 8.844 -20.016 -14.93 1 98.75 106 GLU B N 1
ATOM 2979 C CA . GLU B 1 106 ? 9.992 -20.641 -15.562 1 98.75 106 GLU B CA 1
ATOM 2980 C C . GLU B 1 106 ? 10.375 -21.938 -14.852 1 98.75 106 GLU B C 1
ATOM 2982 O O . GLU B 1 106 ? 10.625 -22.969 -15.5 1 98.75 106 GLU B O 1
ATOM 2987 N N . TYR B 1 107 ? 10.422 -21.875 -13.57 1 98.44 107 TYR B N 1
ATOM 2988 C CA . TYR B 1 107 ? 10.852 -23.031 -12.773 1 98.44 107 TYR B CA 1
ATOM 2989 C C . TYR B 1 107 ? 9.906 -24.203 -12.969 1 98.44 107 TYR B C 1
ATOM 2991 O O . TYR B 1 107 ? 10.336 -25.297 -13.352 1 98.44 107 TYR B O 1
ATOM 2999 N N . PRO B 1 108 ? 8.594 -24.078 -12.789 1 98.5 108 PRO B N 1
ATOM 3000 C CA . PRO B 1 108 ? 7.691 -25.203 -13.031 1 98.5 108 PRO B CA 1
ATOM 3001 C C . PRO B 1 108 ? 7.758 -25.719 -14.469 1 98.5 108 PRO B C 1
ATOM 3003 O O . PRO B 1 108 ? 7.707 -26.922 -14.695 1 98.5 108 PRO B O 1
ATOM 3006 N N . ARG B 1 109 ? 7.809 -24.781 -15.414 1 98.69 109 ARG B N 1
ATOM 3007 C CA . ARG B 1 109 ? 7.949 -25.203 -16.797 1 98.69 109 ARG B CA 1
ATOM 3008 C C . ARG B 1 109 ? 9.125 -26.156 -16.969 1 98.69 109 ARG B C 1
ATOM 3010 O O . ARG B 1 109 ? 8.977 -27.234 -17.562 1 98.69 109 ARG B O 1
ATOM 3017 N N . ASN B 1 110 ? 10.281 -25.734 -16.422 1 98.38 110 ASN B N 1
ATOM 3018 C CA . ASN B 1 110 ? 11.492 -26.531 -16.547 1 98.38 110 ASN B CA 1
ATOM 3019 C C . ASN B 1 110 ? 11.344 -27.891 -15.844 1 98.38 110 ASN B C 1
ATOM 3021 O O . ASN B 1 110 ? 11.734 -28.922 -16.391 1 98.38 110 ASN B O 1
ATOM 3025 N N . VAL B 1 111 ? 10.82 -27.891 -14.641 1 97.88 111 VAL B N 1
ATOM 3026 C CA . VAL B 1 111 ? 10.648 -29.109 -13.867 1 97.88 111 VAL B CA 1
ATOM 3027 C C . VAL B 1 111 ? 9.695 -30.062 -14.594 1 97.88 111 VAL B C 1
ATOM 3029 O O . VAL B 1 111 ? 9.977 -31.25 -14.734 1 97.88 111 VAL B O 1
ATOM 3032 N N . LEU B 1 112 ? 8.594 -29.562 -15.102 1 97.94 112 LEU B N 1
ATOM 3033 C CA . LEU B 1 112 ? 7.602 -30.375 -15.797 1 97.94 112 LEU B CA 1
ATOM 3034 C C . LEU B 1 112 ? 8.195 -31.016 -17.047 1 97.94 112 LEU B C 1
ATOM 3036 O O . LEU B 1 112 ? 8.016 -32.219 -17.297 1 97.94 112 LEU B O 1
ATOM 3040 N N . LEU B 1 113 ? 8.898 -30.234 -17.812 1 97.5 113 LEU B N 1
ATOM 3041 C CA . LEU B 1 113 ? 9.5 -30.719 -19.047 1 97.5 113 LEU B CA 1
ATOM 3042 C C . LEU B 1 113 ? 10.555 -31.781 -18.75 1 97.5 113 LEU B C 1
ATOM 3044 O O . LEU B 1 113 ? 10.758 -32.719 -19.547 1 97.5 113 LEU B O 1
ATOM 3048 N N . GLN B 1 114 ? 11.203 -31.625 -17.609 1 96.5 114 GLN B N 1
ATOM 3049 C CA . GLN B 1 114 ? 12.258 -32.562 -17.219 1 96.5 114 GLN B CA 1
ATOM 3050 C C . GLN B 1 114 ? 11.672 -33.906 -16.766 1 96.5 114 GLN B C 1
ATOM 3052 O O . GLN B 1 114 ? 12.211 -34.969 -17.078 1 96.5 114 GLN B O 1
ATOM 3057 N N . VAL B 1 115 ? 10.609 -33.875 -16.047 1 95.94 11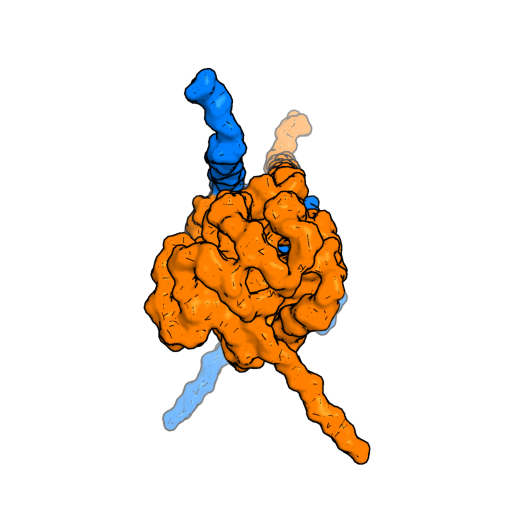5 VAL B N 1
ATOM 3058 C CA . VAL B 1 115 ? 10.117 -35.031 -15.336 1 95.94 115 VAL B CA 1
ATOM 3059 C C . VAL B 1 115 ? 9.094 -35.781 -16.188 1 95.94 115 VAL B C 1
ATOM 3061 O O . VAL B 1 115 ? 9 -37 -16.141 1 95.94 115 VAL B O 1
ATOM 3064 N N . LEU B 1 116 ? 8.336 -35.125 -17.016 1 95.5 116 LEU B N 1
ATOM 3065 C CA . LEU B 1 116 ? 7.195 -35.719 -17.703 1 95.5 116 LEU B CA 1
ATOM 3066 C C . LEU B 1 116 ? 7.629 -36.375 -19.016 1 95.5 116 LEU B C 1
ATOM 3068 O O . LEU B 1 116 ? 8.492 -35.844 -19.719 1 95.5 116 LEU B O 1
ATOM 3072 N N . PRO B 1 117 ? 6.996 -37.5 -19.312 1 93.56 117 PRO B N 1
ATOM 3073 C CA . PRO B 1 117 ? 7.223 -38.094 -20.641 1 93.56 117 PRO B CA 1
ATOM 3074 C C . PRO B 1 117 ? 6.945 -37.125 -21.766 1 93.56 117 PRO B C 1
ATOM 3076 O O . PRO B 1 117 ? 6.07 -36.25 -21.641 1 93.56 117 PRO B O 1
ATOM 3079 N N . GLU B 1 118 ? 7.609 -37.25 -22.875 1 93.75 118 GLU B N 1
ATOM 3080 C CA . GLU B 1 118 ? 7.531 -36.344 -24.016 1 93.75 118 GLU B CA 1
ATOM 3081 C C . GLU B 1 118 ? 6.133 -36.344 -24.625 1 93.75 118 GLU B C 1
ATOM 3083 O O . GLU B 1 118 ? 5.75 -35.375 -25.297 1 93.75 118 GLU B O 1
ATOM 3088 N N . GLU B 1 119 ? 5.414 -37.375 -24.359 1 93.69 119 GLU B N 1
ATOM 3089 C CA . GLU B 1 119 ? 4.102 -37.531 -24.969 1 93.69 119 GLU B CA 1
ATOM 3090 C C . GLU B 1 119 ? 3.059 -36.688 -24.266 1 93.69 119 GLU B C 1
ATOM 3092 O O . GLU B 1 119 ? 1.974 -36.438 -24.812 1 93.69 119 GLU B O 1
ATOM 3097 N N . MET B 1 120 ? 3.375 -36.25 -23.062 1 96.12 120 MET B N 1
ATOM 3098 C CA . MET B 1 120 ? 2.396 -35.469 -22.312 1 96.12 120 MET B CA 1
ATOM 3099 C C . MET B 1 120 ? 2.371 -34.031 -22.766 1 96.12 120 MET B C 1
ATOM 3101 O O . MET B 1 120 ? 3.41 -33.438 -23.109 1 96.12 120 MET B O 1
ATOM 3105 N N . ASP B 1 121 ? 1.193 -33.469 -22.859 1 98.06 121 ASP B N 1
ATOM 3106 C CA . ASP B 1 121 ? 1.033 -32.031 -23.094 1 98.06 121 ASP B CA 1
ATOM 3107 C C . ASP B 1 121 ? 1.325 -31.219 -21.812 1 98.06 121 ASP B C 1
ATOM 3109 O O . ASP B 1 121 ? 1.016 -31.672 -20.719 1 98.06 121 ASP B O 1
ATOM 3113 N N . VAL B 1 122 ? 1.951 -30.031 -22 1 98.75 122 VAL B N 1
ATOM 3114 C CA . VAL B 1 122 ? 2.342 -29.188 -20.875 1 98.75 122 VAL B CA 1
ATOM 3115 C C . VAL B 1 122 ? 1.812 -27.766 -21.062 1 98.75 122 VAL B C 1
ATOM 3117 O O . VAL B 1 122 ? 2.098 -27.141 -22.094 1 98.75 122 VAL B O 1
ATOM 3120 N N . LEU B 1 123 ? 1.013 -27.312 -20.172 1 98.88 123 LEU B N 1
ATOM 3121 C CA . LEU B 1 123 ? 0.467 -25.953 -20.125 1 98.88 123 LEU B CA 1
ATOM 3122 C C . LEU B 1 123 ? 0.824 -25.281 -18.812 1 98.88 123 LEU B C 1
ATOM 3124 O O . LEU B 1 123 ? 0.485 -25.781 -17.734 1 98.88 123 LEU B O 1
ATOM 3128 N N . CYS B 1 124 ? 1.553 -24.156 -18.859 1 98.88 124 CYS B N 1
ATOM 3129 C CA . CYS B 1 124 ? 1.878 -23.391 -17.672 1 98.88 124 CYS B CA 1
ATOM 3130 C C . CYS B 1 124 ? 0.91 -22.234 -17.484 1 98.88 124 CYS B C 1
ATOM 3132 O O . CYS B 1 124 ? 0.726 -21.422 -18.391 1 98.88 124 CYS B O 1
ATOM 3134 N N . THR B 1 125 ? 0.271 -22.141 -16.312 1 98.88 125 THR B N 1
ATOM 3135 C CA . THR B 1 125 ? -0.731 -21.109 -16.094 1 98.88 125 THR B CA 1
ATOM 3136 C C . THR B 1 125 ? -0.561 -20.469 -14.727 1 98.88 125 THR B C 1
ATOM 3138 O O . THR B 1 125 ? 0.11 -21.016 -13.852 1 98.88 125 THR B O 1
ATOM 3141 N N . HIS B 1 126 ? -1.076 -19.297 -14.594 1 98.75 126 HIS B N 1
ATOM 3142 C CA . HIS B 1 126 ? -1.087 -18.578 -13.328 1 98.75 126 HIS B CA 1
ATOM 3143 C C . HIS B 1 126 ? -2.328 -17.688 -13.211 1 98.75 126 HIS B C 1
ATOM 3145 O O . HIS B 1 126 ? -2.355 -16.578 -13.734 1 98.75 126 HIS B O 1
ATOM 3151 N N . PRO B 1 127 ? -3.371 -18.219 -12.5 1 98.31 127 PRO B N 1
ATOM 3152 C CA . PRO B 1 127 ? -4.414 -17.266 -12.102 1 98.31 127 PRO B CA 1
ATOM 3153 C C . PRO B 1 127 ? -3.889 -16.156 -11.195 1 98.31 127 PRO B C 1
ATOM 3155 O O . PRO B 1 127 ? -3.346 -16.422 -10.125 1 98.31 127 PRO B O 1
ATOM 3158 N N . MET B 1 128 ? -4.02 -14.992 -11.547 1 97.38 128 MET B N 1
ATOM 3159 C CA . MET B 1 128 ? -3.488 -13.859 -10.789 1 97.38 128 MET B CA 1
ATOM 3160 C C . MET B 1 128 ? -4.48 -13.398 -9.727 1 97.38 128 MET B C 1
ATOM 3162 O O . MET B 1 128 ? -4.668 -12.195 -9.523 1 97.38 128 MET B O 1
ATOM 3166 N N . PHE B 1 129 ? -5.172 -14.281 -9.227 1 95.31 129 PHE B N 1
ATOM 3167 C CA . PHE B 1 129 ? -6.121 -14.133 -8.133 1 95.31 129 PHE B CA 1
ATOM 3168 C C . PHE B 1 129 ? -6.141 -15.391 -7.262 1 95.31 129 PHE B C 1
ATOM 3170 O O . PHE B 1 129 ? -5.625 -16.438 -7.66 1 95.31 129 PHE B O 1
ATOM 3177 N N . GLY B 1 130 ? -6.684 -15.281 -6.113 1 93.56 130 GLY B N 1
ATOM 3178 C CA . GLY B 1 130 ? -6.797 -16.406 -5.199 1 93.56 130 GLY B CA 1
ATOM 3179 C C . GLY B 1 130 ? -8.133 -16.453 -4.484 1 93.56 130 GLY B C 1
ATOM 3180 O O . GLY B 1 130 ? -9.094 -15.812 -4.902 1 93.56 130 GLY B O 1
ATOM 3181 N N . PRO B 1 131 ? -8.156 -17.297 -3.471 1 93.38 131 PRO B N 1
ATOM 3182 C CA . PRO B 1 131 ? -9.414 -17.531 -2.766 1 93.38 131 PRO B CA 1
ATOM 3183 C C . PRO B 1 131 ? -10.047 -16.234 -2.258 1 93.38 131 PRO B C 1
ATOM 3185 O O . PRO B 1 131 ? -11.266 -16.062 -2.344 1 93.38 131 PRO B O 1
ATOM 3188 N N . GLU B 1 132 ? -9.234 -15.297 -1.814 1 90.62 132 GLU B N 1
ATOM 3189 C CA . GLU B 1 132 ? -9.773 -14.055 -1.255 1 90.62 132 GLU B CA 1
ATOM 3190 C C . GLU B 1 132 ? -10.242 -13.109 -2.355 1 90.62 132 GLU B C 1
ATOM 3192 O O . GLU B 1 132 ? -11.383 -12.648 -2.34 1 90.62 132 GLU B O 1
ATOM 3197 N N . SER B 1 133 ? -9.43 -12.828 -3.266 1 91.25 133 SER B N 1
ATOM 3198 C CA . SER B 1 133 ? -9.75 -11.852 -4.301 1 91.25 133 SER B CA 1
ATOM 3199 C C . SER B 1 133 ? -10.773 -12.398 -5.289 1 91.25 133 SER B C 1
ATOM 3201 O O . SER B 1 133 ? -11.539 -11.641 -5.879 1 91.25 133 SER B O 1
ATOM 3203 N N . GLY B 1 134 ? -10.797 -13.75 -5.492 1 94.56 134 GLY B N 1
ATOM 3204 C CA . GLY B 1 134 ? -11.672 -14.367 -6.473 1 94.56 134 GLY B CA 1
ATOM 3205 C C . GLY B 1 134 ? -12.914 -14.992 -5.859 1 94.56 134 GLY B C 1
ATOM 3206 O O . GLY B 1 134 ? -13.625 -15.75 -6.523 1 94.56 134 GLY B O 1
ATOM 3207 N N . GLN B 1 135 ? -13.148 -14.703 -4.609 1 92.75 135 GLN B N 1
ATOM 3208 C CA . GLN B 1 135 ? -14.219 -15.367 -3.883 1 92.75 135 GLN B CA 1
ATOM 3209 C C . GLN B 1 135 ? -15.578 -15.07 -4.52 1 92.75 135 GLN B C 1
ATOM 3211 O O . GLN B 1 135 ? -16.484 -15.906 -4.473 1 92.75 135 GLN B O 1
ATOM 3216 N N . ASN B 1 136 ? -15.711 -13.922 -5.176 1 94.5 136 ASN B N 1
ATOM 3217 C CA . ASN B 1 136 ? -17 -13.531 -5.754 1 94.5 136 ASN B CA 1
ATOM 3218 C C . ASN B 1 136 ? -16.984 -13.641 -7.273 1 94.5 136 ASN B C 1
ATOM 3220 O O . ASN B 1 136 ? -17.781 -12.992 -7.953 1 94.5 136 ASN B O 1
ATOM 3224 N N . GLY B 1 137 ? -16.031 -14.367 -7.746 1 96.69 137 GLY B N 1
ATOM 3225 C CA . GLY B 1 137 ? -15.922 -14.539 -9.188 1 96.69 137 GLY B CA 1
ATOM 3226 C C . GLY B 1 137 ? -14.555 -14.172 -9.727 1 96.69 137 GLY B C 1
ATOM 3227 O O . GLY B 1 137 ? -13.734 -13.586 -9.016 1 96.69 137 GLY B O 1
ATOM 3228 N N . TRP B 1 138 ? -14.383 -14.539 -10.992 1 97.88 138 TRP B N 1
ATOM 3229 C CA . TRP B 1 138 ? -13.047 -14.398 -11.57 1 97.88 138 TRP B CA 1
ATOM 3230 C C . TRP B 1 138 ? -13.047 -13.328 -12.664 1 97.88 138 TRP B C 1
ATOM 3232 O O . TRP B 1 138 ? -12.039 -13.141 -13.352 1 97.88 138 TRP B O 1
ATOM 3242 N N . LYS B 1 139 ? -14.141 -12.562 -12.742 1 97.5 139 LYS B N 1
ATOM 3243 C CA . LYS B 1 139 ? -14.305 -11.609 -13.836 1 97.5 139 LYS B CA 1
ATOM 3244 C C . LYS B 1 139 ? -13.203 -10.547 -13.805 1 97.5 139 LYS B C 1
ATOM 3246 O O . LYS B 1 139 ? -12.914 -9.977 -12.758 1 97.5 139 LYS B O 1
ATOM 3251 N N . ASP B 1 140 ? -12.492 -10.383 -14.891 1 95.88 140 ASP B N 1
ATOM 3252 C CA . ASP B 1 140 ? -11.531 -9.32 -15.18 1 95.88 140 ASP B CA 1
ATOM 3253 C C . ASP B 1 140 ? -10.195 -9.586 -14.484 1 95.88 140 ASP B C 1
ATOM 3255 O O . ASP B 1 140 ? -9.266 -8.789 -14.586 1 95.88 140 ASP B O 1
ATOM 3259 N N . PHE B 1 141 ? -10.141 -10.703 -13.758 1 97.44 141 PHE B N 1
ATOM 3260 C CA . PHE B 1 141 ? -8.844 -11.086 -13.227 1 97.44 141 PHE B CA 1
ATOM 3261 C C . PHE B 1 141 ? -7.969 -11.703 -14.312 1 97.44 141 PHE B C 1
ATOM 3263 O O . PHE B 1 141 ? -8.461 -12.438 -15.172 1 97.44 141 PHE B O 1
ATOM 3270 N N . ALA B 1 142 ? -6.773 -11.391 -14.234 1 97.88 142 ALA B N 1
ATOM 3271 C CA . ALA B 1 142 ? -5.836 -11.883 -15.234 1 97.88 142 ALA B CA 1
ATOM 3272 C C . ALA B 1 142 ? -5.566 -13.375 -15.047 1 97.88 142 ALA B C 1
ATOM 3274 O O . ALA B 1 142 ? -5.445 -13.852 -13.914 1 97.88 142 ALA B O 1
ATOM 3275 N N . PHE B 1 143 ? -5.57 -14.125 -16.109 1 98.62 143 PHE B N 1
ATOM 3276 C CA . PHE B 1 143 ? -5.117 -15.508 -16.203 1 98.62 143 PHE B CA 1
ATOM 3277 C C . PHE B 1 143 ? -4.004 -15.633 -17.234 1 98.62 143 PHE B C 1
ATOM 3279 O O . PHE B 1 143 ? -4.25 -15.516 -18.438 1 98.62 143 PHE B O 1
ATOM 3286 N N . VAL B 1 144 ? -2.816 -15.891 -16.75 1 98.75 144 VAL B N 1
ATOM 3287 C CA . VAL B 1 144 ? -1.651 -15.945 -17.625 1 98.75 144 VAL B CA 1
ATOM 3288 C C . VAL B 1 144 ? -1.348 -17.391 -17.984 1 98.75 144 VAL B C 1
ATOM 3290 O O . VAL B 1 144 ? -1.473 -18.297 -17.156 1 98.75 144 VAL B O 1
ATOM 3293 N N . TYR B 1 145 ? -0.962 -17.625 -19.234 1 98.88 145 TYR B N 1
ATOM 3294 C CA . TYR B 1 145 ? -0.621 -18.984 -19.594 1 98.88 145 TYR B CA 1
ATOM 3295 C C . TYR B 1 145 ? 0.371 -19.016 -20.75 1 98.88 145 TYR B C 1
ATOM 3297 O O . TYR B 1 145 ? 0.5 -18.047 -21.484 1 98.88 145 TYR B O 1
ATOM 3305 N N . GLU B 1 146 ? 1.083 -20.031 -20.828 1 98.88 146 GLU B N 1
ATOM 3306 C CA . GLU B 1 146 ? 1.937 -20.375 -21.953 1 98.88 146 GLU B CA 1
ATOM 3307 C C . GLU B 1 146 ? 1.711 -21.812 -22.391 1 98.88 146 GLU B C 1
ATOM 3309 O O . GLU B 1 146 ? 1.813 -22.734 -21.594 1 98.88 146 GLU B O 1
ATOM 3314 N N . LYS B 1 147 ? 1.319 -22.016 -23.672 1 98.81 147 LYS B N 1
ATOM 3315 C CA . LYS B 1 147 ? 1.268 -23.359 -24.266 1 98.81 147 LYS B CA 1
ATOM 3316 C C . LYS B 1 147 ? 2.67 -23.891 -24.531 1 98.81 147 LYS B C 1
ATOM 3318 O O . LYS B 1 147 ? 3.209 -23.703 -25.625 1 98.81 147 LYS B O 1
ATOM 3323 N N . VAL B 1 148 ? 3.219 -24.594 -23.578 1 98.75 148 VAL B N 1
ATOM 3324 C CA . VAL B 1 148 ? 4.621 -25 -23.609 1 98.75 148 VAL B CA 1
ATOM 3325 C C . VAL B 1 148 ? 4.805 -26.156 -24.578 1 98.75 148 VAL B C 1
ATOM 3327 O O . VAL B 1 148 ? 5.719 -26.141 -25.406 1 98.75 148 VAL B O 1
ATOM 3330 N N . ARG B 1 149 ? 4.023 -27.234 -24.469 1 98.19 149 ARG B N 1
ATOM 3331 C CA . ARG B 1 149 ? 3.959 -28.422 -25.312 1 98.19 149 ARG B CA 1
ATOM 3332 C C . ARG B 1 149 ? 2.523 -28.906 -25.453 1 98.19 149 ARG B C 1
ATOM 3334 O O . ARG B 1 149 ? 1.974 -29.516 -24.531 1 98.19 149 ARG B O 1
ATOM 3341 N N . ILE B 1 150 ? 1.969 -28.609 -26.672 1 98.12 150 ILE B N 1
ATOM 3342 C CA . ILE B 1 150 ? 0.56 -28.938 -26.844 1 98.12 150 ILE B CA 1
ATOM 3343 C C . ILE B 1 150 ? 0.378 -29.703 -28.156 1 98.12 150 ILE B C 1
ATOM 3345 O O . ILE B 1 150 ? 0.688 -29.203 -29.234 1 98.12 150 ILE B O 1
ATOM 3349 N N . ARG B 1 151 ? -0.08 -30.859 -28.016 1 95.75 151 ARG B N 1
ATOM 3350 C CA . ARG B 1 151 ? -0.451 -31.656 -29.172 1 95.75 151 ARG B CA 1
ATOM 3351 C C . ARG B 1 151 ? -1.967 -31.75 -29.312 1 95.75 151 ARG B C 1
ATOM 3353 O O . ARG B 1 151 ? -2.498 -31.734 -30.422 1 95.75 151 ARG B O 1
ATOM 3360 N N . ASP B 1 152 ? -2.646 -31.891 -28.219 1 95.75 152 ASP B N 1
ATOM 3361 C CA . ASP B 1 152 ? -4.105 -31.906 -28.188 1 95.75 152 ASP B CA 1
ATOM 3362 C C . ASP B 1 152 ? -4.664 -30.516 -27.922 1 95.75 152 ASP B C 1
ATOM 3364 O O . ASP B 1 152 ? -5.02 -30.203 -26.781 1 95.75 152 ASP B O 1
ATOM 3368 N N . GLU B 1 153 ? -4.906 -29.781 -28.938 1 96.94 153 GLU B N 1
ATOM 3369 C CA . GLU B 1 153 ? -5.371 -28.406 -28.812 1 96.94 153 GLU B CA 1
ATOM 3370 C C . GLU B 1 153 ? -6.785 -28.344 -28.25 1 96.94 153 GLU B C 1
ATOM 3372 O O . GLU B 1 153 ? -7.145 -27.375 -27.562 1 96.94 153 GLU B O 1
ATOM 3377 N N . ALA B 1 154 ? -7.508 -29.312 -28.516 1 96.56 154 ALA B N 1
ATOM 3378 C CA . ALA B 1 154 ? -8.898 -29.312 -28.078 1 96.56 154 ALA B CA 1
ATOM 3379 C C . ALA B 1 154 ? -8.984 -29.359 -26.547 1 96.56 154 ALA B C 1
ATOM 3381 O O . ALA B 1 154 ? -9.703 -28.578 -25.938 1 96.56 154 ALA B O 1
ATOM 3382 N N . THR B 1 155 ? -8.25 -30.312 -25.969 1 97.19 155 THR B N 1
ATOM 3383 C CA . THR B 1 155 ? -8.234 -30.422 -24.516 1 97.19 155 THR B CA 1
ATOM 3384 C C . THR B 1 155 ? -7.668 -29.156 -23.875 1 97.19 155 THR B C 1
ATOM 3386 O O . THR B 1 155 ? -8.219 -28.641 -22.891 1 97.19 155 THR B O 1
ATOM 3389 N N . CYS B 1 156 ? -6.641 -28.656 -24.453 1 98.25 156 CYS B N 1
ATOM 3390 C CA . CYS B 1 156 ? -6.027 -27.422 -23.953 1 98.25 156 CYS B CA 1
ATOM 3391 C C . CYS B 1 156 ? -7.012 -26.266 -24 1 98.25 156 CYS B C 1
ATOM 3393 O O . CYS B 1 156 ? -7.191 -25.562 -23 1 98.25 156 CYS B O 1
ATOM 3395 N N . SER B 1 157 ? -7.668 -26.109 -25.109 1 98.12 157 SER B N 1
ATOM 3396 C CA . SER B 1 157 ? -8.633 -25.031 -25.266 1 98.12 157 SER B CA 1
ATOM 3397 C C . SER B 1 157 ? -9.805 -25.172 -24.297 1 98.12 157 SER B C 1
ATOM 3399 O O . SER B 1 157 ? -10.289 -24.188 -23.75 1 98.12 157 SER B O 1
ATOM 3401 N N . SER B 1 158 ? -10.219 -26.406 -24.188 1 98 158 SER B N 1
ATOM 3402 C CA . SER B 1 158 ? -11.312 -26.672 -23.266 1 98 158 SER B CA 1
ATOM 3403 C C . SER B 1 158 ? -10.922 -26.312 -21.828 1 98 158 SER B C 1
ATOM 3405 O O . SER B 1 158 ? -11.727 -25.766 -21.078 1 98 158 SER B O 1
ATOM 3407 N N . PHE B 1 159 ? -9.727 -26.578 -21.438 1 98.62 159 PHE B N 1
ATOM 3408 C CA . PHE B 1 159 ? -9.25 -26.234 -20.109 1 98.62 159 PHE B CA 1
ATOM 3409 C C . PHE B 1 159 ? -9.18 -24.719 -19.922 1 98.62 159 PHE B C 1
ATOM 3411 O O . PHE B 1 159 ? -9.625 -24.188 -18.906 1 98.62 159 PHE B O 1
ATOM 3418 N N . LEU B 1 160 ? -8.625 -24.047 -20.891 1 98.75 160 LEU B N 1
ATOM 3419 C CA . LEU B 1 160 ? -8.508 -22.594 -20.828 1 98.75 160 LEU B CA 1
ATOM 3420 C C . LEU B 1 160 ? -9.883 -21.938 -20.781 1 98.75 160 LEU B C 1
ATOM 3422 O O . LEU B 1 160 ? -10.062 -20.906 -20.141 1 98.75 160 LEU B O 1
ATOM 3426 N N . ARG B 1 161 ? -10.844 -22.562 -21.375 1 98.25 161 ARG B N 1
ATOM 3427 C CA . ARG B 1 161 ? -12.203 -22.031 -21.438 1 98.25 161 ARG B CA 1
ATOM 3428 C C . ARG B 1 161 ? -12.828 -21.984 -20.047 1 98.25 161 ARG B C 1
ATOM 3430 O O . ARG B 1 161 ? -13.734 -21.188 -19.781 1 98.25 161 ARG B O 1
ATOM 3437 N N . ILE B 1 162 ? -12.305 -22.875 -19.172 1 98.44 162 ILE B N 1
ATOM 3438 C CA . ILE B 1 162 ? -12.797 -22.859 -17.797 1 98.44 162 ILE B CA 1
ATOM 3439 C C . ILE B 1 162 ? -12.633 -21.453 -17.203 1 98.44 162 ILE B C 1
ATOM 3441 O O . ILE B 1 162 ? -13.555 -20.922 -16.594 1 98.44 162 ILE B O 1
ATOM 3445 N N . PHE B 1 163 ? -11.516 -20.844 -17.391 1 98.69 163 PHE B N 1
ATOM 3446 C CA . PHE B 1 163 ? -11.195 -19.531 -16.844 1 98.69 163 PHE B CA 1
ATOM 3447 C C . PHE B 1 163 ? -11.797 -18.422 -17.703 1 98.69 163 PHE B C 1
ATOM 3449 O O . PHE B 1 163 ? -12.305 -17.422 -17.172 1 98.69 163 PHE B O 1
ATOM 3456 N N . GLU B 1 164 ? -11.773 -18.656 -18.953 1 98.5 164 GLU B N 1
ATOM 3457 C CA . GLU B 1 164 ? -12.344 -17.688 -19.875 1 98.5 164 GLU B CA 1
ATOM 3458 C C . GLU B 1 164 ? -13.836 -17.5 -19.641 1 98.5 164 GLU B C 1
ATOM 3460 O O . GLU B 1 164 ? -14.344 -16.375 -19.672 1 98.5 164 GLU B O 1
ATOM 3465 N N . SER B 1 165 ? -14.508 -18.562 -19.453 1 97.94 165 SER B N 1
ATOM 3466 C CA . SER B 1 165 ? -15.961 -18.516 -19.297 1 97.94 165 SER B CA 1
ATOM 3467 C C . SER B 1 165 ? -16.359 -17.828 -17.984 1 97.94 165 SER B C 1
ATOM 3469 O O . SER B 1 165 ? -17.484 -17.344 -17.859 1 97.94 165 SER B O 1
ATOM 3471 N N . GLU B 1 166 ? -15.422 -17.828 -17.031 1 98.12 166 GLU B N 1
ATOM 3472 C CA . GLU B 1 166 ? -15.664 -17.109 -15.781 1 98.12 166 GLU B CA 1
ATOM 3473 C C . GLU B 1 166 ? -15.359 -15.625 -15.922 1 98.12 166 GLU B C 1
ATOM 3475 O O . GLU B 1 166 ? -15.539 -14.859 -14.977 1 98.12 166 GLU B O 1
ATOM 3480 N N . GLY B 1 167 ? -14.828 -15.234 -17.078 1 98.31 167 GLY B N 1
ATOM 3481 C CA . GLY B 1 167 ? -14.633 -13.82 -17.359 1 98.31 167 GLY B CA 1
ATOM 3482 C C . GLY B 1 167 ? -13.203 -13.359 -17.156 1 98.31 167 GLY B C 1
ATOM 3483 O O . GLY B 1 167 ? -12.93 -12.164 -17.125 1 98.31 167 GLY B O 1
ATOM 3484 N N . CYS B 1 168 ? -12.289 -14.258 -16.984 1 98.44 168 CYS B N 1
ATOM 3485 C CA . CYS B 1 168 ? -10.891 -13.891 -16.812 1 98.44 168 CYS B CA 1
ATOM 3486 C C . CYS B 1 168 ? -10.352 -13.188 -18.047 1 98.44 168 CYS B C 1
ATOM 3488 O O . CYS B 1 168 ? -10.773 -13.484 -19.172 1 98.44 168 CYS B O 1
ATOM 3490 N N . LYS B 1 169 ? -9.484 -12.266 -17.844 1 98.19 169 LYS B N 1
ATOM 3491 C CA . LYS B 1 169 ? -8.641 -11.758 -18.922 1 98.19 169 LYS B CA 1
ATOM 3492 C C . LYS B 1 169 ? -7.523 -12.742 -19.266 1 98.19 169 LYS B C 1
ATOM 3494 O O . LYS B 1 169 ? -6.555 -12.875 -18.516 1 98.19 169 LYS B O 1
ATOM 3499 N N . MET B 1 170 ? -7.691 -13.375 -20.391 1 98.62 170 MET B N 1
ATOM 3500 C CA . MET B 1 170 ? -6.742 -14.414 -20.781 1 98.62 170 MET B CA 1
ATOM 3501 C C . MET B 1 170 ? -5.488 -13.805 -21.406 1 98.62 170 MET B C 1
ATOM 3503 O O . MET B 1 170 ? -5.574 -13.102 -22.406 1 98.62 170 MET B O 1
ATOM 3507 N N . LEU B 1 171 ? -4.344 -14.016 -20.797 1 98.69 171 LEU B N 1
ATOM 3508 C CA . LEU B 1 171 ? -3.094 -13.422 -21.266 1 98.69 171 LEU B CA 1
ATOM 3509 C C . LEU B 1 171 ? -2.078 -14.508 -21.625 1 98.69 171 LEU B C 1
ATOM 3511 O O . LEU B 1 171 ? -1.549 -15.18 -20.734 1 98.69 171 LEU B O 1
ATOM 3515 N N . GLU B 1 172 ? -1.874 -14.656 -22.906 1 98.62 172 GLU B N 1
ATOM 3516 C CA . GLU B 1 172 ? -0.833 -15.578 -23.344 1 98.62 172 GLU B CA 1
ATOM 3517 C C . GLU B 1 172 ? 0.527 -14.891 -23.406 1 98.62 172 GLU B C 1
ATOM 3519 O O . GLU B 1 172 ? 0.697 -13.906 -24.125 1 98.62 172 GLU B O 1
ATOM 3524 N N . MET B 1 173 ? 1.467 -15.359 -22.641 1 98.31 173 MET B N 1
ATOM 3525 C CA . MET B 1 173 ? 2.828 -14.828 -22.641 1 98.31 173 MET B CA 1
ATOM 3526 C C . MET B 1 173 ? 3.83 -15.898 -22.219 1 98.31 173 MET B C 1
ATOM 3528 O O . MET B 1 173 ? 3.447 -16.938 -21.703 1 98.31 173 MET B O 1
ATOM 3532 N N . SER B 1 174 ? 5.066 -15.664 -22.469 1 98.62 174 SER B N 1
ATOM 3533 C CA . SER B 1 174 ? 6.098 -16.625 -22.094 1 98.62 174 SER B CA 1
ATOM 3534 C C . SER B 1 174 ? 6.27 -16.688 -20.578 1 98.62 174 SER B C 1
ATOM 3536 O O . SER B 1 174 ? 5.969 -15.727 -19.875 1 98.62 174 SER B O 1
ATOM 3538 N N . CYS B 1 175 ? 6.75 -17.781 -20.125 1 98.75 175 CYS B N 1
ATOM 3539 C CA . CYS B 1 175 ? 7.051 -17.969 -18.703 1 98.75 175 CYS B CA 1
ATOM 3540 C C . CYS B 1 175 ? 8.062 -16.938 -18.234 1 98.75 175 CYS B C 1
ATOM 3542 O O . CYS B 1 175 ? 7.953 -16.406 -17.125 1 98.75 175 CYS B O 1
ATOM 3544 N N . GLU B 1 176 ? 9.039 -16.672 -19.078 1 98.62 176 GLU B N 1
ATOM 3545 C CA . GLU B 1 176 ? 10.055 -15.672 -18.75 1 98.62 176 GLU B CA 1
ATOM 3546 C C . GLU B 1 176 ? 9.438 -14.289 -18.578 1 98.62 176 GLU B C 1
ATOM 3548 O O . GLU B 1 176 ? 9.727 -13.594 -17.594 1 98.62 176 GLU B O 1
ATOM 3553 N N . GLU B 1 177 ? 8.625 -13.883 -19.531 1 98.19 177 GLU B N 1
ATOM 3554 C CA . GLU B 1 177 ? 7.961 -12.586 -19.453 1 98.19 177 GLU B CA 1
ATOM 3555 C C . GLU B 1 177 ? 7.082 -12.492 -18.203 1 98.19 177 GLU B C 1
ATOM 3557 O O . GLU B 1 177 ? 7.094 -11.477 -17.5 1 98.19 177 GLU B O 1
ATOM 3562 N N . HIS B 1 178 ? 6.32 -13.516 -17.969 1 98.56 178 HIS B N 1
ATOM 3563 C CA . HIS B 1 178 ? 5.508 -13.586 -16.75 1 98.56 178 HIS B CA 1
ATOM 3564 C C . HIS B 1 178 ? 6.352 -13.328 -15.508 1 98.56 178 HIS B C 1
ATOM 3566 O O . HIS B 1 178 ? 6.012 -12.477 -14.68 1 98.56 178 HIS B O 1
ATOM 3572 N N . ASP B 1 179 ? 7.43 -14.062 -15.383 1 98.56 179 ASP B N 1
ATOM 3573 C CA . ASP B 1 179 ? 8.227 -14.008 -14.156 1 98.56 179 ASP B CA 1
ATOM 3574 C C . ASP B 1 179 ? 8.883 -12.641 -13.992 1 98.56 179 ASP B C 1
ATOM 3576 O O . ASP B 1 179 ? 9.039 -12.156 -12.867 1 98.56 179 ASP B O 1
ATOM 3580 N N . LYS B 1 180 ? 9.281 -12.055 -15.086 1 97.88 180 LYS B N 1
ATOM 3581 C CA . LYS B 1 180 ? 9.836 -10.711 -15.039 1 97.88 180 LYS B CA 1
ATOM 3582 C C . LYS B 1 180 ? 8.828 -9.719 -14.461 1 97.88 180 LYS B C 1
ATOM 3584 O O . LYS B 1 180 ? 9.141 -8.953 -13.547 1 97.88 180 LYS B O 1
ATOM 3589 N N . VAL B 1 181 ? 7.617 -9.75 -14.953 1 97.38 181 VAL B N 1
ATOM 3590 C CA . VAL B 1 181 ? 6.562 -8.836 -14.539 1 97.38 181 VAL B CA 1
ATOM 3591 C C . VAL B 1 181 ? 6.133 -9.164 -13.109 1 97.38 181 VAL B C 1
ATOM 3593 O O . VAL B 1 181 ? 5.914 -8.258 -12.297 1 97.38 181 VAL B O 1
ATOM 3596 N N . ALA B 1 182 ? 6.016 -10.461 -12.797 1 97.31 182 ALA B N 1
ATOM 3597 C CA . ALA B 1 182 ? 5.555 -10.891 -11.484 1 97.31 182 ALA B CA 1
ATOM 3598 C C . ALA B 1 182 ? 6.543 -10.484 -10.391 1 97.31 182 ALA B C 1
ATOM 3600 O O . ALA B 1 182 ? 6.145 -10.18 -9.266 1 97.31 182 ALA B O 1
ATOM 3601 N N . ALA B 1 183 ? 7.848 -10.461 -10.695 1 97.62 183 ALA B N 1
ATOM 3602 C CA . ALA B 1 183 ? 8.836 -9.984 -9.734 1 97.62 183 ALA B CA 1
ATOM 3603 C C . ALA B 1 183 ? 8.578 -8.523 -9.359 1 97.62 183 ALA B C 1
ATOM 3605 O O . ALA B 1 183 ? 8.617 -8.164 -8.18 1 97.62 183 ALA B O 1
ATOM 3606 N N . LYS B 1 184 ? 8.234 -7.738 -10.352 1 96.31 184 LYS B N 1
ATOM 3607 C CA . LYS B 1 184 ? 8.039 -6.301 -10.172 1 96.31 184 LYS B CA 1
ATOM 3608 C C . LYS B 1 184 ? 6.676 -6 -9.57 1 96.31 184 LYS B C 1
ATOM 3610 O O . LYS B 1 184 ? 6.445 -4.902 -9.055 1 96.31 184 LYS B O 1
ATOM 3615 N N . SER B 1 185 ? 5.773 -6.945 -9.586 1 95.75 185 SER B N 1
ATOM 3616 C CA . SER B 1 185 ? 4.414 -6.691 -9.125 1 95.75 185 SER B CA 1
ATOM 3617 C C . SER B 1 185 ? 4.062 -7.57 -7.93 1 95.75 185 SER B C 1
ATOM 3619 O O . SER B 1 185 ? 4.094 -7.113 -6.785 1 95.75 185 SER B O 1
ATOM 3621 N N . GLN B 1 186 ? 3.986 -8.891 -8.133 1 95.38 186 GLN B N 1
ATOM 3622 C CA . GLN B 1 186 ? 3.539 -9.805 -7.09 1 95.38 186 GLN B CA 1
ATOM 3623 C C . GLN B 1 186 ? 4.555 -9.883 -5.953 1 95.38 186 GLN B C 1
ATOM 3625 O O . GLN B 1 186 ? 4.191 -9.75 -4.781 1 95.38 186 GLN B O 1
ATOM 3630 N N . PHE B 1 187 ? 5.812 -10.094 -6.336 1 97.5 187 PHE B N 1
ATOM 3631 C CA . PHE B 1 187 ? 6.84 -10.211 -5.305 1 97.5 187 PHE B CA 1
ATOM 3632 C C . PHE B 1 187 ? 6.953 -8.922 -4.504 1 97.5 187 PHE B C 1
ATOM 3634 O O . PHE B 1 187 ? 7.031 -8.953 -3.273 1 97.5 187 PHE B O 1
ATOM 3641 N N . LEU B 1 188 ? 6.953 -7.809 -5.199 1 97.5 188 LEU B N 1
ATOM 3642 C CA . LEU B 1 188 ? 7.035 -6.508 -4.547 1 97.5 188 LEU B CA 1
ATOM 3643 C C . LEU B 1 188 ? 5.871 -6.309 -3.582 1 97.5 188 LEU B C 1
ATOM 3645 O O . LEU B 1 188 ? 6.07 -5.891 -2.439 1 97.5 188 LEU B O 1
ATOM 3649 N N . THR B 1 189 ? 4.676 -6.633 -4.039 1 97.06 189 THR B N 1
ATOM 3650 C CA . THR B 1 189 ? 3.471 -6.48 -3.23 1 97.06 189 THR B CA 1
ATOM 3651 C C . THR B 1 189 ? 3.57 -7.305 -1.949 1 97.06 189 THR B C 1
ATOM 3653 O O . THR B 1 189 ? 3.279 -6.805 -0.859 1 97.06 189 THR B O 1
ATOM 3656 N N . HIS B 1 190 ? 3.986 -8.508 -2.092 1 97.19 190 HIS B N 1
ATOM 3657 C CA . HIS B 1 190 ? 4.137 -9.383 -0.933 1 97.19 190 HIS B CA 1
ATOM 3658 C C . HIS B 1 190 ? 5.219 -8.867 0.01 1 97.19 190 HIS B C 1
ATOM 3660 O O . HIS B 1 190 ? 5.07 -8.945 1.231 1 97.19 190 HIS B O 1
ATOM 3666 N N . THR B 1 191 ? 6.316 -8.352 -0.545 1 98.12 191 THR B N 1
ATOM 3667 C CA . THR B 1 191 ? 7.414 -7.84 0.268 1 98.12 191 THR B CA 1
ATOM 3668 C C . THR B 1 191 ? 6.945 -6.672 1.133 1 98.12 191 THR B C 1
ATOM 3670 O O . THR B 1 191 ? 7.172 -6.66 2.344 1 98.12 191 THR B O 1
ATOM 3673 N N . ILE B 1 192 ? 6.25 -5.734 0.506 1 98.06 192 ILE B N 1
ATOM 3674 C CA . ILE B 1 192 ? 5.746 -4.578 1.239 1 98.06 192 ILE B CA 1
ATOM 3675 C C . ILE B 1 192 ? 4.762 -5.035 2.312 1 98.06 192 ILE B C 1
ATOM 3677 O O . ILE B 1 192 ? 4.836 -4.594 3.461 1 98.06 192 ILE B O 1
ATOM 3681 N N . GLY B 1 193 ? 3.859 -5.918 1.958 1 97.5 193 GLY B N 1
ATOM 3682 C CA . GLY B 1 193 ? 2.92 -6.449 2.934 1 97.5 193 GLY B CA 1
ATOM 3683 C C . GLY B 1 193 ? 3.602 -7.094 4.125 1 97.5 193 GLY B C 1
ATOM 3684 O O . GLY B 1 193 ? 3.184 -6.895 5.27 1 97.5 193 GLY B O 1
ATOM 3685 N N . ARG B 1 194 ? 4.641 -7.898 3.861 1 97.94 194 ARG B N 1
ATOM 3686 C CA . ARG B 1 194 ? 5.375 -8.57 4.926 1 97.94 194 ARG B CA 1
ATOM 3687 C C . ARG B 1 194 ? 6.109 -7.566 5.809 1 97.94 194 ARG B C 1
ATOM 3689 O O . ARG B 1 194 ? 6.195 -7.746 7.023 1 97.94 194 ARG B O 1
ATOM 3696 N N . VAL B 1 195 ? 6.684 -6.57 5.207 1 98.25 195 VAL B N 1
ATOM 3697 C CA . VAL B 1 195 ? 7.367 -5.523 5.961 1 98.25 195 VAL B CA 1
ATOM 3698 C C . VAL B 1 195 ? 6.379 -4.828 6.895 1 98.25 195 VAL B C 1
ATOM 3700 O O . VAL B 1 195 ? 6.68 -4.605 8.07 1 98.25 195 VAL B O 1
ATOM 3703 N N . LEU B 1 196 ? 5.188 -4.473 6.387 1 98 196 LEU B N 1
ATOM 3704 C CA . LEU B 1 196 ? 4.152 -3.838 7.191 1 98 196 LEU B CA 1
ATOM 3705 C C . LEU B 1 196 ? 3.727 -4.742 8.344 1 98 196 LEU B C 1
ATOM 3707 O O . LEU B 1 196 ? 3.406 -4.262 9.43 1 98 196 LEU B O 1
ATOM 3711 N N . SER B 1 197 ? 3.684 -6.02 8.07 1 97.31 197 SER B N 1
ATOM 3712 C CA . SER B 1 197 ? 3.357 -6.98 9.117 1 97.31 197 SER B CA 1
ATOM 3713 C C . SER B 1 197 ? 4.41 -6.973 10.219 1 97.31 197 SER B C 1
ATOM 3715 O O . SER B 1 197 ? 4.074 -7.008 11.406 1 97.31 197 SER B O 1
ATOM 3717 N N . GLU B 1 198 ? 5.691 -6.973 9.828 1 97.38 198 GLU B N 1
ATOM 3718 C CA . GLU B 1 198 ? 6.785 -6.926 10.797 1 97.38 198 GLU B CA 1
ATOM 3719 C C . GLU B 1 198 ? 6.719 -5.652 11.641 1 97.38 198 GLU B C 1
ATOM 3721 O O . GLU B 1 198 ? 7.098 -5.66 12.812 1 97.38 198 GLU B O 1
ATOM 3726 N N . LEU B 1 199 ? 6.223 -4.559 11.039 1 96.88 199 LEU B N 1
ATOM 3727 C CA . LEU B 1 199 ? 6.066 -3.287 11.734 1 96.88 199 LEU B CA 1
ATOM 3728 C C . LEU B 1 199 ? 4.898 -3.346 12.719 1 96.88 199 LEU B C 1
ATOM 3730 O O . LEU B 1 199 ? 4.762 -2.477 13.578 1 96.88 199 LEU B O 1
ATOM 3734 N N . GLU B 1 200 ? 4.008 -4.355 12.555 1 95.38 200 GLU B N 1
ATOM 3735 C CA . GLU B 1 200 ? 2.842 -4.566 13.406 1 95.38 200 GLU B CA 1
ATOM 3736 C C . GLU B 1 200 ? 1.914 -3.354 13.383 1 95.38 200 GLU B C 1
ATOM 3738 O O . GLU B 1 200 ? 1.449 -2.9 14.43 1 95.38 200 GLU B O 1
ATOM 3743 N N . ILE B 1 201 ? 1.78 -2.805 12.203 1 94.75 201 ILE B N 1
ATOM 3744 C CA . ILE B 1 201 ? 0.905 -1.642 12.102 1 94.75 201 ILE B CA 1
ATOM 3745 C C . ILE B 1 201 ? -0.536 -2.053 12.398 1 94.75 201 ILE B C 1
ATOM 3747 O O . ILE B 1 201 ? -0.958 -3.158 12.047 1 94.75 201 ILE B O 1
ATOM 3751 N N . GLN B 1 202 ? -1.281 -1.186 13.016 1 94.5 202 GLN B N 1
ATOM 3752 C CA . GLN B 1 202 ? -2.678 -1.414 13.375 1 94.5 202 GLN B CA 1
ATOM 3753 C C . GLN B 1 202 ? -3.529 -0.181 13.078 1 94.5 202 GLN B C 1
ATOM 3755 O O . GLN B 1 202 ? -3.023 0.943 13.086 1 94.5 202 GLN B O 1
ATOM 3760 N N . SER B 1 203 ? -4.75 -0.467 12.789 1 94.25 203 SER B N 1
ATOM 3761 C CA . SER B 1 203 ? -5.691 0.624 12.555 1 94.25 203 SER B CA 1
ATOM 3762 C C . SER B 1 203 ? -5.793 1.537 13.773 1 94.25 203 SER B C 1
ATOM 3764 O O . SER B 1 203 ? -5.711 1.074 14.914 1 94.25 203 SER B O 1
ATOM 3766 N N . THR B 1 204 ? -5.988 2.793 13.5 1 93.06 204 THR B N 1
ATOM 3767 C CA . THR B 1 204 ? -6.168 3.803 14.539 1 93.06 204 THR B CA 1
ATOM 3768 C C . THR B 1 204 ? -7.469 4.57 14.328 1 93.06 204 THR B C 1
ATOM 3770 O O . THR B 1 204 ? -8.164 4.363 13.328 1 93.06 204 THR B O 1
ATOM 3773 N N . SER B 1 205 ? -7.801 5.445 15.266 1 89.12 205 SER B N 1
ATOM 3774 C CA . SER B 1 205 ? -9.008 6.258 15.164 1 89.12 205 SER B CA 1
ATOM 3775 C C . SER B 1 205 ? -8.844 7.367 14.133 1 89.12 205 SER B C 1
ATOM 3777 O O . SER B 1 205 ? -9.82 7.977 13.703 1 89.12 205 SER B O 1
ATOM 3779 N N . MET B 1 206 ? -7.68 7.645 13.703 1 93.25 206 MET B N 1
ATOM 3780 C CA . MET B 1 206 ? -7.477 8.773 12.797 1 93.25 206 MET B CA 1
ATOM 3781 C C . MET B 1 206 ? -6.863 8.312 11.484 1 93.25 206 MET B C 1
ATOM 3783 O O . MET B 1 206 ? -6.031 9.008 10.898 1 93.25 206 MET B O 1
ATOM 3787 N N . ASN B 1 207 ? -7.215 7.125 11.078 1 94 207 ASN B N 1
ATOM 3788 C CA . ASN B 1 207 ? -6.707 6.586 9.82 1 94 207 ASN B CA 1
ATOM 3789 C C . ASN B 1 207 ? -7.031 7.508 8.648 1 94 207 ASN B C 1
ATOM 3791 O O . ASN B 1 207 ? -8.156 7.988 8.523 1 94 207 ASN B O 1
ATOM 3795 N N . THR B 1 208 ? -6.031 7.793 7.844 1 92.5 208 THR B N 1
ATOM 3796 C CA . THR B 1 208 ? -6.305 8.305 6.504 1 92.5 208 THR B CA 1
ATOM 3797 C C . THR B 1 208 ? -6.695 7.168 5.562 1 92.5 208 THR B C 1
ATOM 3799 O O . THR B 1 208 ? -6.547 5.992 5.902 1 92.5 208 THR B O 1
ATOM 3802 N N . LYS B 1 209 ? -7.176 7.48 4.422 1 91.75 209 LYS B N 1
ATOM 3803 C CA . LYS B 1 209 ? -7.488 6.473 3.412 1 91.75 209 LYS B CA 1
ATOM 3804 C C . LYS B 1 209 ? -6.234 5.715 2.982 1 91.75 209 LYS B C 1
ATOM 3806 O O . LYS B 1 209 ? -6.273 4.496 2.795 1 91.75 209 LYS B O 1
ATOM 3811 N N . GLY B 1 210 ? -5.152 6.438 2.834 1 93.25 210 GLY B N 1
ATOM 3812 C CA . GLY B 1 210 ? -3.896 5.801 2.477 1 93.25 210 GLY B CA 1
ATOM 3813 C C . GLY B 1 210 ? -3.43 4.785 3.5 1 93.25 210 GLY B C 1
ATOM 3814 O O . GLY B 1 210 ? -2.961 3.703 3.139 1 93.25 210 GLY B O 1
ATOM 3815 N N . PHE B 1 211 ? -3.58 5.09 4.727 1 96.5 211 PHE B N 1
ATOM 3816 C CA . PHE B 1 211 ? -3.133 4.176 5.773 1 96.5 211 PHE B CA 1
ATOM 3817 C C . PHE B 1 211 ? -4.043 2.955 5.852 1 96.5 211 PHE B C 1
ATOM 3819 O O . PHE B 1 211 ? -3.572 1.839 6.086 1 96.5 211 PHE B O 1
ATOM 3826 N N . GLU B 1 212 ? -5.301 3.158 5.68 1 95.38 212 GLU B N 1
ATOM 3827 C CA . GLU B 1 212 ? -6.227 2.029 5.617 1 95.38 212 GLU B CA 1
ATOM 3828 C C . GLU B 1 212 ? -5.82 1.047 4.52 1 95.38 212 GLU B C 1
ATOM 3830 O O . GLU B 1 212 ? -5.93 -0.168 4.695 1 95.38 212 GLU B O 1
ATOM 3835 N N . THR B 1 213 ? -5.418 1.6 3.475 1 94.56 213 THR B N 1
ATOM 3836 C CA . THR B 1 213 ? -4.945 0.793 2.355 1 94.56 213 THR B CA 1
ATOM 3837 C C . THR B 1 213 ? -3.75 -0.059 2.77 1 94.56 213 THR B C 1
ATOM 3839 O O . THR B 1 213 ? -3.664 -1.235 2.408 1 94.56 213 THR B O 1
ATOM 3842 N N . LEU B 1 214 ? -2.814 0.519 3.488 1 96.62 214 LEU B N 1
ATOM 3843 C CA . LEU B 1 214 ? -1.65 -0.221 3.961 1 96.62 214 LEU B CA 1
ATOM 3844 C C . LEU B 1 214 ? -2.066 -1.338 4.914 1 96.62 214 LEU B C 1
ATOM 3846 O O . LEU B 1 214 ? -1.512 -2.438 4.867 1 96.62 214 LEU B O 1
ATOM 3850 N N . ILE B 1 215 ? -3.041 -1.021 5.754 1 96.88 215 ILE B N 1
ATOM 3851 C CA . ILE B 1 215 ? -3.533 -2.016 6.699 1 96.88 215 ILE B CA 1
ATOM 3852 C C . ILE B 1 215 ? -4.125 -3.201 5.941 1 96.88 215 ILE B C 1
ATOM 3854 O O . ILE B 1 215 ? -3.852 -4.355 6.27 1 96.88 215 ILE B O 1
ATOM 3858 N N . ARG B 1 216 ? -4.871 -2.906 4.934 1 94.12 216 ARG B N 1
ATOM 3859 C CA . ARG B 1 216 ? -5.484 -3.959 4.129 1 94.12 216 ARG B CA 1
ATOM 3860 C C . ARG B 1 216 ? -4.422 -4.785 3.408 1 94.12 216 ARG B C 1
ATOM 3862 O O . ARG B 1 216 ? -4.539 -6.008 3.314 1 94.12 216 ARG B O 1
ATOM 3869 N N . LEU B 1 217 ? -3.465 -4.094 2.863 1 95.19 217 LEU B N 1
ATOM 3870 C CA . LEU B 1 217 ? -2.373 -4.777 2.176 1 95.19 217 LEU B CA 1
ATOM 3871 C C . LEU B 1 217 ? -1.646 -5.727 3.121 1 95.19 217 LEU B C 1
ATOM 3873 O O . LEU B 1 217 ? -1.33 -6.859 2.75 1 95.19 217 LEU B O 1
ATOM 3877 N N . LYS B 1 218 ? -1.355 -5.242 4.305 1 96 218 LYS B N 1
ATOM 3878 C CA . LYS B 1 218 ? -0.736 -6.066 5.336 1 96 218 LYS B CA 1
ATOM 3879 C C . LYS B 1 218 ? -1.569 -7.312 5.617 1 96 218 LYS B C 1
ATOM 3881 O O . LYS B 1 218 ? -1.045 -8.43 5.625 1 96 218 LYS B O 1
ATOM 3886 N N . GLU B 1 219 ? -2.854 -7.125 5.797 1 93.69 219 GLU B N 1
ATOM 3887 C CA . GLU B 1 219 ? -3.746 -8.227 6.137 1 93.69 219 GLU B CA 1
ATOM 3888 C C . GLU B 1 219 ? -3.811 -9.25 5.012 1 93.69 219 GLU B C 1
ATOM 3890 O O . GLU B 1 219 ? -3.799 -10.461 5.262 1 93.69 219 GLU B O 1
ATOM 3895 N N . SER B 1 220 ? -3.826 -8.789 3.818 1 89.38 220 SER B N 1
ATOM 3896 C CA . SER B 1 220 ? -3.881 -9.688 2.664 1 89.38 220 SER B CA 1
ATOM 3897 C C . SER B 1 220 ? -2.592 -10.484 2.525 1 89.38 220 SER B C 1
ATOM 3899 O O . SER B 1 220 ? -2.625 -11.672 2.189 1 89.38 220 SER B O 1
ATOM 3901 N N . SER B 1 221 ? -1.481 -9.852 2.742 1 86.69 221 SER B N 1
ATOM 3902 C CA . SER B 1 221 ? -0.185 -10.5 2.578 1 86.69 221 SER B CA 1
ATOM 3903 C C . SER B 1 221 ? 0.047 -11.547 3.66 1 86.69 221 SER B C 1
ATOM 3905 O O . SER B 1 221 ? 0.669 -12.586 3.406 1 86.69 221 SER B O 1
ATOM 3907 N N . VAL B 1 222 ? -0.479 -11.289 4.84 1 85.31 222 VAL B N 1
ATOM 3908 C CA . VAL B 1 222 ? -0.261 -12.211 5.957 1 85.31 222 VAL B CA 1
ATOM 3909 C C . VAL B 1 222 ? -1.161 -13.43 5.801 1 85.31 222 VAL B C 1
ATOM 3911 O O . VAL B 1 222 ? -0.906 -14.477 6.406 1 85.31 222 VAL B O 1
ATOM 3914 N N . ASN B 1 223 ? -2.217 -13.242 5.066 1 85.56 223 ASN B N 1
ATOM 3915 C CA . ASN B 1 223 ? -3.104 -14.375 4.801 1 85.56 223 ASN B CA 1
ATOM 3916 C C . ASN B 1 223 ? -2.459 -15.383 3.852 1 85.56 223 ASN B C 1
ATOM 3918 O O . ASN B 1 223 ? -2.82 -16.562 3.854 1 85.56 223 ASN B O 1
ATOM 3922 N N . ASP B 1 224 ? -1.556 -14.922 3.07 1 87 224 ASP B N 1
ATOM 3923 C CA . ASP B 1 224 ? -0.778 -15.812 2.215 1 87 224 ASP B CA 1
ATOM 3924 C C . ASP B 1 224 ? 0.377 -16.453 2.986 1 87 224 ASP B C 1
ATOM 3926 O O . ASP B 1 224 ? 0.9 -15.852 3.93 1 87 224 ASP B O 1
ATOM 3930 N N . SER B 1 225 ? 0.699 -17.594 2.639 1 89.38 225 SER B N 1
ATOM 3931 C CA . SER B 1 225 ? 1.735 -18.312 3.381 1 89.38 225 SER B CA 1
ATOM 3932 C C . SER B 1 225 ? 3.113 -17.703 3.119 1 89.38 225 SER B C 1
ATOM 3934 O O . SER B 1 225 ? 3.346 -17.109 2.066 1 89.38 225 SER B O 1
ATOM 3936 N N . PHE B 1 226 ? 3.99 -17.891 4.094 1 93.81 226 PHE B N 1
ATOM 3937 C CA . PHE B 1 226 ? 5.375 -17.469 3.898 1 93.81 226 PHE B CA 1
ATOM 3938 C C . PHE B 1 226 ? 6.043 -18.312 2.811 1 93.81 226 PHE B C 1
ATOM 3940 O O . PHE B 1 226 ? 6.926 -17.828 2.104 1 93.81 226 PHE B O 1
ATOM 3947 N N . ASP B 1 227 ? 5.578 -19.531 2.57 1 93.06 227 ASP B N 1
ATOM 3948 C CA . ASP B 1 227 ? 6.102 -20.391 1.509 1 93.06 227 ASP B CA 1
ATOM 3949 C C . ASP B 1 227 ? 5.824 -19.797 0.133 1 93.06 227 ASP B C 1
ATOM 3951 O O . ASP B 1 227 ? 6.668 -19.875 -0.764 1 93.06 227 ASP B O 1
ATOM 3955 N N . LEU B 1 228 ? 4.59 -19.281 0.039 1 94.12 228 LEU B N 1
ATOM 3956 C CA . LEU B 1 228 ? 4.293 -18.609 -1.217 1 94.12 228 LEU B CA 1
ATOM 3957 C C . LEU B 1 228 ? 5.254 -17.453 -1.448 1 94.12 228 LEU B C 1
ATOM 3959 O O . LEU B 1 228 ? 5.891 -17.359 -2.502 1 94.12 228 LEU B O 1
ATOM 3963 N N . PHE B 1 229 ? 5.422 -16.641 -0.44 1 96.62 229 PHE B N 1
ATOM 3964 C CA . PHE B 1 229 ? 6.285 -15.469 -0.525 1 96.62 229 PHE B CA 1
ATOM 3965 C C . PHE B 1 229 ? 7.727 -15.875 -0.804 1 96.62 229 PHE B C 1
ATOM 3967 O O . PHE B 1 229 ? 8.359 -15.352 -1.723 1 96.62 229 PHE B O 1
ATOM 3974 N N . SER B 1 230 ? 8.258 -16.828 -0.062 1 97.5 230 SER B N 1
ATOM 3975 C CA . SER B 1 230 ? 9.641 -17.266 -0.249 1 97.5 230 SER B CA 1
ATOM 3976 C C . SER B 1 230 ? 9.828 -17.938 -1.609 1 97.5 230 SER B C 1
ATOM 3978 O O . SER B 1 230 ? 10.891 -17.812 -2.223 1 97.5 230 SER B O 1
ATOM 3980 N N . GLY B 1 231 ? 8.805 -18.672 -2.043 1 97.12 231 GLY B N 1
ATOM 3981 C CA . GLY B 1 231 ? 8.859 -19.281 -3.365 1 97.12 231 GLY B CA 1
ATOM 3982 C C . GLY B 1 231 ? 9.016 -18.266 -4.48 1 97.12 231 GLY B C 1
ATOM 3983 O O . GLY B 1 231 ? 9.742 -18.5 -5.449 1 97.12 231 GLY B O 1
ATOM 3984 N N . LEU B 1 232 ? 8.289 -17.078 -4.371 1 97.62 232 LEU B N 1
ATOM 3985 C CA . LEU B 1 232 ? 8.406 -15.992 -5.34 1 97.62 232 LEU B CA 1
ATOM 3986 C C . LEU B 1 232 ? 9.836 -15.477 -5.41 1 97.62 232 LEU B C 1
ATOM 3988 O O . LEU B 1 232 ? 10.289 -15.039 -6.469 1 97.62 232 LEU B O 1
ATOM 3992 N N . TYR B 1 233 ? 10.492 -15.594 -4.297 1 98.31 233 TYR B N 1
ATOM 3993 C CA . TYR B 1 233 ? 11.867 -15.102 -4.203 1 98.31 233 TYR B CA 1
ATOM 3994 C C . TYR B 1 233 ? 12.859 -16.156 -4.688 1 98.31 233 TYR B C 1
ATOM 3996 O O . TYR B 1 233 ? 13.727 -15.859 -5.508 1 98.31 233 TYR B O 1
ATOM 4004 N N . ILE B 1 234 ? 12.727 -17.359 -4.258 1 97.94 234 ILE B N 1
ATOM 4005 C CA . ILE B 1 234 ? 13.719 -18.422 -4.445 1 97.94 234 ILE B CA 1
ATOM 4006 C C . ILE B 1 234 ? 13.68 -18.906 -5.895 1 97.94 234 ILE B C 1
ATOM 4008 O O . ILE B 1 234 ? 14.727 -19.172 -6.492 1 97.94 234 ILE B O 1
ATOM 4012 N N . HIS B 1 235 ? 12.508 -18.938 -6.488 1 97.81 235 HIS B N 1
ATOM 4013 C CA . HIS B 1 235 ? 12.391 -19.641 -7.758 1 97.81 235 HIS B CA 1
ATOM 4014 C C . HIS B 1 235 ? 12.164 -18.656 -8.906 1 97.81 235 HIS B C 1
ATOM 4016 O O . HIS B 1 235 ? 12.078 -19.078 -10.07 1 97.81 235 HIS B O 1
ATOM 4022 N N . ASN B 1 236 ? 12.016 -17.375 -8.648 1 98.19 236 ASN B N 1
ATOM 4023 C CA . ASN B 1 236 ? 11.992 -16.344 -9.672 1 98.19 236 ASN B CA 1
ATOM 4024 C C . ASN B 1 236 ? 13.32 -15.602 -9.758 1 98.19 236 ASN B C 1
ATOM 4026 O O . ASN B 1 236 ? 13.656 -14.82 -8.867 1 98.19 236 ASN B O 1
ATOM 4030 N N . ARG B 1 237 ? 14.094 -15.836 -10.742 1 97.44 237 ARG B N 1
ATOM 4031 C CA . ARG B 1 237 ? 15.453 -15.32 -10.828 1 97.44 237 ARG B CA 1
ATOM 4032 C C . ARG B 1 237 ? 15.469 -13.797 -10.875 1 97.44 237 ARG B C 1
ATOM 4034 O O . ARG B 1 237 ? 16.5 -13.172 -10.648 1 97.44 237 ARG B O 1
ATOM 4041 N N . PHE B 1 238 ? 14.367 -13.125 -11.164 1 98.31 238 PHE B N 1
ATOM 4042 C CA . PHE B 1 238 ? 14.312 -11.672 -11.242 1 98.31 238 PHE B CA 1
ATOM 4043 C C . PHE B 1 238 ? 14.031 -11.062 -9.875 1 98.31 238 PHE B C 1
ATOM 4045 O O . PHE B 1 238 ? 14.172 -9.852 -9.688 1 98.31 238 PHE B O 1
ATOM 4052 N N . ALA B 1 239 ? 13.594 -11.867 -8.914 1 98.12 239 ALA B N 1
ATOM 4053 C CA . ALA B 1 239 ? 13.133 -11.383 -7.617 1 98.12 239 ALA B CA 1
ATOM 4054 C C . ALA B 1 239 ? 14.289 -10.766 -6.824 1 98.12 239 ALA B C 1
ATOM 4056 O O . ALA B 1 239 ? 14.102 -9.773 -6.121 1 98.12 239 ALA B O 1
ATOM 4057 N N . LYS B 1 240 ? 15.477 -11.359 -6.918 1 97.38 240 LYS B N 1
ATOM 4058 C CA . LYS B 1 240 ? 16.625 -10.836 -6.184 1 97.38 240 LYS B CA 1
ATOM 4059 C C . LYS B 1 240 ? 16.938 -9.406 -6.594 1 97.38 240 LYS B C 1
ATOM 4061 O O . LYS B 1 240 ? 17.172 -8.547 -5.738 1 97.38 240 LYS B O 1
ATOM 4066 N N . GLN B 1 241 ? 17.016 -9.25 -7.91 1 97.88 241 GLN B N 1
ATOM 4067 C CA . GLN B 1 241 ? 17.266 -7.898 -8.398 1 97.88 241 GLN B CA 1
ATOM 4068 C C . GLN B 1 241 ? 16.188 -6.934 -7.941 1 97.88 241 GLN B C 1
ATOM 4070 O O . GLN B 1 241 ? 16.469 -5.785 -7.602 1 97.88 241 GLN B O 1
ATOM 4075 N N . GLU B 1 242 ? 14.93 -7.387 -7.977 1 97.69 242 GLU B N 1
ATOM 4076 C CA . GLU B 1 242 ? 13.828 -6.535 -7.527 1 97.69 242 GLU B CA 1
ATOM 4077 C C . GLU B 1 242 ? 14 -6.141 -6.062 1 97.69 242 GLU B C 1
ATOM 4079 O O . GLU B 1 242 ? 13.703 -5.004 -5.684 1 97.69 242 GLU B O 1
ATOM 4084 N N . LEU B 1 243 ? 14.422 -7.074 -5.242 1 98.12 243 LEU B N 1
ATOM 4085 C CA . LEU B 1 243 ? 14.672 -6.801 -3.832 1 98.12 243 LEU B CA 1
ATOM 4086 C C . LEU B 1 243 ? 15.758 -5.742 -3.668 1 98.12 243 LEU B C 1
ATOM 4088 O O . LEU B 1 243 ? 15.625 -4.832 -2.848 1 98.12 243 LEU B O 1
ATOM 4092 N N . LEU B 1 244 ? 16.859 -5.871 -4.441 1 97.88 244 LEU B N 1
ATOM 4093 C CA . LEU B 1 244 ? 17.953 -4.898 -4.414 1 97.88 244 LEU B CA 1
ATOM 4094 C C . LEU B 1 244 ? 17.453 -3.523 -4.859 1 97.88 244 LEU B C 1
ATOM 4096 O O . LEU B 1 244 ? 17.844 -2.504 -4.281 1 97.88 244 LEU B O 1
ATOM 4100 N N . ASP B 1 245 ? 16.594 -3.512 -5.875 1 98.38 245 ASP B N 1
ATOM 4101 C CA . ASP B 1 245 ? 16.031 -2.258 -6.355 1 98.38 245 ASP B CA 1
ATOM 4102 C C . ASP B 1 245 ? 15.18 -1.591 -5.273 1 98.38 245 ASP B C 1
ATOM 4104 O O . ASP B 1 245 ? 15.203 -0.367 -5.125 1 98.38 245 ASP B O 1
ATOM 4108 N N . LEU B 1 246 ? 14.391 -2.4 -4.602 1 98.31 246 LEU B N 1
ATOM 4109 C CA . LEU B 1 246 ? 13.562 -1.888 -3.514 1 98.31 246 LEU B CA 1
ATOM 4110 C C . LEU B 1 246 ? 14.422 -1.268 -2.42 1 98.31 246 LEU B C 1
ATOM 4112 O O . LEU B 1 246 ? 14.117 -0.182 -1.922 1 98.31 246 LEU B O 1
ATOM 4116 N N . GLU B 1 247 ? 15.492 -1.932 -2.055 1 97.75 247 GLU B N 1
ATOM 4117 C CA . GLU B 1 247 ? 16.422 -1.42 -1.054 1 97.75 247 GLU B CA 1
ATOM 4118 C C . GLU B 1 247 ? 17.031 -0.096 -1.498 1 97.75 247 GLU B C 1
ATOM 4120 O O . GLU B 1 247 ? 17.156 0.839 -0.703 1 97.75 247 GLU B O 1
ATOM 4125 N N . ALA B 1 248 ? 17.469 -0.075 -2.684 1 98.38 248 ALA B N 1
ATOM 4126 C CA . ALA B 1 248 ? 18.062 1.138 -3.23 1 98.38 248 ALA B CA 1
ATOM 4127 C C . ALA B 1 248 ? 17.062 2.293 -3.236 1 98.38 248 ALA B C 1
ATOM 4129 O O . ALA B 1 248 ? 17.438 3.438 -2.963 1 98.38 248 ALA B O 1
ATOM 4130 N N . ALA B 1 249 ? 15.836 1.985 -3.623 1 98.44 249 ALA B N 1
ATOM 4131 C CA . ALA B 1 249 ? 14.789 3 -3.619 1 98.44 249 ALA B CA 1
ATOM 4132 C C . ALA B 1 249 ? 14.57 3.557 -2.215 1 98.44 249 ALA B C 1
ATOM 4134 O O . ALA B 1 249 ? 14.422 4.77 -2.037 1 98.44 249 ALA B O 1
ATOM 4135 N N . PHE B 1 250 ? 14.516 2.66 -1.245 1 98.12 250 PHE B N 1
ATOM 4136 C CA . PHE B 1 250 ? 14.367 3.066 0.148 1 98.12 250 PHE B CA 1
ATOM 4137 C C . PHE B 1 250 ? 15.516 3.982 0.567 1 98.12 250 PHE B C 1
ATOM 4139 O O . PHE B 1 250 ? 15.289 5.027 1.183 1 98.12 250 PHE B O 1
ATOM 4146 N N . GLU B 1 251 ? 16.719 3.623 0.226 1 98.12 251 GLU B N 1
ATOM 4147 C CA . GLU B 1 251 ? 17.891 4.418 0.57 1 98.12 251 GLU B CA 1
ATOM 4148 C C . GLU B 1 251 ? 17.844 5.789 -0.094 1 98.12 251 GLU B C 1
ATOM 4150 O O . GLU B 1 251 ? 18.25 6.789 0.506 1 98.12 251 GLU B O 1
ATOM 4155 N N . LYS B 1 252 ? 17.422 5.773 -1.289 1 98.44 252 LYS B N 1
ATOM 4156 C CA . LYS B 1 252 ? 17.297 7.043 -2.006 1 98.44 252 LYS B CA 1
ATOM 4157 C C . LYS B 1 252 ? 16.328 7.984 -1.303 1 98.44 252 LYS B C 1
ATOM 4159 O O . LYS B 1 252 ? 16.609 9.18 -1.162 1 98.44 252 LYS B O 1
ATOM 4164 N N . VAL B 1 253 ? 15.203 7.469 -0.879 1 98.06 253 VAL B N 1
ATOM 4165 C CA . VAL B 1 253 ? 14.211 8.273 -0.176 1 98.06 253 VAL B CA 1
ATOM 4166 C C . VAL B 1 253 ? 14.797 8.789 1.135 1 98.06 253 VAL B C 1
ATOM 4168 O O . VAL B 1 253 ? 14.633 9.969 1.471 1 98.06 253 VAL B O 1
ATOM 4171 N N . LYS B 1 254 ? 15.43 7.941 1.872 1 97.75 254 LYS B N 1
ATOM 4172 C CA . LYS B 1 254 ? 16.062 8.336 3.125 1 97.75 254 LYS B CA 1
ATOM 4173 C C . LYS B 1 254 ? 17.078 9.461 2.9 1 97.75 254 LYS B C 1
ATOM 4175 O O . LYS B 1 254 ? 17.125 10.422 3.672 1 97.75 254 LYS B O 1
ATOM 4180 N N . HIS B 1 255 ? 17.859 9.305 1.89 1 98 255 HIS B N 1
ATOM 4181 C CA . HIS B 1 255 ? 18.875 10.305 1.566 1 98 255 HIS B CA 1
ATOM 4182 C C . HIS B 1 255 ? 18.234 11.648 1.24 1 98 255 HIS B C 1
ATOM 4184 O O . HIS B 1 255 ? 18.719 12.695 1.681 1 98 255 HIS B O 1
ATOM 4190 N N . LYS B 1 256 ? 17.203 11.625 0.438 1 97.69 256 LYS B N 1
ATOM 4191 C CA . LYS B 1 256 ? 16.5 12.859 0.094 1 97.69 256 LYS B CA 1
ATOM 4192 C C . LYS B 1 256 ? 15.945 13.547 1.342 1 97.69 256 LYS B C 1
ATOM 4194 O O . LYS B 1 256 ? 15.992 14.773 1.452 1 97.69 256 LYS B O 1
ATOM 4199 N N . LEU B 1 257 ? 15.383 12.758 2.256 1 97.44 257 LEU B N 1
ATOM 4200 C CA . LEU B 1 257 ? 14.875 13.297 3.51 1 97.44 257 LEU B CA 1
ATOM 4201 C C . LEU B 1 257 ? 15.992 13.953 4.316 1 97.44 257 LEU B C 1
ATOM 4203 O O . LEU B 1 257 ? 15.82 15.047 4.848 1 97.44 257 LEU B O 1
ATOM 4207 N N . GLN B 1 258 ? 17.094 13.266 4.387 1 96.69 258 GLN B N 1
ATOM 4208 C CA . GLN B 1 258 ? 18.25 13.781 5.133 1 96.69 258 GLN B CA 1
ATOM 4209 C C . GLN B 1 258 ? 18.766 15.07 4.516 1 96.69 258 GLN B C 1
ATOM 4211 O O . GLN B 1 258 ? 19.109 16.016 5.234 1 96.69 258 GLN B O 1
ATOM 4216 N N . GLN B 1 259 ? 18.875 15.07 3.264 1 97.12 259 GLN B N 1
ATOM 4217 C CA . GLN B 1 259 ? 19.328 16.266 2.566 1 97.12 259 GLN B CA 1
ATOM 4218 C C . GLN B 1 259 ? 18.391 17.438 2.846 1 97.12 259 GLN B C 1
ATOM 4220 O O . GLN B 1 259 ? 18.859 18.562 3.104 1 97.12 259 GLN B O 1
ATOM 4225 N N . LYS B 1 260 ? 17.156 17.172 2.754 1 96.5 260 LYS B N 1
ATOM 4226 C CA . LYS B 1 260 ? 16.188 18.234 3.016 1 96.5 260 LYS B CA 1
ATOM 4227 C C . LYS B 1 260 ? 16.281 18.719 4.461 1 96.5 260 LYS B C 1
ATOM 4229 O O . LYS B 1 260 ? 16.141 19.922 4.73 1 96.5 260 LYS B O 1
ATOM 4234 N N . MET B 1 261 ? 16.438 17.812 5.371 1 95.81 261 MET B N 1
ATOM 4235 C CA . MET B 1 261 ? 16.594 18.156 6.777 1 95.81 261 MET B CA 1
ATOM 4236 C C . MET B 1 261 ? 17.797 19.078 6.98 1 95.81 261 MET B C 1
ATOM 4238 O O . MET B 1 261 ? 17.719 20.062 7.715 1 95.81 261 MET B O 1
ATOM 4242 N N . GLU B 1 262 ? 18.891 18.75 6.355 1 95.5 262 GLU B N 1
ATOM 4243 C CA . GLU B 1 262 ? 20.094 19.547 6.445 1 95.5 262 GLU B CA 1
ATOM 4244 C C . GLU B 1 262 ? 19.875 20.938 5.863 1 95.5 262 GLU B C 1
ATOM 4246 O O . GLU B 1 262 ? 20.359 21.938 6.414 1 95.5 262 GLU B O 1
ATOM 4251 N N . GLU B 1 263 ? 19.172 20.969 4.82 1 94.31 263 GLU B N 1
ATOM 4252 C CA . GLU B 1 263 ? 18.844 22.25 4.199 1 94.31 263 GLU B CA 1
ATOM 4253 C C . GLU B 1 263 ? 18.016 23.141 5.133 1 94.31 263 GLU B C 1
ATOM 4255 O O . GLU B 1 263 ? 18.297 24.328 5.27 1 94.31 263 GLU B O 1
ATOM 4260 N N . VAL B 1 264 ? 17.062 22.547 5.762 1 91.75 264 VAL B N 1
ATOM 4261 C CA . VAL B 1 264 ? 16.172 23.266 6.652 1 91.75 264 VAL B CA 1
ATOM 4262 C C . VAL B 1 264 ? 16.938 23.734 7.891 1 91.75 264 VAL B C 1
ATOM 4264 O O . VAL B 1 264 ? 16.719 24.844 8.375 1 91.75 264 VAL B O 1
ATOM 4267 N N . GLN B 1 265 ? 17.828 22.906 8.422 1 89.62 265 GLN B N 1
ATOM 4268 C CA . GLN B 1 265 ? 18.625 23.25 9.602 1 89.62 265 GLN B CA 1
ATOM 4269 C C . GLN B 1 265 ? 19.594 24.391 9.305 1 89.62 265 GLN B C 1
ATOM 4271 O O . GLN B 1 265 ? 19.844 25.25 10.164 1 89.62 265 GLN B O 1
ATOM 4276 N N . LEU B 1 266 ? 20.141 24.391 8.148 1 85.81 266 LEU B N 1
ATOM 4277 C CA . LEU B 1 266 ? 21.062 25.453 7.742 1 85.81 266 LEU B CA 1
ATOM 4278 C C . LEU B 1 266 ? 20.328 26.781 7.602 1 85.81 266 LEU B C 1
ATOM 4280 O O . LEU B 1 266 ? 20.891 27.828 7.93 1 85.81 266 LEU B O 1
ATOM 4284 N N . GLU B 1 267 ? 19.156 26.734 7.176 1 82 267 GLU B N 1
ATOM 4285 C CA . GLU B 1 267 ? 18.359 27.953 6.992 1 82 267 GLU B CA 1
ATOM 4286 C C . GLU B 1 267 ? 17.906 28.516 8.336 1 82 267 GLU B C 1
ATOM 4288 O O . GLU B 1 267 ? 17.734 29.734 8.477 1 82 267 GLU B O 1
ATOM 4293 N N . GLN B 1 268 ? 17.672 27.656 9.32 1 73.88 268 GLN B N 1
ATOM 4294 C CA . GLN B 1 268 ? 17.172 28.094 10.617 1 73.88 268 GLN B CA 1
ATOM 4295 C C . GLN B 1 268 ? 18.328 28.453 11.555 1 73.88 268 GLN B C 1
ATOM 4297 O O . GLN B 1 268 ? 18.094 29.047 12.617 1 73.88 268 GLN B O 1
ATOM 4302 N N . SER B 1 269 ? 19.672 28.016 11.383 1 64.12 269 SER B N 1
ATOM 4303 C CA . SER B 1 269 ? 20.828 28.375 12.188 1 64.12 269 SER B CA 1
ATOM 4304 C C . SER B 1 269 ? 21.203 29.844 11.969 1 64.12 269 SER B C 1
ATOM 4306 O O . SER B 1 269 ? 21.234 30.312 10.836 1 64.12 269 SER B O 1
ATOM 4308 N N . PRO B 1 270 ? 21.219 30.688 13.062 1 54.28 270 PRO B N 1
ATOM 4309 C CA . PRO B 1 270 ? 21.672 32.094 12.977 1 54.28 270 PRO B CA 1
ATOM 4310 C C . PRO B 1 270 ? 23.031 32.219 12.312 1 54.28 270 PRO B C 1
ATOM 4312 O O . PRO B 1 270 ? 23.844 31.312 12.375 1 54.28 270 PRO B O 1
ATOM 4315 N N . ASN B 1 271 ? 23.141 33.094 11.219 1 47.53 271 ASN B N 1
ATOM 4316 C CA . ASN B 1 271 ? 24.422 33.531 10.672 1 47.53 271 ASN B CA 1
ATOM 4317 C C . ASN B 1 271 ? 25.406 33.906 11.781 1 47.53 271 ASN B C 1
ATOM 4319 O O . ASN B 1 271 ? 25.344 35 12.32 1 47.53 271 ASN B O 1
ATOM 4323 N N . GLU B 1 272 ? 25.797 33.281 12.773 1 38.94 272 GLU B N 1
ATOM 4324 C CA . GLU B 1 272 ? 26.938 33.719 13.586 1 38.94 272 GLU B CA 1
ATOM 4325 C C . GLU B 1 272 ? 28.172 33.938 12.727 1 38.94 272 GLU B C 1
ATOM 4327 O O . GLU B 1 272 ? 29.141 34.562 13.164 1 38.94 272 GLU B O 1
ATOM 4332 N N . SER B 1 273 ? 28.609 33.281 11.727 1 35 273 SER B N 1
ATOM 4333 C CA . SER B 1 273 ? 29.922 33.531 11.148 1 35 273 SER B CA 1
ATOM 4334 C C . SER B 1 273 ? 29.969 34.906 10.5 1 35 273 SER B C 1
ATOM 4336 O O . SER B 1 273 ? 31.031 35.344 10.031 1 35 273 SER B O 1
ATOM 4338 N N . LYS B 1 274 ? 28.844 35.469 9.891 1 36.12 274 LYS B N 1
ATOM 4339 C CA . LYS B 1 274 ? 29.25 36.719 9.266 1 36.12 274 LYS B CA 1
ATOM 4340 C C . LYS B 1 274 ? 29.281 37.875 10.273 1 36.12 274 LYS B C 1
ATOM 4342 O O . LYS B 1 274 ? 29.141 39.031 9.906 1 36.12 274 LYS B O 1
ATOM 4347 N N . LEU B 1 275 ? 29.078 37.312 11.641 1 26.14 275 LEU B N 1
ATOM 4348 C CA . LEU B 1 275 ? 29.641 38.406 12.438 1 26.14 275 LEU B CA 1
ATOM 4349 C C . LEU B 1 275 ? 31.156 38.219 12.617 1 26.14 275 LEU B C 1
ATOM 4351 O O . LEU B 1 275 ? 31.609 37.125 12.922 1 26.14 275 LEU B O 1
#

Organism: Citrus clementina (NCBI:txid85681)

Foldseek 3Di:
DPPPDDPLLDAFEEEEEACPQFVVLLVQLSVVSPHAYEYEYPDDCCVVCVVSNYHYDPDLLVSLLDPGQEYEYEHQLVCLLVSLVVHPQVSNDDAHEYEYAAQAFPQNLVSCVVRHDLSYWYKYKHFPDGCVRQVPFQAATAIEIERSGDDDVSSVVSVVVSNVVRHHHYHYDDSLVSLLVCLQPVLVLLVLLVVLVVVVDDDDPDDDPVVVVSVVSVVVSVVDDVSSNVSSQPVRPNNVVSVVVVVVVVVVVVVVVVVVVVVVVVVVDPPPVVD/DPPPPPPLLDAFEEEEEACPQFVVLLVQLSVVSPHAYEYEYPDDCCVVCVVSNYHYDPDLLVSLLDPGQEYEYEHQLVCLLVSLVVHPLVSNDDAHEYEYAAQAFPQNLVSCVVRHDLSYWYKYKHFPDGCVRQVPFSAATAIEIERSGDDDVSSVVSVVVSNVVRHHHYHYDDSLVSLLVCLQPVLVLLVLLVVVVVVVDDDDPDDDPVVVVSVVSVVVSVVDDVSSNVSSQPVRPNNVVSVVVVVVVVVVVVVVVVVVVVVVVVVVDPPPVVD

Secondary structure (DSSP, 8-state):
---------PPPEEEEE--SHHHHHHHHHHHHTT-EEEEE-SS--HHHHHHTT-EE-S-HHHHHHS--SEEEE-S-GGGHHHHHHHS-GGG--S--EEEE--S-SHHHHHHHHHHS-TTSEEEEEEES--TTTTTT--TT-EEEEEEEE-S-HHHHHHHHHHHHHTT-EEEE--HHHHHHHHIIIIIHHHHHHHHHHHTT----TT--HHHHHHHHHHHHHHHS-HHHHHHHHHS-TTHHHHHHHHHHHHHHHHHHHHHHHHHHHHHHS---TT-/---------PPPEEEEE--SHHHHHHHHHHHHTT-EEEEE-SS--HHHHHHTTPEE-S-HHHHHHS--SEEEE-S-GGGHHHHHHHS-GGG--S--EEEE--S-SHHHHHHHHHHS-TTSEEEEEEES--TTTTTT--TT-EEEEEEEE-S-HHHHHHHHHHHHHTT-EEEE--HHHHHHHHIIIIIHHHHHHHHHHHTT----TT--HHHHHHHHHHHHHHHS-HHHHHHHHHS-TTHHHHHHHHHHHHHHHHHHHHHHHHHHHHHHS---TT-

Radius of gyration: 30.7 Å; Cα contacts (8 Å, |Δi|>4): 888; chains: 2; bounding box: 74×90×65 Å